Protein AF-A0A3D6EKQ5-F1 (afdb_monomer)

Solvent-accessible surface area (backbone atoms only — not comparable to full-atom values): 21066 Å² total; per-residue (Å²): 106,69,67,57,39,44,57,76,29,40,66,48,81,18,54,33,21,72,71,52,62,42,34,78,64,38,62,49,42,40,42,46,23,40,60,58,46,31,50,48,53,40,49,51,52,52,50,50,48,45,67,71,61,70,42,68,68,59,39,24,52,49,23,41,49,46,28,52,50,36,14,63,49,22,35,56,43,54,71,67,48,77,44,74,88,49,60,64,68,60,22,17,38,53,28,49,66,78,52,100,91,41,53,16,80,29,11,40,38,24,54,36,21,58,61,23,40,50,49,21,51,51,40,48,45,40,61,43,36,66,47,64,58,96,85,37,53,77,44,56,71,69,58,50,40,50,52,41,36,51,51,11,52,51,30,26,55,49,10,61,65,42,39,54,60,68,74,67,49,54,49,80,45,76,52,97,90,41,62,25,38,41,36,100,89,46,75,39,41,68,68,55,48,61,68,38,52,75,21,28,45,30,41,48,32,25,50,49,9,53,51,32,41,54,50,31,52,54,51,51,51,59,72,59,39,87,80,58,92,75,86,54,68,69,62,35,48,63,76,36,41,69,60,43,50,52,51,51,49,46,42,56,70,48,52,50,59,25,69,67,44,23,70,74,67,63,52,51,91,83,62,52,53,71,66,53,46,51,52,49,50,50,50,52,51,50,50,39,52,50,49,35,50,53,49,52,57,39,61,76,36,63,68,60,38,50,51,52,51,52,52,51,51,50,53,50,49,51,41,17,72,59,30,49,46,63,57,51,54,47,35,53,76,42,30,45,73,45,89,66,58,28,81,58,26,33,61,25,24,49,74,73,74,40,82,68,43,102,51,26,48,50,64,50,58,65,61,32,50,53,53,35,54,77,70,67,56,87,69,53,74,67,55,50,52,52,52,39,51,54,24,48,58,60,58,65,74,78,122

Mean predicted aligned error: 9.06 Å

Sequence (399 aa):
MLLCAYALHAPGITLADWTLLNTPQQARELFKIDVLQCIVFSLLILQGLARLVRNPRVFTGLALAIAIFVPVVAPHLWASGMADGLWLPIRGLFNGNPDRGVQALFPLFPWIAFPAFGAFLGGLYRHLRVMPVEGQARWSEARFLAGLAILGALLLAWGTSAQESWLWGGTWIQQNGVWMLQSRTGAFTYSELGAIANTTLPSVAARLGWILLAGVLMGAVELIRPRWTGPNPIKAASAESLLLYMLHLNLLFSVLLAPAVIGLTGWGWGSLGWTGTLLLTAAVIGLNLWAGIAWQKVRQTPDLMRSLQHKAVAALGIWCVLGGWWTVRHFLQSPELAKEPYAFLNAARARKGLPPTPDGLCRDPEEYFREAGRRKLHLSPEAKADITRLIQARSGGTR

Nearest PDB structures (foldseek):
  1izl-assembly1_C  TM=2.451E-01  e=8.647E+00  Thermosynechococcus vestitus BP-1

Secondary structure (DSSP, 8-state):
-HHHHHHHTSS-SSHHHHHTS--HHHHHHTT---HHHHHHHHHHHHHHHHHHH--HHHHHHHHHHHHHHHHHHHHHHHHTTTTTTS-HHHHHHH----BTTB--SS-HHHHTHHHHHHHHHHHHHIIIIIS-BTTB-SS-HHHHHHHHHHHHHHHHHHHHHHHHHHHS-SEEEEETTEEEEEETTEEEEHHHHHHHGGGSHHHHHHHHHHHHHHHHHHHHHHHHGGGS-S--HHHHHHHTHHHHHHHHHHIIIIIIT-HHHHHHH---TT-S-HHHHHHHHHHHHHHHHHHHHHHHHHHTSHHHHHHHHHHHHHHHHHHHHHTTHHHHHHHHH-GGG--S--TTHHHHHHHTTPPP-TTS----HHHHHHHHHHTT----HHHHHHHHHHHHHHHTT--

pLDDT: mean 85.55, std 8.43, range [36.78, 97.81]

Radius of gyration: 26.47 Å; Cα contacts (8 Å, |Δi|>4): 444; chains: 1; bounding box: 62×54×74 Å

Foldseek 3Di:
DQVVQLQVLQCDLAPCSVPWVPFPLSVLSSLAADPVNLVVVLCVVLVVLCVVVVDLVVSLVVLQVLLQVLLACLLVCAVVVVCVPPDSNVSLQRYQDDDPNHGHPAHNQPNSSVVSVVSNVVSVCCVQAVDDDPNHRNDDLVRSLVVLLVQLVVLQVQLVVCLCCPLVVADFDQDPNFTWGDDPSGTHGPVSSVRCSCRHSSNSSNVSSVVSNVVSVLSVCVVVPVVDDDDDLSCLCVVCVVVLVVQLCCCVPPVCQPPVNCVVPVDDVPPQPPVSVVVVVVVSVVVSSVVSVVVVVCVVPVVSNVVVVVVVVVVSVCCRHVPPVVVVVVCLQQVAQDPFQTPCLQVSCVVVVHHADPRSYHLDLVSNVVSCVVVVPDADPVRSVVVNVSSPVVVVPPD

Structure (mmCIF, N/CA/C/O backbone):
data_AF-A0A3D6EKQ5-F1
#
_entry.id   AF-A0A3D6EKQ5-F1
#
loop_
_atom_site.group_PDB
_atom_site.id
_atom_site.type_symbol
_atom_site.label_atom_id
_atom_site.label_alt_id
_atom_site.label_comp_id
_atom_site.label_asym_id
_atom_site.label_entity_id
_atom_site.label_seq_id
_atom_site.pdbx_PDB_ins_code
_atom_site.Cartn_x
_atom_site.Cartn_y
_atom_site.Cartn_z
_atom_site.occupancy
_atom_site.B_iso_or_equiv
_atom_site.auth_seq_id
_atom_site.auth_comp_id
_atom_site.auth_asym_id
_atom_site.auth_atom_id
_atom_site.pdbx_PDB_model_num
ATOM 1 N N . MET A 1 1 ? -13.963 2.367 -4.782 1.00 60.16 1 MET A N 1
ATOM 2 C CA . MET A 1 1 ? -12.722 1.933 -4.103 1.00 60.16 1 MET A CA 1
ATOM 3 C C . MET A 1 1 ? -11.947 0.908 -4.914 1.00 60.16 1 MET A C 1
ATOM 5 O O . MET A 1 1 ? -10.806 1.210 -5.213 1.00 60.16 1 MET A O 1
ATOM 9 N N . LEU A 1 2 ? -12.530 -0.226 -5.336 1.00 72.25 2 LEU A N 1
ATOM 10 C CA . LEU A 1 2 ? -11.803 -1.205 -6.167 1.00 72.25 2 LEU A CA 1
ATOM 11 C C . LEU A 1 2 ? -11.220 -0.577 -7.446 1.00 72.25 2 LEU A C 1
ATOM 13 O O . LEU A 1 2 ? -10.037 -0.728 -7.719 1.00 72.25 2 LEU A O 1
ATOM 17 N N . LEU A 1 3 ? -12.025 0.217 -8.163 1.00 73.38 3 LEU A N 1
ATOM 18 C CA . LEU A 1 3 ? -11.567 0.961 -9.344 1.00 73.38 3 LEU A CA 1
ATOM 19 C C . LEU A 1 3 ? -10.416 1.926 -9.022 1.00 73.38 3 LEU A C 1
ATOM 21 O O . LEU A 1 3 ? -9.461 1.995 -9.779 1.00 73.38 3 LEU A O 1
ATOM 25 N N . CYS A 1 4 ? -10.468 2.624 -7.883 1.00 69.62 4 CYS A N 1
ATOM 26 C CA . CYS A 1 4 ? -9.389 3.516 -7.442 1.00 69.62 4 CYS A CA 1
ATOM 27 C C . CYS A 1 4 ? -8.101 2.745 -7.120 1.00 69.62 4 CYS A C 1
ATOM 29 O O . CYS A 1 4 ? -7.017 3.233 -7.409 1.00 69.62 4 CYS A O 1
ATOM 31 N N . ALA A 1 5 ? -8.226 1.550 -6.537 1.00 72.19 5 ALA A N 1
ATOM 32 C CA . ALA A 1 5 ? -7.088 0.710 -6.191 1.00 72.19 5 ALA A CA 1
ATOM 33 C C . ALA A 1 5 ? -6.362 0.203 -7.448 1.00 72.19 5 ALA A C 1
ATOM 35 O O . ALA A 1 5 ? -5.146 0.297 -7.524 1.00 72.19 5 ALA A O 1
ATOM 36 N N . TYR A 1 6 ? -7.102 -0.237 -8.473 1.00 76.69 6 TYR A N 1
ATOM 37 C CA . TYR A 1 6 ? -6.501 -0.588 -9.766 1.00 76.69 6 TYR A CA 1
ATOM 38 C C . TYR A 1 6 ? -5.999 0.634 -10.541 1.00 76.69 6 TYR A C 1
ATOM 40 O O . TYR A 1 6 ? -4.981 0.545 -11.215 1.00 76.69 6 TYR A O 1
ATOM 48 N N . ALA A 1 7 ? -6.667 1.785 -10.425 1.00 73.12 7 ALA A N 1
ATOM 49 C CA . ALA A 1 7 ? -6.238 3.011 -11.095 1.00 73.12 7 ALA A CA 1
ATOM 50 C C . ALA A 1 7 ? -4.869 3.519 -10.606 1.00 73.12 7 ALA A C 1
ATOM 52 O O . ALA A 1 7 ? -4.156 4.141 -11.383 1.00 73.12 7 ALA A O 1
ATOM 53 N N . LEU A 1 8 ? -4.479 3.239 -9.356 1.00 71.19 8 LEU A N 1
ATOM 54 C CA . LEU A 1 8 ? -3.144 3.578 -8.837 1.00 71.19 8 LEU A CA 1
ATOM 55 C C . LEU A 1 8 ? -2.021 2.742 -9.459 1.00 71.19 8 LEU A C 1
ATOM 57 O O . LEU A 1 8 ? -0.884 3.200 -9.510 1.00 71.19 8 LEU A O 1
ATOM 61 N N . HIS A 1 9 ? -2.344 1.547 -9.947 1.00 73.81 9 HIS A N 1
ATOM 62 C CA . HIS A 1 9 ? -1.413 0.671 -10.658 1.00 73.81 9 HIS A CA 1
ATOM 63 C C . HIS A 1 9 ? -1.655 0.667 -12.168 1.00 73.81 9 HIS A C 1
ATOM 65 O O . HIS A 1 9 ? -1.164 -0.208 -12.880 1.00 73.81 9 HIS A O 1
ATOM 71 N N . ALA A 1 10 ? -2.438 1.626 -12.666 1.00 75.75 10 ALA A N 1
ATOM 72 C CA . ALA A 1 10 ? -2.625 1.791 -14.092 1.00 75.75 10 ALA A CA 1
ATOM 73 C C . ALA A 1 10 ? -1.266 2.058 -14.767 1.00 75.75 10 ALA A C 1
ATOM 75 O O . ALA A 1 10 ? -0.468 2.822 -14.222 1.00 75.75 10 ALA A O 1
ATOM 76 N N . PRO A 1 11 ? -1.020 1.502 -15.969 1.00 70.38 11 PRO A N 1
ATOM 77 C CA . PRO A 1 11 ? 0.190 1.791 -16.747 1.00 70.38 11 PRO A CA 1
ATOM 78 C C . PRO A 1 11 ? 0.359 3.297 -17.013 1.00 70.38 11 PRO A C 1
ATOM 80 O O . PRO A 1 11 ? 1.474 3.792 -17.136 1.00 70.38 11 PRO A O 1
ATOM 83 N N . GLY A 1 12 ? -0.753 4.038 -17.029 1.00 76.56 12 GLY A N 1
ATOM 84 C CA . GLY A 1 12 ? -0.781 5.491 -16.995 1.00 76.56 12 GLY A CA 1
ATOM 85 C C . GLY A 1 12 ? -2.208 6.034 -16.945 1.00 76.56 12 GLY A C 1
ATOM 86 O O . GLY A 1 12 ? -3.189 5.288 -16.863 1.00 76.56 12 GLY A O 1
ATOM 87 N N . ILE A 1 13 ? -2.328 7.361 -16.984 1.00 78.81 13 ILE A N 1
ATOM 88 C CA . ILE A 1 13 ? -3.622 8.069 -16.966 1.00 78.81 13 ILE A CA 1
ATOM 89 C C . ILE A 1 13 ? -4.144 8.278 -18.398 1.00 78.81 13 ILE A C 1
ATOM 91 O O . ILE A 1 13 ? -5.315 8.601 -18.589 1.00 78.81 13 ILE A O 1
ATOM 95 N N . THR A 1 14 ? -3.296 8.095 -19.415 1.00 84.12 14 THR A N 1
ATOM 96 C CA . THR A 1 14 ? -3.632 8.415 -20.804 1.00 84.12 14 THR A CA 1
ATOM 97 C C . THR A 1 14 ? -4.042 7.184 -21.602 1.00 84.12 14 THR A C 1
ATOM 99 O O . THR A 1 14 ? -3.551 6.082 -21.373 1.00 84.12 14 THR A O 1
ATOM 102 N N . LEU A 1 15 ? -4.932 7.355 -22.580 1.00 85.31 15 LEU A N 1
ATOM 103 C CA . LEU A 1 15 ? -5.377 6.275 -23.460 1.00 85.31 15 LEU A CA 1
ATOM 104 C C . LEU A 1 15 ? -4.203 5.665 -24.241 1.00 85.31 15 LEU A C 1
ATOM 106 O O . LEU A 1 15 ? -4.181 4.460 -24.495 1.00 85.31 15 LEU A O 1
ATOM 110 N N . ALA A 1 16 ? -3.208 6.486 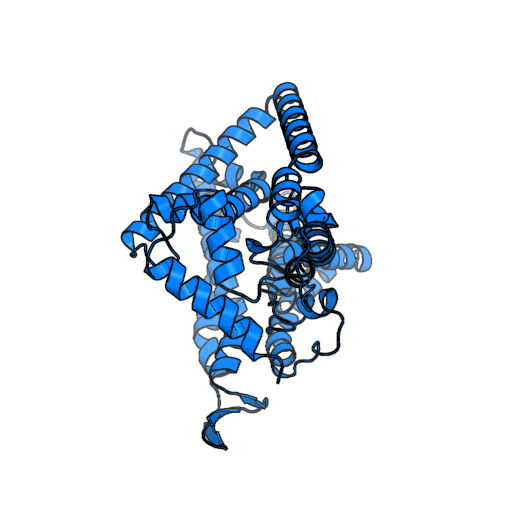-24.587 1.00 83.81 16 ALA A N 1
ATOM 111 C CA . ALA A 1 16 ? -1.972 6.031 -25.209 1.00 83.81 16 ALA A CA 1
ATOM 112 C C . ALA A 1 16 ? -1.180 5.083 -24.291 1.00 83.81 16 ALA A C 1
ATOM 114 O O . ALA A 1 16 ? -0.672 4.077 -24.783 1.00 83.81 16 ALA A O 1
ATOM 115 N N . ASP A 1 17 ? -1.142 5.341 -22.978 1.00 83.50 17 ASP A N 1
ATOM 116 C CA . ASP A 1 17 ? -0.492 4.462 -21.991 1.00 83.50 17 ASP A CA 1
ATOM 117 C C . ASP A 1 17 ? -1.170 3.099 -21.890 1.00 83.50 17 ASP A C 1
ATOM 119 O O . ASP A 1 17 ? -0.497 2.088 -21.750 1.00 83.50 17 ASP A O 1
ATOM 123 N N . TRP A 1 18 ? -2.495 3.042 -22.027 1.00 83.19 18 TRP A N 1
ATOM 124 C CA . TRP A 1 18 ? -3.238 1.780 -21.979 1.00 83.19 18 TRP A CA 1
ATOM 125 C C . TRP A 1 18 ? -3.137 0.950 -23.261 1.00 83.19 18 TRP A C 1
ATOM 127 O O . TRP A 1 18 ? -3.291 -0.270 -23.211 1.00 83.19 18 TRP A O 1
ATOM 137 N N . THR A 1 19 ? -2.900 1.597 -24.404 1.00 86.31 19 THR A N 1
ATOM 138 C CA . THR A 1 19 ? -3.004 0.956 -25.724 1.00 86.31 19 THR A CA 1
ATOM 139 C C . THR A 1 19 ? -1.656 0.732 -26.398 1.00 86.31 19 THR A C 1
ATOM 141 O O . THR A 1 19 ? -1.391 -0.366 -26.877 1.00 86.31 19 THR A O 1
ATOM 144 N N . LEU A 1 20 ? -0.803 1.757 -26.454 1.00 84.69 20 LEU A N 1
ATOM 145 C CA . LEU A 1 20 ? 0.400 1.767 -27.290 1.00 84.69 20 LEU A CA 1
ATOM 146 C C . LEU A 1 20 ? 1.695 1.850 -26.485 1.00 84.69 20 LEU A C 1
ATOM 148 O O . LEU A 1 20 ? 2.695 1.280 -26.913 1.00 84.69 20 LEU A O 1
ATOM 152 N N . LEU A 1 21 ? 1.685 2.553 -25.350 1.00 82.56 21 LEU A N 1
ATOM 153 C CA . LEU A 1 21 ? 2.854 2.723 -24.483 1.00 82.56 21 LEU A CA 1
ATOM 154 C C . LEU A 1 21 ? 2.877 1.724 -23.314 1.00 82.56 21 LEU A C 1
ATOM 156 O O . LEU A 1 21 ? 3.788 1.774 -22.500 1.00 82.56 21 LEU A O 1
ATOM 160 N N . ASN A 1 22 ? 1.921 0.791 -23.246 1.00 83.25 22 ASN A N 1
ATOM 161 C CA . ASN A 1 22 ? 1.898 -0.236 -22.209 1.00 83.25 22 ASN A CA 1
ATOM 162 C C . ASN A 1 22 ? 3.010 -1.266 -22.441 1.00 83.25 22 ASN A C 1
ATOM 164 O O . ASN A 1 22 ? 3.054 -1.911 -23.495 1.00 83.25 22 ASN A O 1
ATOM 168 N N . THR A 1 23 ? 3.872 -1.481 -21.451 1.00 82.00 23 THR A N 1
ATOM 169 C CA . THR A 1 23 ? 4.829 -2.596 -21.476 1.00 82.00 23 THR A CA 1
ATOM 170 C C . THR A 1 23 ? 4.271 -3.833 -20.769 1.00 82.00 23 THR A C 1
ATOM 172 O O . THR A 1 23 ? 3.460 -3.717 -19.848 1.00 82.00 23 THR A O 1
ATOM 175 N N . PRO A 1 24 ? 4.737 -5.054 -21.106 1.00 78.75 24 PRO A N 1
ATOM 176 C CA . PRO A 1 24 ? 4.334 -6.259 -20.381 1.00 78.75 24 PRO A CA 1
ATOM 177 C C . PRO A 1 24 ? 4.590 -6.177 -18.870 1.00 78.75 24 PRO A C 1
ATOM 179 O O . PRO A 1 24 ? 3.853 -6.784 -18.100 1.00 78.75 24 PRO A O 1
ATOM 182 N N . GLN A 1 25 ? 5.612 -5.429 -18.439 1.00 80.06 25 GLN A N 1
ATOM 183 C CA . GLN A 1 25 ? 5.889 -5.199 -17.023 1.00 80.06 25 GLN A CA 1
ATOM 184 C C . GLN A 1 25 ? 4.847 -4.269 -16.388 1.00 80.06 25 GLN A C 1
ATOM 186 O O . GLN A 1 25 ? 4.290 -4.621 -15.354 1.00 80.06 25 GLN A O 1
ATOM 191 N N . GLN A 1 26 ? 4.523 -3.133 -17.016 1.00 78.69 26 GLN A N 1
ATOM 192 C CA . GLN A 1 26 ? 3.479 -2.221 -16.524 1.00 78.69 26 GLN A CA 1
ATOM 193 C C . GLN A 1 26 ? 2.106 -2.909 -16.454 1.00 78.69 26 GLN A C 1
ATOM 195 O O . GLN A 1 26 ? 1.368 -2.744 -15.485 1.00 78.69 26 GLN A O 1
ATOM 200 N N . ALA A 1 27 ? 1.791 -3.769 -17.425 1.00 78.81 27 ALA A N 1
ATOM 201 C CA . ALA A 1 27 ? 0.578 -4.580 -17.395 1.00 78.81 27 ALA A CA 1
ATOM 202 C C . ALA A 1 27 ? 0.549 -5.579 -16.222 1.00 78.81 27 ALA A C 1
ATOM 204 O O . ALA A 1 27 ? -0.522 -5.878 -15.698 1.00 78.81 27 ALA A O 1
ATOM 205 N N . ARG A 1 28 ? 1.706 -6.107 -15.793 1.00 80.69 28 ARG A N 1
ATOM 206 C CA . ARG A 1 28 ? 1.794 -6.968 -14.602 1.00 80.69 28 ARG A CA 1
ATOM 207 C C . ARG A 1 28 ? 1.691 -6.163 -13.308 1.00 80.69 28 ARG A C 1
ATOM 209 O O . ARG A 1 28 ? 1.059 -6.645 -12.372 1.00 80.69 28 ARG A O 1
ATOM 216 N N . GLU A 1 29 ? 2.248 -4.951 -13.266 1.00 80.56 29 GLU A N 1
ATOM 217 C CA . GLU A 1 29 ? 2.117 -4.034 -12.123 1.00 80.56 29 GLU A CA 1
ATOM 218 C C . GLU A 1 29 ? 0.650 -3.698 -11.823 1.00 80.56 29 GLU A C 1
ATOM 220 O O . GLU A 1 29 ? 0.301 -3.564 -10.656 1.00 80.56 29 GLU A O 1
ATOM 225 N N . LEU A 1 30 ? -0.243 -3.690 -12.824 1.00 80.00 30 LEU A N 1
ATOM 226 C CA . LEU A 1 30 ? -1.694 -3.544 -12.614 1.00 80.00 30 LEU A CA 1
ATOM 227 C C . LEU A 1 30 ? -2.273 -4.587 -11.639 1.00 80.00 30 LEU A C 1
ATOM 229 O O . LEU A 1 30 ? -3.258 -4.329 -10.944 1.00 80.00 30 LEU A O 1
ATOM 233 N N . PHE A 1 31 ? -1.669 -5.776 -11.592 1.00 79.25 31 PHE A N 1
ATOM 234 C CA . PHE A 1 31 ? -2.070 -6.871 -10.710 1.00 79.25 31 PHE A CA 1
ATOM 235 C C . PHE A 1 31 ? -1.287 -6.917 -9.401 1.00 79.25 31 PHE A C 1
ATOM 237 O O . PHE A 1 31 ? -1.511 -7.818 -8.590 1.00 79.25 31 PHE A O 1
ATOM 244 N N . LYS A 1 32 ? -0.392 -5.954 -9.166 1.00 82.44 32 LYS A N 1
ATOM 245 C CA . LYS A 1 32 ? 0.234 -5.774 -7.864 1.00 82.44 32 LYS A CA 1
ATOM 246 C C . LYS A 1 32 ? -0.852 -5.499 -6.834 1.00 82.44 32 LYS A C 1
ATOM 248 O O . LYS A 1 32 ? -1.726 -4.664 -7.057 1.00 82.44 32 LYS A O 1
ATOM 253 N N . ILE A 1 33 ? -0.794 -6.235 -5.727 1.00 82.50 33 ILE A N 1
ATOM 254 C CA . ILE A 1 33 ? -1.696 -6.039 -4.597 1.00 82.50 33 ILE A CA 1
ATOM 255 C C . ILE A 1 33 ? -1.049 -5.061 -3.616 1.00 82.50 33 ILE A C 1
ATOM 257 O O . ILE A 1 33 ? -0.041 -5.368 -2.970 1.00 82.50 33 ILE A O 1
ATOM 261 N N . ASP A 1 34 ? -1.653 -3.884 -3.518 1.00 83.44 34 ASP A N 1
ATOM 262 C CA . ASP A 1 34 ? -1.345 -2.844 -2.544 1.00 83.44 34 ASP A CA 1
ATOM 263 C C . ASP A 1 34 ? -2.440 -2.762 -1.464 1.00 83.44 34 ASP A C 1
ATOM 265 O O . ASP A 1 34 ? -3.475 -3.441 -1.507 1.00 83.44 34 ASP A O 1
ATOM 269 N N . VAL A 1 35 ? -2.217 -1.924 -0.455 1.00 83.56 35 VAL A N 1
ATOM 270 C CA . VAL A 1 35 ? -3.054 -1.823 0.743 1.00 83.56 35 VAL A CA 1
ATOM 271 C C . VAL A 1 35 ? -4.511 -1.486 0.418 1.00 83.56 35 VAL A C 1
ATOM 273 O O . VAL A 1 35 ? -5.404 -1.971 1.107 1.00 83.56 35 VAL A O 1
ATOM 276 N N . LEU A 1 36 ? -4.805 -0.733 -0.651 1.00 83.56 36 LEU A N 1
ATOM 277 C CA . LEU A 1 36 ? -6.195 -0.461 -1.036 1.00 83.56 36 LEU A CA 1
ATOM 278 C C . LEU A 1 36 ? -6.921 -1.703 -1.555 1.00 83.56 36 LEU A C 1
ATOM 280 O O . LEU A 1 36 ? -8.068 -1.921 -1.163 1.00 83.56 36 LEU A O 1
ATOM 284 N N . GLN A 1 37 ? -6.289 -2.529 -2.399 1.00 87.12 37 GLN A N 1
ATOM 285 C CA . GLN A 1 37 ? -6.886 -3.808 -2.800 1.00 87.12 37 GLN A CA 1
ATOM 286 C C . GLN A 1 37 ? -7.058 -4.697 -1.569 1.00 87.12 37 GLN A C 1
ATOM 288 O O . GLN A 1 37 ? -8.145 -5.237 -1.372 1.00 87.12 37 GLN A O 1
ATOM 293 N N . CYS A 1 38 ? -6.046 -4.776 -0.699 1.00 89.81 38 CYS A N 1
ATOM 294 C CA . CYS A 1 38 ? -6.134 -5.522 0.555 1.00 89.81 38 CYS A CA 1
ATOM 295 C C . CYS A 1 38 ? -7.340 -5.089 1.400 1.00 89.81 38 CYS A C 1
ATOM 297 O O . CYS A 1 38 ? -8.133 -5.933 1.820 1.00 89.81 38 CYS A O 1
ATOM 299 N N . ILE A 1 39 ? -7.523 -3.782 1.617 1.00 88.38 39 ILE A N 1
ATOM 300 C CA . ILE A 1 39 ? -8.658 -3.228 2.367 1.00 88.38 39 ILE A CA 1
ATOM 301 C C . ILE A 1 39 ? -9.975 -3.589 1.682 1.00 88.38 39 ILE A C 1
ATOM 303 O O . ILE A 1 39 ? -10.888 -4.078 2.343 1.00 88.38 39 ILE A O 1
ATOM 307 N N . VAL A 1 40 ? -10.089 -3.381 0.367 1.00 89.56 40 VAL A N 1
ATOM 308 C CA . VAL A 1 40 ? -11.329 -3.656 -0.370 1.00 89.56 40 VAL A CA 1
ATOM 309 C C . VAL A 1 40 ? -11.696 -5.135 -0.301 1.00 89.56 40 VAL A C 1
ATOM 311 O O . VAL A 1 40 ? -12.831 -5.454 0.049 1.00 89.56 40 VAL A O 1
ATOM 314 N N . PHE 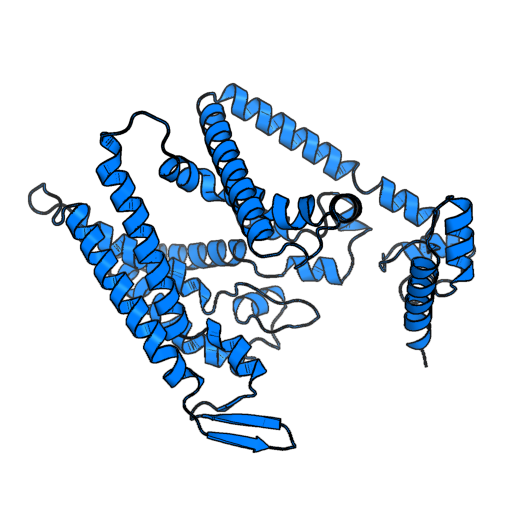A 1 41 ? -10.757 -6.040 -0.580 1.00 91.56 41 PHE A N 1
ATOM 315 C CA . PHE A 1 41 ? -11.002 -7.479 -0.502 1.00 91.56 41 PHE A CA 1
ATOM 316 C C . PHE A 1 41 ? -11.332 -7.918 0.926 1.00 91.56 41 PHE A C 1
ATOM 318 O O . PHE A 1 41 ? -12.301 -8.647 1.124 1.00 91.56 41 PHE A O 1
ATOM 325 N N . SER A 1 42 ? -10.614 -7.410 1.930 1.00 93.56 42 SER A N 1
ATOM 326 C CA . SER A 1 42 ? -10.902 -7.693 3.340 1.00 93.56 42 SER A CA 1
ATOM 327 C C . SER A 1 42 ? -12.315 -7.255 3.731 1.00 93.56 42 SER A C 1
ATOM 329 O O . SER A 1 42 ? -13.061 -8.025 4.332 1.00 93.56 42 SER A O 1
ATOM 331 N N . LEU A 1 43 ? -12.720 -6.039 3.350 1.00 92.25 43 LEU A N 1
ATOM 332 C CA . LEU A 1 43 ? -14.063 -5.527 3.619 1.00 92.25 43 LEU A CA 1
ATOM 333 C C . LEU A 1 43 ? -15.137 -6.314 2.866 1.00 92.25 43 LEU A C 1
ATOM 335 O O . LEU A 1 43 ? -16.185 -6.579 3.443 1.00 92.25 43 LEU A O 1
ATOM 339 N N . LEU A 1 44 ? -14.896 -6.722 1.616 1.00 93.56 44 LEU A N 1
ATOM 340 C CA . LEU A 1 44 ? -15.825 -7.567 0.860 1.00 93.56 44 LEU A CA 1
ATOM 341 C C . LEU A 1 44 ? -16.008 -8.937 1.519 1.00 93.56 44 LEU A C 1
ATOM 343 O O . LEU A 1 44 ? -17.145 -9.385 1.665 1.00 93.56 44 LEU A O 1
ATOM 347 N N . ILE A 1 45 ? -14.918 -9.566 1.966 1.00 94.62 45 ILE A N 1
ATOM 348 C CA . ILE A 1 45 ? -14.945 -10.848 2.681 1.00 94.62 45 ILE A CA 1
ATOM 349 C C . ILE A 1 45 ? -15.724 -10.703 3.992 1.00 94.62 45 ILE A C 1
ATOM 351 O O . ILE A 1 45 ? -16.667 -11.456 4.235 1.00 94.62 45 ILE A O 1
ATOM 355 N N . LEU A 1 46 ? -15.392 -9.703 4.813 1.00 95.06 46 LEU A N 1
ATOM 356 C CA . LEU A 1 46 ? -16.067 -9.464 6.091 1.00 95.06 46 LEU A CA 1
ATOM 357 C C . LEU A 1 46 ? -17.539 -9.080 5.899 1.00 95.06 46 LEU A C 1
ATOM 359 O O . LEU A 1 46 ? -18.402 -9.543 6.638 1.00 95.06 46 LEU A O 1
ATOM 363 N N . GLN A 1 47 ? -17.859 -8.281 4.883 1.00 94.06 47 GLN A N 1
ATOM 364 C CA . GLN A 1 47 ? -19.235 -7.918 4.555 1.00 94.06 47 GLN A CA 1
ATOM 365 C C . GLN A 1 47 ? -20.036 -9.126 4.052 1.00 94.06 47 GLN A C 1
ATOM 367 O O . GLN A 1 47 ? -21.208 -9.274 4.407 1.00 94.06 47 GLN A O 1
ATOM 372 N N . GLY A 1 48 ? -19.431 -9.983 3.226 1.00 95.25 48 GLY A N 1
ATOM 373 C CA . GLY A 1 48 ? -20.016 -11.254 2.806 1.00 95.25 48 GLY A CA 1
ATOM 374 C C . GLY A 1 48 ? -20.311 -12.137 4.015 1.00 95.25 48 GLY A C 1
ATOM 375 O O . GLY A 1 48 ? -21.445 -12.574 4.198 1.00 95.25 48 GLY A O 1
ATOM 376 N N . LEU A 1 49 ? -19.332 -12.285 4.908 1.00 94.88 49 LEU A N 1
ATOM 377 C CA . LEU A 1 49 ? -19.469 -13.035 6.152 1.00 94.88 49 LEU A CA 1
ATOM 378 C C . LEU A 1 49 ? -20.586 -12.482 7.048 1.00 94.88 49 LEU A C 1
ATOM 380 O O . LEU A 1 49 ? -21.408 -13.246 7.550 1.00 94.88 49 LEU A O 1
ATOM 384 N N . ALA A 1 50 ? -20.675 -11.159 7.202 1.00 93.44 50 ALA A N 1
ATOM 385 C CA . ALA A 1 50 ? -21.736 -10.512 7.970 1.00 93.44 50 ALA A CA 1
ATOM 386 C C . ALA A 1 50 ? -23.132 -10.822 7.402 1.00 93.44 50 ALA A C 1
ATOM 388 O O . ALA A 1 50 ? -24.068 -11.081 8.163 1.00 93.44 50 ALA A O 1
ATOM 389 N N . ARG A 1 51 ? -23.277 -10.839 6.068 1.00 95.00 51 ARG A N 1
ATOM 390 C CA . ARG A 1 51 ? -24.545 -11.177 5.395 1.00 95.00 51 ARG A CA 1
ATOM 391 C C . ARG A 1 51 ? -24.913 -12.654 5.508 1.00 95.00 51 ARG A C 1
ATOM 393 O O . ARG A 1 51 ? -26.101 -12.957 5.599 1.00 95.00 51 ARG A O 1
ATOM 400 N N . LEU A 1 52 ? -23.921 -13.543 5.499 1.00 96.19 52 LEU A N 1
ATOM 401 C CA . LEU A 1 52 ? -24.123 -14.986 5.633 1.00 96.19 52 LEU A CA 1
ATOM 402 C C . LEU A 1 52 ? -24.519 -15.367 7.062 1.00 96.19 52 LEU A C 1
ATOM 404 O O . LEU A 1 52 ? -25.505 -16.065 7.267 1.00 96.19 52 LEU A O 1
ATOM 408 N N . VAL A 1 53 ? -23.782 -14.869 8.054 1.00 94.44 53 VAL A N 1
ATOM 409 C CA . VAL A 1 53 ? -23.949 -15.260 9.460 1.00 94.44 53 VAL A CA 1
ATOM 410 C C . VAL A 1 53 ? -25.190 -14.619 10.081 1.00 94.44 53 VAL A C 1
ATOM 412 O O . VAL A 1 53 ? -25.824 -15.240 10.931 1.00 94.44 53 VAL A O 1
ATOM 415 N N . ARG A 1 54 ? -25.546 -13.388 9.668 1.00 91.50 54 ARG A N 1
ATOM 416 C CA . ARG A 1 54 ? -26.675 -12.543 10.136 1.00 91.50 54 ARG A CA 1
ATOM 417 C C . ARG A 1 54 ? -26.729 -12.245 11.644 1.00 91.50 54 ARG A C 1
ATOM 419 O O . ARG A 1 54 ? -27.298 -11.232 12.038 1.00 91.50 54 ARG A O 1
ATOM 426 N N . ASN A 1 55 ? -26.116 -13.068 12.493 1.00 92.62 55 ASN A N 1
ATOM 427 C CA . ASN A 1 55 ? -26.008 -12.902 13.933 1.00 92.62 55 ASN A CA 1
ATOM 428 C C . ASN A 1 55 ? -24.763 -12.060 14.286 1.00 92.62 55 ASN A C 1
ATOM 430 O O . ASN A 1 55 ? -23.636 -12.522 14.082 1.00 92.62 55 ASN A O 1
ATOM 434 N N . PRO A 1 56 ? -24.928 -10.858 14.876 1.00 90.50 56 PRO A N 1
ATOM 435 C CA . PRO A 1 56 ? -23.807 -9.974 15.197 1.00 90.50 56 PRO A CA 1
ATOM 436 C C . PRO A 1 56 ? -22.785 -10.571 16.173 1.00 90.50 56 PRO A C 1
ATOM 438 O O . PRO A 1 56 ? -21.600 -10.251 16.075 1.00 90.50 56 PRO A O 1
ATOM 441 N N . ARG A 1 57 ? -23.211 -11.437 17.106 1.00 91.62 57 ARG A N 1
ATOM 442 C CA . ARG A 1 57 ? -22.306 -12.059 18.090 1.00 91.62 57 ARG A CA 1
ATOM 443 C C . ARG A 1 57 ? -21.411 -13.094 17.423 1.00 91.62 57 ARG A C 1
ATOM 445 O O . ARG A 1 57 ? -20.201 -13.069 17.617 1.00 91.62 57 ARG A O 1
ATOM 452 N N . VAL A 1 58 ? -22.005 -13.946 16.588 1.00 94.94 58 VAL A N 1
ATOM 453 C CA . VAL A 1 58 ? -21.265 -14.957 15.823 1.00 94.94 58 VAL A CA 1
ATOM 454 C C . VAL A 1 58 ? -20.325 -14.278 14.828 1.00 94.94 58 VAL A C 1
ATOM 456 O O . VAL A 1 58 ? -19.163 -14.652 14.750 1.00 94.94 58 VAL A O 1
ATOM 459 N N . PHE A 1 59 ? -20.774 -13.219 14.144 1.00 96.19 59 PHE A N 1
ATOM 460 C CA . PHE A 1 59 ? -19.911 -12.426 13.264 1.00 96.19 59 PHE A CA 1
ATOM 461 C C . PHE A 1 59 ? -18.702 -11.839 14.008 1.00 96.19 59 PHE A C 1
ATOM 463 O O . PHE A 1 59 ? -17.577 -11.968 13.538 1.00 96.19 59 PHE A O 1
ATOM 470 N N . THR A 1 60 ? -18.920 -11.249 15.188 1.00 95.31 60 THR A N 1
ATOM 471 C CA . THR A 1 60 ? -17.838 -10.705 16.030 1.00 95.31 60 THR A CA 1
ATOM 472 C C . THR A 1 60 ? -16.825 -11.790 16.409 1.00 95.31 60 THR A C 1
ATOM 474 O O . THR A 1 60 ? -15.621 -11.570 16.303 1.00 95.31 60 THR A O 1
ATOM 477 N N . GLY A 1 61 ? -17.304 -12.976 16.803 1.00 96.69 61 GLY A N 1
ATOM 478 C CA . GLY A 1 61 ? -16.447 -14.120 17.121 1.00 96.69 61 GLY A CA 1
ATOM 479 C C . GLY A 1 61 ? -15.664 -14.642 15.913 1.00 96.69 61 GLY A C 1
ATOM 480 O O . GLY A 1 61 ? -14.469 -14.897 16.020 1.00 96.69 61 GLY A O 1
ATOM 481 N N . LEU A 1 62 ? -16.301 -14.735 14.742 1.00 97.00 62 LEU A N 1
ATOM 482 C CA . LEU A 1 62 ? -15.639 -15.158 13.504 1.00 97.00 62 LEU A CA 1
ATOM 483 C C . LEU A 1 62 ? -14.606 -14.137 13.018 1.00 97.00 62 LEU A C 1
ATOM 485 O O . LEU A 1 62 ? -13.553 -14.528 12.524 1.00 97.00 62 LEU A O 1
ATOM 489 N N . ALA A 1 63 ? -14.865 -12.841 13.189 1.00 96.88 63 ALA A N 1
ATOM 490 C CA . ALA A 1 63 ? -13.895 -11.796 12.882 1.00 96.88 63 ALA A CA 1
ATOM 491 C C . ALA A 1 63 ? -12.629 -11.936 13.748 1.00 96.88 63 ALA A C 1
ATOM 493 O O . ALA A 1 63 ? -11.518 -11.847 13.226 1.00 96.88 63 ALA A O 1
ATOM 494 N N . LEU A 1 64 ? -12.783 -12.247 15.042 1.00 97.31 64 LEU A N 1
ATOM 495 C CA . LEU A 1 64 ? -11.650 -12.565 15.915 1.00 97.31 64 LEU A CA 1
ATOM 496 C C . LEU A 1 64 ? -10.934 -13.851 15.480 1.00 97.31 64 LEU A C 1
ATOM 498 O O . LEU A 1 64 ? -9.707 -13.879 15.431 1.00 97.31 64 LEU A O 1
ATOM 502 N N . ALA A 1 65 ? -11.687 -14.894 15.119 1.00 97.38 65 ALA A N 1
ATOM 503 C CA . ALA A 1 65 ? -11.112 -16.142 14.627 1.00 97.38 65 ALA A CA 1
ATOM 504 C C . ALA A 1 65 ? -10.256 -15.911 13.371 1.00 97.38 65 ALA A C 1
ATOM 506 O O . ALA A 1 65 ? -9.130 -16.390 13.319 1.00 97.38 65 ALA A O 1
ATOM 507 N N . ILE A 1 66 ? -10.729 -15.115 12.404 1.00 97.06 66 ILE A N 1
ATOM 508 C CA . ILE A 1 66 ? -9.958 -14.731 11.208 1.00 97.06 66 ILE A CA 1
ATOM 509 C C . ILE A 1 66 ? -8.708 -13.932 11.595 1.00 97.06 66 ILE A C 1
ATOM 511 O O . ILE A 1 66 ? -7.625 -14.215 11.082 1.00 97.06 66 ILE A O 1
ATOM 515 N N . ALA A 1 67 ? -8.841 -12.968 12.513 1.00 96.62 67 ALA A N 1
ATOM 516 C CA . ALA A 1 67 ? -7.732 -12.130 12.963 1.00 96.62 67 ALA A CA 1
ATOM 517 C C . ALA A 1 67 ? -6.584 -12.924 13.605 1.00 96.62 67 ALA A C 1
ATOM 519 O O . ALA A 1 67 ? -5.435 -12.504 13.512 1.00 96.62 67 ALA A O 1
ATOM 520 N N . ILE A 1 68 ? -6.884 -14.067 14.227 1.00 96.50 68 ILE A N 1
ATOM 521 C CA . ILE A 1 68 ? -5.886 -14.953 14.841 1.00 96.50 68 ILE A CA 1
ATOM 522 C C . ILE A 1 68 ? -5.409 -16.019 13.849 1.00 96.50 68 ILE A C 1
ATOM 524 O O . ILE A 1 68 ? -4.211 -16.241 13.702 1.00 96.50 68 ILE A O 1
ATOM 528 N N . PHE A 1 69 ? -6.336 -16.678 13.155 1.00 96.00 69 PHE A N 1
ATOM 529 C CA . PHE A 1 69 ? -6.037 -17.809 12.279 1.00 96.00 69 PHE A CA 1
ATOM 530 C C . PHE A 1 69 ? -5.151 -17.411 11.097 1.00 96.00 69 PHE A C 1
ATOM 532 O O . PHE A 1 69 ? -4.185 -18.105 10.783 1.00 96.00 69 PHE A O 1
ATOM 539 N N . VAL A 1 70 ? -5.442 -16.278 10.452 1.00 95.31 70 VAL A N 1
ATOM 540 C CA . VAL A 1 70 ? -4.723 -15.878 9.238 1.00 95.31 70 VAL A CA 1
ATOM 541 C C . VAL A 1 70 ? -3.231 -15.617 9.507 1.00 95.31 70 VAL A C 1
ATOM 543 O O . VAL A 1 70 ? -2.421 -16.206 8.795 1.00 95.31 70 VAL A O 1
ATOM 546 N N . PRO A 1 71 ? -2.815 -14.847 10.532 1.00 93.62 71 PRO A N 1
ATOM 547 C CA . PRO A 1 71 ? -1.393 -14.676 10.861 1.00 93.62 71 PRO A CA 1
ATOM 548 C C . PRO A 1 71 ? -0.675 -15.943 11.349 1.00 93.62 71 PRO A C 1
ATOM 550 O O . PRO A 1 71 ? 0.549 -16.015 11.280 1.00 93.62 71 PRO A O 1
ATOM 553 N N . VAL A 1 72 ? -1.402 -16.947 11.854 1.00 92.06 72 VAL A N 1
ATOM 554 C CA . VAL A 1 72 ? -0.815 -18.253 12.215 1.00 92.06 72 VAL A CA 1
ATOM 555 C C . VAL A 1 72 ? -0.462 -19.054 10.959 1.00 92.06 72 VAL A C 1
ATOM 557 O O . VAL A 1 72 ? 0.592 -19.688 10.884 1.00 92.06 72 VAL A O 1
ATOM 560 N N . VAL A 1 73 ? -1.328 -19.005 9.948 1.00 90.81 73 VAL A N 1
ATOM 561 C CA . VAL A 1 73 ? -1.169 -19.770 8.704 1.00 90.81 73 VAL A CA 1
ATOM 562 C C . VAL A 1 73 ? -0.295 -19.039 7.678 1.00 90.81 73 VAL A C 1
ATOM 564 O O . VAL A 1 73 ? 0.451 -19.683 6.944 1.00 90.81 73 VAL A O 1
ATOM 567 N N . ALA A 1 74 ? -0.318 -17.703 7.655 1.00 91.44 74 ALA A N 1
ATOM 568 C CA . ALA A 1 74 ? 0.431 -16.865 6.716 1.00 91.44 74 ALA A CA 1
ATOM 569 C C . ALA A 1 74 ? 1.926 -17.221 6.556 1.00 91.44 74 ALA A C 1
ATOM 571 O O . ALA A 1 74 ? 2.335 -17.396 5.407 1.00 91.44 74 ALA A O 1
ATOM 572 N N . PRO A 1 75 ? 2.740 -17.395 7.622 1.00 88.25 75 PRO A N 1
ATOM 573 C CA . PRO A 1 75 ? 4.155 -17.733 7.450 1.00 88.25 75 PRO A CA 1
ATOM 574 C C . PRO A 1 75 ? 4.352 -19.064 6.716 1.00 88.25 75 PRO A C 1
ATOM 576 O O . PRO A 1 75 ? 5.230 -19.169 5.866 1.00 88.25 75 PRO A O 1
ATOM 579 N N . HIS A 1 76 ? 3.489 -20.051 6.968 1.00 85.00 76 HIS A N 1
ATOM 580 C CA . HIS A 1 76 ? 3.536 -21.353 6.302 1.00 85.00 76 HIS A CA 1
ATOM 581 C C . HIS A 1 76 ? 3.145 -21.255 4.818 1.00 85.00 76 HIS A C 1
ATOM 583 O O . HIS A 1 76 ? 3.757 -21.905 3.970 1.00 85.00 76 HIS A O 1
ATOM 589 N N . LEU A 1 77 ? 2.158 -20.416 4.482 1.00 86.62 77 LEU A N 1
ATOM 590 C CA . LEU A 1 77 ? 1.757 -20.166 3.089 1.00 86.62 77 LEU A CA 1
ATOM 591 C C . LEU A 1 77 ? 2.870 -19.502 2.278 1.00 86.62 77 LEU A C 1
ATOM 593 O O . LEU A 1 77 ? 3.070 -19.835 1.110 1.00 86.62 77 LEU A O 1
ATOM 597 N N . TRP A 1 78 ? 3.587 -18.561 2.893 1.00 86.50 78 TRP A N 1
ATOM 598 C CA . TRP A 1 78 ? 4.693 -17.863 2.245 1.00 86.50 78 TRP A CA 1
ATOM 599 C C . TRP A 1 78 ? 5.926 -18.757 2.108 1.00 86.50 78 TRP A C 1
ATOM 601 O O . TRP A 1 78 ? 6.557 -18.744 1.055 1.00 86.50 78 TRP A O 1
ATOM 611 N N . ALA A 1 79 ? 6.220 -19.561 3.132 1.00 80.19 79 ALA A N 1
ATOM 612 C CA . ALA A 1 79 ? 7.310 -20.533 3.145 1.00 80.19 79 ALA A CA 1
ATOM 613 C C . ALA A 1 79 ? 7.158 -21.628 2.079 1.00 80.19 79 ALA A C 1
ATOM 615 O O . ALA A 1 79 ? 8.119 -21.984 1.409 1.00 80.19 79 ALA A O 1
ATOM 616 N N . SER A 1 80 ? 5.950 -22.172 1.925 1.00 78.62 80 SER A N 1
ATOM 617 C CA . SER A 1 80 ? 5.687 -23.288 1.006 1.00 78.62 80 SER A CA 1
ATOM 618 C C . SER A 1 80 ? 5.502 -22.871 -0.453 1.00 78.62 80 SER A C 1
ATOM 620 O O . SER A 1 80 ? 5.385 -23.740 -1.313 1.00 78.62 80 SER A O 1
ATOM 622 N N . GLY A 1 81 ? 5.410 -21.567 -0.746 1.00 77.62 81 GLY A N 1
ATOM 623 C CA . GLY A 1 81 ? 5.087 -21.094 -2.094 1.00 77.62 81 GLY A CA 1
ATOM 624 C C . GLY A 1 81 ? 3.730 -21.610 -2.594 1.00 77.62 81 GLY A C 1
ATOM 625 O O . GLY A 1 81 ? 3.548 -21.811 -3.791 1.00 77.62 81 GLY A O 1
ATOM 626 N N . MET A 1 82 ? 2.755 -21.844 -1.697 1.00 75.88 82 MET A N 1
ATOM 627 C CA . MET A 1 82 ? 1.478 -22.525 -2.007 1.00 75.88 82 MET A CA 1
ATOM 628 C C . MET A 1 82 ? 0.684 -21.891 -3.173 1.00 75.88 82 MET A C 1
ATOM 630 O O . MET A 1 82 ? -0.189 -22.533 -3.754 1.00 75.88 82 MET A O 1
ATOM 634 N N . ALA A 1 83 ? 0.983 -20.644 -3.547 1.00 78.50 83 ALA A N 1
ATOM 635 C CA . ALA A 1 83 ? 0.319 -19.913 -4.623 1.00 78.50 83 ALA A CA 1
ATOM 636 C C . ALA A 1 83 ? 1.160 -19.766 -5.908 1.00 78.50 83 ALA A C 1
ATOM 638 O O . ALA A 1 83 ? 0.750 -19.043 -6.817 1.00 78.50 83 ALA A O 1
ATOM 639 N N . ASP A 1 84 ? 2.303 -20.445 -6.022 1.00 77.31 84 ASP A N 1
ATOM 640 C CA . ASP A 1 84 ? 3.277 -20.173 -7.085 1.00 77.31 84 ASP A CA 1
ATOM 641 C C . ASP A 1 84 ? 2.830 -20.632 -8.486 1.00 77.31 84 ASP A C 1
ATOM 643 O O . ASP A 1 84 ? 3.293 -20.109 -9.499 1.00 77.31 84 ASP A O 1
ATOM 647 N N . GLY A 1 85 ? 1.859 -21.547 -8.553 1.00 75.81 85 GLY A N 1
ATOM 648 C CA . GLY A 1 85 ? 1.200 -21.974 -9.794 1.00 75.81 85 GLY A CA 1
ATOM 649 C C . GLY A 1 85 ? -0.084 -21.210 -10.141 1.00 75.81 85 GLY A C 1
ATOM 650 O O . GLY A 1 85 ? -0.685 -21.472 -11.183 1.00 75.81 85 GLY A O 1
ATOM 651 N N . LEU A 1 86 ? -0.543 -20.293 -9.282 1.00 83.62 86 LEU A N 1
ATOM 652 C CA . LEU A 1 86 ? -1.799 -19.575 -9.498 1.00 83.62 86 LEU A CA 1
ATOM 653 C C . LEU A 1 86 ? -1.635 -18.414 -10.482 1.00 83.62 86 LEU A C 1
ATOM 655 O O . LEU A 1 86 ? -0.550 -17.874 -10.704 1.00 83.62 86 LEU A O 1
ATOM 659 N N . TRP A 1 87 ? -2.755 -17.992 -11.069 1.00 84.00 87 TRP A N 1
ATOM 660 C CA . TRP A 1 87 ? -2.781 -16.792 -11.895 1.00 84.00 87 TRP A CA 1
ATOM 661 C C . TRP A 1 87 ? -2.384 -15.563 -11.062 1.00 84.00 87 TRP A C 1
ATOM 663 O O . TRP A 1 87 ? -2.828 -15.412 -9.921 1.00 84.00 87 TRP A O 1
ATOM 673 N N . LEU A 1 88 ? -1.572 -14.675 -11.648 1.00 78.31 88 LEU A N 1
ATOM 674 C CA . LEU A 1 88 ? -0.946 -13.523 -10.981 1.00 78.31 88 LEU A CA 1
ATOM 675 C C . LEU A 1 88 ? -1.901 -12.698 -10.083 1.00 78.31 88 LEU A C 1
ATOM 677 O O . LEU A 1 88 ? -1.519 -12.423 -8.945 1.00 78.31 88 LEU A O 1
ATOM 681 N N . PRO A 1 89 ? -3.144 -12.365 -10.503 1.00 78.62 89 PRO A N 1
ATOM 682 C CA . PRO A 1 89 ? -4.055 -11.567 -9.677 1.00 78.62 89 PRO A CA 1
ATOM 683 C C . PRO A 1 89 ? -4.502 -12.286 -8.399 1.00 78.62 89 PRO A C 1
ATOM 685 O O . PRO A 1 89 ? -4.789 -11.647 -7.392 1.00 78.62 89 PRO A O 1
ATOM 688 N N . ILE A 1 90 ? -4.583 -13.618 -8.442 1.00 84.25 90 ILE A N 1
ATOM 689 C CA . ILE A 1 90 ? -5.005 -14.448 -7.312 1.00 84.25 90 ILE A CA 1
ATOM 690 C C . ILE A 1 90 ? -3.806 -14.711 -6.405 1.00 84.25 90 ILE A C 1
ATOM 692 O O . ILE A 1 90 ? -3.922 -14.576 -5.190 1.00 84.25 90 ILE A O 1
ATOM 696 N N . ARG A 1 91 ? -2.640 -15.023 -6.984 1.00 84.62 91 ARG A N 1
ATOM 697 C CA . ARG A 1 91 ? -1.401 -15.274 -6.237 1.00 84.62 91 ARG A CA 1
ATOM 698 C C . ARG A 1 91 ? -1.059 -14.124 -5.290 1.00 84.62 91 ARG A C 1
ATOM 700 O O . ARG A 1 91 ? -0.815 -14.371 -4.111 1.00 84.62 91 ARG A O 1
ATOM 707 N N . GLY A 1 92 ? -1.111 -12.885 -5.787 1.00 82.81 92 GLY A N 1
ATOM 708 C CA . GLY A 1 92 ? -0.797 -11.688 -5.000 1.00 82.81 92 GLY A CA 1
ATOM 709 C C . GLY A 1 92 ? -1.722 -11.458 -3.798 1.00 82.81 92 GLY A C 1
ATOM 710 O O . GLY A 1 92 ? -1.401 -10.650 -2.933 1.00 82.81 92 GLY A O 1
ATOM 711 N N . LEU A 1 93 ? -2.858 -12.162 -3.706 1.00 86.00 93 LEU A N 1
ATOM 712 C CA . LEU A 1 93 ? -3.710 -12.153 -2.516 1.00 86.00 93 LEU A CA 1
ATOM 713 C C . LEU A 1 93 ? -3.208 -13.113 -1.429 1.00 86.00 93 LEU A C 1
ATOM 715 O O . LEU A 1 93 ? -3.519 -12.903 -0.262 1.00 86.00 93 LEU A O 1
ATOM 719 N N . PHE A 1 94 ? -2.446 -14.153 -1.765 1.00 87.00 94 PHE A N 1
ATOM 720 C CA . PHE A 1 94 ? -2.017 -15.180 -0.809 1.00 87.00 94 PHE A CA 1
ATOM 721 C C . PHE A 1 94 ? -0.587 -14.987 -0.309 1.00 87.00 94 PHE A C 1
ATOM 723 O O . PHE A 1 94 ? -0.336 -15.206 0.874 1.00 87.00 94 PHE A O 1
ATOM 730 N N . ASN A 1 95 ? 0.345 -14.577 -1.173 1.00 83.94 95 ASN A N 1
ATOM 731 C CA . ASN A 1 95 ? 1.736 -14.358 -0.780 1.00 83.94 95 ASN A CA 1
ATOM 732 C C . ASN A 1 95 ? 2.330 -13.075 -1.379 1.00 83.94 95 ASN A C 1
ATOM 734 O O . ASN A 1 95 ? 1.851 -12.553 -2.384 1.00 83.94 95 ASN A O 1
ATOM 738 N N . GLY A 1 96 ? 3.359 -12.554 -0.703 1.00 81.56 96 GLY A N 1
ATOM 739 C CA . GLY A 1 96 ? 4.125 -11.370 -1.102 1.00 81.56 96 GLY A CA 1
ATOM 740 C C . GLY A 1 96 ? 5.497 -11.705 -1.685 1.00 81.56 96 GLY A C 1
ATOM 741 O O . GLY A 1 96 ? 6.377 -10.845 -1.708 1.00 81.56 96 GLY A O 1
ATOM 742 N N . ASN A 1 97 ? 5.705 -12.955 -2.110 1.00 82.44 97 ASN A N 1
ATOM 743 C CA . ASN A 1 97 ? 6.975 -13.392 -2.683 1.00 82.44 97 ASN A CA 1
ATOM 744 C C . ASN A 1 97 ? 7.134 -12.803 -4.098 1.00 82.44 97 ASN A C 1
ATOM 746 O O . ASN A 1 97 ? 6.145 -12.757 -4.836 1.00 82.44 97 ASN A O 1
ATOM 750 N N . PRO A 1 98 ? 8.340 -12.357 -4.496 1.00 79.62 98 PRO A N 1
ATOM 751 C CA . PRO A 1 98 ? 8.573 -11.852 -5.845 1.00 79.62 98 PRO A CA 1
ATOM 752 C C . PRO A 1 98 ? 8.282 -12.926 -6.899 1.00 79.62 98 PRO A C 1
ATOM 754 O O . PRO A 1 98 ? 8.821 -14.027 -6.826 1.00 79.62 98 PRO A O 1
ATOM 757 N N . ASP A 1 99 ? 7.467 -12.595 -7.900 1.00 74.75 99 ASP A N 1
ATOM 758 C CA . ASP A 1 99 ? 7.169 -13.479 -9.028 1.00 74.75 99 ASP A CA 1
ATOM 759 C C . ASP A 1 99 ? 6.990 -12.697 -10.322 1.00 74.75 99 ASP A C 1
ATOM 761 O O . ASP A 1 99 ? 6.316 -11.669 -10.358 1.00 74.75 99 ASP A O 1
ATOM 765 N N . ARG A 1 100 ? 7.599 -13.182 -11.410 1.00 72.19 100 ARG A N 1
ATOM 766 C CA . ARG A 1 100 ? 7.519 -12.576 -12.758 1.00 72.19 100 ARG A CA 1
ATOM 767 C C . ARG A 1 100 ? 7.786 -11.060 -12.783 1.00 72.19 100 ARG A C 1
ATOM 769 O O . ARG A 1 100 ? 7.258 -10.354 -13.647 1.00 72.19 100 ARG A O 1
ATOM 776 N N . GLY A 1 101 ? 8.620 -10.581 -11.856 1.00 72.06 101 GLY A N 1
ATOM 777 C CA . GLY A 1 101 ? 8.982 -9.172 -11.705 1.00 72.06 101 GLY A CA 1
ATOM 778 C C . GLY A 1 101 ? 7.997 -8.327 -10.893 1.00 72.06 101 GLY A C 1
ATOM 779 O O . GLY A 1 101 ? 8.151 -7.113 -10.893 1.00 72.06 101 GLY A O 1
ATOM 780 N N . VAL A 1 102 ? 7.003 -8.918 -10.219 1.00 75.88 102 VAL A N 1
ATOM 781 C CA . VAL A 1 102 ? 6.032 -8.206 -9.371 1.00 75.88 102 VAL A CA 1
ATOM 782 C C . VAL A 1 102 ? 6.061 -8.768 -7.954 1.00 75.88 102 VAL A C 1
ATOM 784 O O . VAL A 1 102 ? 6.181 -9.974 -7.748 1.00 75.88 102 VAL A O 1
ATOM 787 N N . GLN A 1 103 ? 5.928 -7.885 -6.966 1.00 82.00 103 GLN A N 1
ATOM 788 C CA . GLN A 1 103 ? 5.841 -8.252 -5.558 1.00 82.00 103 GLN A CA 1
ATOM 789 C C . GLN A 1 103 ? 4.603 -7.610 -4.925 1.00 82.00 103 GLN A C 1
ATOM 791 O O . GLN A 1 103 ? 4.453 -6.386 -4.956 1.00 82.00 103 GLN A O 1
ATOM 796 N N . ALA A 1 104 ? 3.721 -8.426 -4.344 1.00 82.62 104 ALA A N 1
ATOM 797 C CA . ALA A 1 104 ? 2.589 -7.929 -3.567 1.00 82.62 104 ALA A CA 1
ATOM 798 C C . ALA A 1 104 ? 3.081 -7.410 -2.209 1.00 82.62 104 ALA A C 1
ATOM 800 O O . ALA A 1 104 ? 3.640 -8.161 -1.411 1.00 82.62 104 ALA A O 1
ATOM 801 N N . LEU A 1 105 ? 2.867 -6.120 -1.949 1.00 82.44 105 LEU A N 1
ATOM 802 C CA . LEU A 1 105 ? 3.289 -5.478 -0.700 1.00 82.44 105 LEU A CA 1
ATOM 803 C C . LEU A 1 105 ? 2.334 -5.824 0.449 1.00 82.44 105 LEU A C 1
ATOM 805 O O . LEU A 1 105 ? 2.767 -6.043 1.581 1.00 82.44 105 LEU A O 1
ATOM 809 N N . PHE A 1 106 ? 1.037 -5.915 0.142 1.00 87.31 106 PHE A N 1
ATOM 810 C CA . PHE A 1 106 ? -0.023 -6.164 1.119 1.00 87.31 106 PHE A CA 1
ATOM 811 C C . PHE A 1 106 ? -0.976 -7.280 0.652 1.00 87.31 106 PHE A C 1
ATOM 813 O O . PHE A 1 106 ? -2.133 -7.002 0.345 1.00 87.31 106 PHE A O 1
ATOM 820 N N . PRO A 1 107 ? -0.535 -8.550 0.574 1.00 90.38 107 PRO A N 1
ATOM 821 C CA . PRO A 1 107 ? -1.440 -9.679 0.311 1.00 90.38 107 PRO A CA 1
ATOM 822 C C . PRO A 1 107 ? -2.528 -9.812 1.396 1.00 90.38 107 PRO A C 1
ATOM 824 O O . PRO A 1 107 ? -2.421 -9.253 2.476 1.00 90.38 107 PRO A O 1
ATOM 827 N N . LEU A 1 108 ? -3.586 -10.596 1.195 1.00 91.31 108 LEU A N 1
ATOM 828 C CA . LEU A 1 108 ? -4.568 -10.841 2.265 1.00 91.31 108 LEU A CA 1
ATOM 829 C C . LEU A 1 108 ? -3.969 -11.594 3.458 1.00 91.31 108 LEU A C 1
ATOM 831 O O . LEU A 1 108 ? -4.424 -11.404 4.582 1.00 91.31 108 LEU A O 1
ATOM 835 N N . PHE A 1 109 ? -2.943 -12.416 3.248 1.00 92.75 109 PHE A N 1
ATOM 836 C CA . PHE A 1 109 ? -2.261 -13.156 4.310 1.00 92.75 109 PHE A CA 1
ATOM 837 C C . PHE A 1 109 ? -0.906 -12.494 4.599 1.00 92.75 109 PHE A C 1
ATOM 839 O O . PHE A 1 109 ? -0.036 -12.525 3.731 1.00 92.75 109 PHE A O 1
ATOM 846 N N . PRO A 1 110 ? -0.692 -11.885 5.781 1.00 93.50 110 PRO A N 1
ATOM 847 C CA . PRO A 1 110 ? -1.553 -11.893 6.973 1.00 93.50 110 PRO A CA 1
ATOM 848 C C . PRO A 1 110 ? -2.558 -10.725 7.063 1.00 93.50 110 PRO A C 1
ATOM 850 O O . PRO A 1 110 ? -3.295 -10.620 8.044 1.00 93.50 110 PRO A O 1
ATOM 853 N N . TRP A 1 111 ? -2.526 -9.776 6.127 1.00 94.75 111 TRP A N 1
ATOM 854 C CA . TRP A 1 111 ? -2.998 -8.411 6.363 1.00 94.75 111 TRP A CA 1
ATOM 855 C C . TRP A 1 111 ? -4.519 -8.252 6.559 1.00 94.75 111 TRP A C 1
ATOM 857 O O . TRP A 1 111 ? -4.948 -7.277 7.178 1.00 94.75 111 TRP A O 1
ATOM 867 N N . ILE A 1 112 ? -5.345 -9.227 6.160 1.00 95.75 112 ILE A N 1
ATOM 868 C CA . ILE A 1 112 ? -6.783 -9.274 6.496 1.00 95.75 112 ILE A CA 1
ATOM 869 C C . ILE A 1 112 ? -7.033 -9.301 8.011 1.00 95.75 112 ILE A C 1
ATOM 871 O O . ILE A 1 112 ? -8.107 -8.905 8.471 1.00 95.75 112 ILE A O 1
ATOM 875 N N . ALA A 1 113 ? -6.036 -9.709 8.803 1.00 96.12 113 ALA A N 1
ATOM 876 C CA . ALA A 1 113 ? -6.125 -9.712 10.254 1.00 96.12 113 ALA A CA 1
ATOM 877 C C . ALA A 1 113 ? -6.412 -8.321 10.831 1.00 96.12 113 ALA A C 1
ATOM 879 O O . ALA A 1 113 ? -7.154 -8.220 11.804 1.00 96.12 113 ALA A O 1
ATOM 880 N N . PHE A 1 114 ? -5.907 -7.244 10.214 1.00 95.31 114 PHE A N 1
ATOM 881 C CA . PHE A 1 114 ? -6.128 -5.882 10.707 1.00 95.31 114 PHE A CA 1
ATOM 882 C C . PHE A 1 114 ? -7.597 -5.441 10.551 1.00 95.31 114 PHE A C 1
ATOM 884 O O . PHE A 1 114 ? -8.212 -5.096 11.564 1.00 95.31 114 PHE A O 1
ATOM 891 N N . PRO A 1 115 ? -8.226 -5.504 9.355 1.00 95.19 115 PRO A N 1
ATOM 892 C CA . PRO A 1 115 ? -9.662 -5.251 9.227 1.00 95.19 115 PRO A CA 1
ATOM 893 C C . PRO A 1 115 ? -10.532 -6.209 10.045 1.00 95.19 115 PRO A C 1
ATOM 895 O O . PRO A 1 115 ? -11.529 -5.774 10.621 1.00 95.19 115 PRO A O 1
ATOM 898 N N . ALA A 1 116 ? -10.169 -7.495 10.127 1.00 96.88 116 ALA A N 1
ATOM 899 C CA . ALA A 1 116 ? -10.925 -8.482 10.898 1.00 96.88 116 ALA A CA 1
ATOM 900 C C . ALA A 1 116 ? -10.895 -8.167 12.403 1.00 96.88 116 ALA A C 1
ATOM 902 O O . ALA A 1 116 ? -11.934 -8.165 13.064 1.00 96.88 116 ALA A O 1
ATOM 903 N N . PHE A 1 117 ? -9.730 -7.790 12.932 1.00 96.81 117 PHE A N 1
ATOM 904 C CA . PHE A 1 117 ? -9.596 -7.334 14.311 1.00 96.81 117 PHE A CA 1
ATOM 905 C C . PHE A 1 117 ? -10.349 -6.019 14.552 1.00 96.81 117 PHE A C 1
ATOM 907 O O . PHE A 1 117 ? -11.035 -5.873 15.562 1.00 96.81 117 PHE A O 1
ATOM 914 N N . GLY A 1 118 ? -10.319 -5.088 13.593 1.00 94.94 118 GLY A N 1
ATOM 915 C CA . GLY A 1 118 ? -11.143 -3.877 13.629 1.00 94.94 118 GLY A CA 1
ATOM 916 C C . GLY A 1 118 ? -12.646 -4.180 13.691 1.00 94.94 118 GLY A C 1
ATOM 917 O O . GLY A 1 118 ? -13.365 -3.577 14.487 1.00 94.94 118 GLY A O 1
ATOM 918 N N . ALA A 1 119 ? -13.127 -5.159 12.919 1.00 95.44 119 ALA A N 1
ATOM 919 C CA . ALA A 1 119 ? -14.518 -5.611 12.966 1.00 95.44 119 ALA A CA 1
ATOM 920 C C . ALA A 1 119 ? -14.874 -6.257 14.317 1.00 95.44 119 ALA A C 1
ATOM 922 O O . ALA A 1 119 ? -15.950 -5.987 14.857 1.00 95.44 119 ALA A O 1
ATOM 923 N N . PHE A 1 120 ? -13.960 -7.042 14.897 1.00 96.50 120 PHE A N 1
ATOM 924 C CA . PHE A 1 120 ? -14.103 -7.569 16.256 1.00 96.50 120 PHE A CA 1
ATOM 925 C C . PHE A 1 120 ? -14.235 -6.441 17.291 1.00 96.50 120 PHE A C 1
ATOM 927 O O . PHE A 1 120 ? -15.186 -6.436 18.076 1.00 96.50 120 PHE A O 1
ATOM 934 N N . LEU A 1 121 ? -13.349 -5.440 17.253 1.00 95.06 121 LEU A N 1
ATOM 935 C CA . LEU A 1 121 ? -13.412 -4.287 18.154 1.00 95.06 121 LEU A CA 1
ATOM 936 C C . LEU A 1 121 ? -14.682 -3.457 17.962 1.00 95.06 121 LEU A C 1
ATOM 938 O O . LEU A 1 121 ? -15.245 -2.976 18.942 1.00 95.06 121 LEU A O 1
ATOM 942 N N . GLY A 1 122 ? -15.178 -3.326 16.730 1.00 92.81 122 GLY A N 1
ATOM 943 C CA . GLY A 1 122 ? -16.472 -2.704 16.451 1.00 92.81 122 GLY A CA 1
ATOM 944 C C . GLY A 1 122 ? -17.640 -3.473 17.081 1.00 92.81 122 GLY A C 1
ATOM 945 O O . GLY A 1 122 ? -18.544 -2.871 17.664 1.00 92.81 122 GLY A O 1
ATOM 946 N N . GLY A 1 123 ? -17.599 -4.808 17.033 1.00 92.25 123 GLY A N 1
ATOM 947 C CA .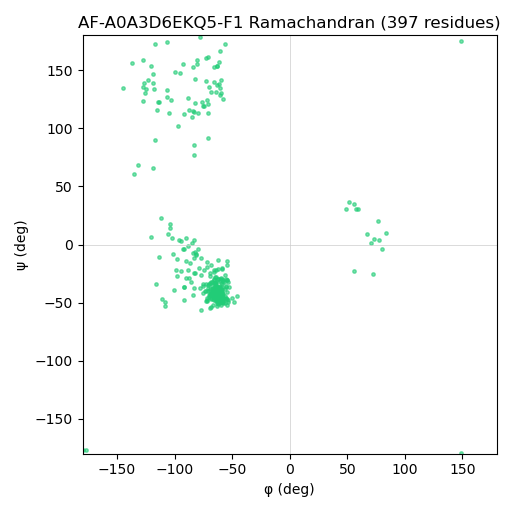 GLY A 1 123 ? -18.548 -5.678 17.731 1.00 92.25 123 GLY A CA 1
ATOM 948 C C . GLY A 1 123 ? -18.484 -5.517 19.253 1.00 92.25 123 GLY A C 1
ATOM 949 O O . GLY A 1 123 ? -19.522 -5.365 19.905 1.00 92.25 123 GLY A O 1
ATOM 950 N N . LEU A 1 124 ? -17.271 -5.463 19.811 1.00 92.06 124 LEU A N 1
ATOM 951 C CA . LEU A 1 124 ? -17.033 -5.232 21.235 1.00 92.06 124 LEU A CA 1
ATOM 952 C C . LEU A 1 124 ? -17.535 -3.850 21.673 1.00 92.06 124 LEU A C 1
ATOM 954 O O . LEU A 1 124 ? -18.249 -3.742 22.668 1.00 92.06 124 LEU A O 1
ATOM 958 N N . TYR A 1 125 ? -17.242 -2.807 20.895 1.00 91.00 125 TYR A N 1
ATOM 959 C CA . TYR A 1 125 ? -17.746 -1.456 21.126 1.00 91.00 125 TYR A CA 1
ATOM 960 C C . TYR A 1 125 ? -19.273 -1.435 21.130 1.00 91.00 125 TYR A C 1
ATOM 962 O O . TYR A 1 125 ? -19.888 -0.932 22.068 1.00 91.00 125 TYR A O 1
ATOM 970 N N . ARG A 1 126 ? -19.914 -2.048 20.128 1.00 89.25 126 ARG A N 1
ATOM 971 C CA . ARG A 1 126 ? -21.376 -2.148 20.083 1.00 89.25 126 ARG A CA 1
ATOM 972 C C . ARG A 1 126 ? -21.927 -2.817 21.343 1.00 89.25 126 ARG A C 1
ATOM 974 O O . ARG A 1 126 ? -22.906 -2.328 21.899 1.00 89.25 126 ARG A O 1
ATOM 981 N N . HIS A 1 127 ? -21.316 -3.909 21.794 1.00 87.12 127 HIS A N 1
ATOM 982 C CA . HIS A 1 127 ? -21.791 -4.662 22.952 1.00 87.12 127 HIS A CA 1
ATOM 983 C C . HIS A 1 127 ? -21.580 -3.935 24.291 1.00 87.12 127 HIS A C 1
ATOM 985 O O . HIS A 1 127 ? -22.455 -3.983 25.153 1.00 87.12 127 HIS A O 1
ATOM 991 N N . LEU A 1 128 ? -20.435 -3.271 24.473 1.00 87.00 128 LEU A N 1
ATOM 992 C CA . LEU A 1 128 ? -20.064 -2.620 25.734 1.00 87.00 128 LEU A CA 1
ATOM 993 C C . LEU A 1 128 ? -20.584 -1.182 25.858 1.00 87.00 128 LEU A C 1
ATOM 995 O O . LEU A 1 128 ? -20.817 -0.708 26.966 1.00 87.00 128 LEU A O 1
ATOM 999 N N . ARG A 1 129 ? -20.754 -0.466 24.745 1.00 85.06 129 ARG A N 1
ATOM 1000 C CA . ARG A 1 129 ? -21.146 0.953 24.746 1.00 85.06 129 ARG A CA 1
ATOM 1001 C C . ARG A 1 129 ? -22.550 1.192 24.219 1.00 85.06 129 ARG A C 1
ATOM 1003 O O . ARG A 1 129 ? -23.287 1.965 24.812 1.00 85.06 129 ARG A O 1
ATOM 1010 N N . VAL A 1 130 ? -22.891 0.589 23.082 1.00 81.12 130 VAL A N 1
ATOM 1011 C CA . VAL A 1 130 ? -24.061 1.015 22.296 1.00 81.12 130 VAL A CA 1
ATOM 1012 C C . VAL A 1 130 ? -25.325 0.254 22.675 1.00 81.12 130 VAL A C 1
ATOM 1014 O O . VAL A 1 130 ? -26.401 0.838 22.652 1.00 81.12 130 VAL A O 1
ATOM 1017 N N . MET A 1 131 ? -25.229 -1.038 23.003 1.00 74.50 131 MET A N 1
ATOM 1018 C CA . MET A 1 131 ? -26.400 -1.813 23.411 1.00 74.50 131 MET A CA 1
ATOM 1019 C C . MET A 1 131 ? -26.870 -1.358 24.800 1.00 74.50 131 MET A C 1
ATOM 1021 O O . MET A 1 131 ? -26.142 -1.578 25.773 1.00 74.50 131 MET A O 1
ATOM 1025 N N . PRO A 1 132 ? -28.064 -0.748 24.904 1.00 60.88 132 PRO A N 1
ATOM 1026 C CA . PRO A 1 132 ? -28.558 -0.248 26.172 1.00 60.88 132 PRO A CA 1
ATOM 1027 C C . PRO A 1 132 ? -28.905 -1.423 27.085 1.00 60.88 132 PRO A C 1
ATOM 1029 O O . PRO A 1 132 ? -29.539 -2.394 26.670 1.00 60.88 132 PRO A O 1
ATOM 1032 N N . VAL A 1 133 ? -28.498 -1.315 28.342 1.00 63.28 133 VAL A N 1
ATOM 1033 C CA . VAL A 1 133 ? -29.122 -2.035 29.452 1.00 63.28 133 VAL A CA 1
ATOM 1034 C C . VAL A 1 133 ? -29.734 -0.947 30.313 1.00 63.28 133 VAL A C 1
ATOM 1036 O O . VAL A 1 133 ? -29.034 -0.005 30.668 1.00 63.28 133 VAL A O 1
ATOM 1039 N N . GLU A 1 134 ? -31.045 -1.019 30.547 1.00 67.38 134 GLU A N 1
ATOM 1040 C CA . GLU A 1 134 ? -31.756 -0.052 31.402 1.00 67.38 134 GLU A CA 1
ATOM 1041 C C . GLU A 1 134 ? -31.581 1.420 30.961 1.00 67.38 134 GLU A C 1
ATOM 1043 O O . GLU A 1 134 ? -31.508 2.336 31.771 1.00 67.38 134 GLU A O 1
ATOM 1048 N N . GLY A 1 135 ? -31.492 1.666 29.649 1.00 65.38 135 GLY A N 1
ATOM 1049 C CA . GLY A 1 135 ? -31.404 3.022 29.094 1.00 65.38 135 GLY A CA 1
ATOM 1050 C C . GLY A 1 135 ? -30.030 3.697 29.201 1.00 65.38 135 GLY A C 1
ATOM 1051 O O . GLY A 1 135 ? -29.902 4.838 28.761 1.00 65.38 135 GLY A O 1
ATOM 1052 N N . GLN A 1 136 ? -28.992 3.015 29.708 1.00 60.00 136 GLN A N 1
ATOM 1053 C CA . GLN A 1 136 ? -27.624 3.547 29.755 1.00 60.00 136 GLN A CA 1
ATOM 1054 C C . GLN A 1 136 ? -26.605 2.691 28.989 1.00 60.00 136 GLN A C 1
ATOM 1056 O O . GLN A 1 136 ? -26.757 1.480 28.804 1.00 60.00 136 GLN A O 1
ATOM 1061 N N . ALA A 1 137 ? -25.535 3.352 28.534 1.00 69.00 137 ALA A N 1
ATOM 1062 C CA . ALA A 1 137 ? -24.341 2.693 28.017 1.00 69.00 137 ALA A CA 1
ATOM 1063 C C . ALA A 1 137 ? -23.623 1.974 29.168 1.00 69.00 137 ALA A C 1
ATOM 1065 O O . ALA A 1 137 ? -23.362 2.587 30.202 1.00 69.00 137 ALA A O 1
ATOM 1066 N N . ARG A 1 138 ? -23.253 0.696 28.996 1.00 77.75 138 ARG A N 1
ATOM 1067 C CA . ARG A 1 138 ? -22.610 -0.067 30.085 1.00 77.75 138 ARG A CA 1
ATOM 1068 C C . ARG A 1 138 ? -21.262 0.539 30.482 1.00 77.75 138 ARG A C 1
ATOM 1070 O O . ARG A 1 138 ? -20.888 0.509 31.653 1.00 77.75 138 ARG A O 1
ATOM 1077 N N . TRP A 1 139 ? -20.497 1.033 29.507 1.00 86.12 139 TRP A N 1
ATOM 1078 C CA . TRP A 1 139 ? -19.159 1.592 29.711 1.00 86.12 139 TRP A CA 1
ATOM 1079 C C . TRP A 1 139 ? -19.090 3.063 29.289 1.00 86.12 139 TRP A C 1
ATOM 1081 O O . TRP A 1 139 ? -19.590 3.448 28.231 1.00 86.12 139 TRP A O 1
ATOM 1091 N N . SER A 1 140 ? -18.401 3.887 30.084 1.00 87.81 140 SER A N 1
ATOM 1092 C CA . SER A 1 140 ? -18.033 5.248 29.679 1.00 87.81 140 SER A CA 1
ATOM 1093 C C . SER A 1 140 ? -16.947 5.225 28.597 1.00 87.81 140 SER A C 1
ATOM 1095 O O . SER A 1 140 ? -16.246 4.227 28.414 1.00 87.81 140 SER A O 1
ATOM 1097 N N . GLU A 1 141 ? -16.789 6.334 27.871 1.00 88.12 141 GLU A N 1
ATOM 1098 C CA . GLU A 1 141 ? -15.787 6.444 26.801 1.00 88.12 141 GLU A CA 1
ATOM 1099 C C . GLU A 1 141 ? -14.366 6.245 27.328 1.00 88.12 141 GLU A C 1
ATOM 1101 O O . GLU A 1 141 ? -13.611 5.437 26.794 1.00 88.12 141 GLU A O 1
ATOM 1106 N N . ALA A 1 142 ? -14.047 6.895 28.449 1.00 89.75 142 ALA A N 1
ATOM 1107 C CA . ALA A 1 142 ? -12.758 6.763 29.117 1.00 89.75 142 ALA A CA 1
ATOM 1108 C C . ALA A 1 142 ? -12.471 5.316 29.553 1.00 89.75 142 ALA A C 1
ATOM 1110 O O . ALA A 1 142 ? -11.356 4.835 29.367 1.00 89.75 142 ALA A O 1
ATOM 1111 N N . ARG A 1 143 ? -13.475 4.591 30.076 1.00 91.75 143 ARG A N 1
ATOM 1112 C CA . ARG A 1 143 ? -13.320 3.172 30.448 1.00 91.75 143 ARG A CA 1
ATOM 1113 C C . ARG A 1 143 ? -13.028 2.296 29.231 1.00 91.75 143 ARG A C 1
ATOM 1115 O O . ARG A 1 143 ? -12.167 1.426 29.303 1.00 91.75 143 ARG A O 1
ATOM 1122 N N . PHE A 1 144 ? -13.708 2.539 28.111 1.00 92.25 144 PHE A N 1
ATOM 1123 C CA . PHE A 1 144 ? -13.450 1.808 26.872 1.00 92.25 144 PHE A CA 1
ATOM 1124 C C . PHE A 1 144 ? -12.048 2.092 26.317 1.00 92.25 144 PHE A C 1
ATOM 1126 O O . PHE A 1 144 ? -11.328 1.154 25.983 1.00 92.25 144 PHE A O 1
ATOM 1133 N N . LEU A 1 145 ? -11.627 3.361 26.285 1.00 93.88 145 LEU A N 1
ATOM 1134 C CA . LEU A 1 145 ? -10.277 3.742 25.857 1.00 93.88 145 LEU A CA 1
ATOM 1135 C C . LEU A 1 145 ? -9.190 3.146 26.763 1.00 93.88 145 LEU A C 1
ATOM 1137 O O . LEU A 1 145 ? -8.190 2.651 26.254 1.00 93.88 145 LEU A O 1
ATOM 1141 N N . ALA A 1 146 ? -9.397 3.121 28.083 1.00 94.94 146 ALA A N 1
ATOM 1142 C CA . ALA A 1 146 ? -8.478 2.465 29.012 1.00 94.94 146 ALA A CA 1
ATOM 1143 C C . ALA A 1 146 ? -8.376 0.954 28.743 1.00 94.94 146 ALA A C 1
ATOM 1145 O O . ALA A 1 146 ? -7.276 0.407 28.701 1.00 94.94 146 ALA A O 1
ATOM 1146 N N . GLY A 1 147 ? -9.506 0.285 28.482 1.00 95.06 147 GLY A N 1
ATOM 1147 C CA . GLY A 1 147 ? -9.519 -1.124 28.081 1.00 95.06 147 GLY A CA 1
ATOM 1148 C C . GLY A 1 147 ? -8.749 -1.379 26.780 1.00 95.06 147 GLY A C 1
ATOM 1149 O O . GLY A 1 147 ? -7.959 -2.319 26.710 1.00 95.06 147 GLY A O 1
ATOM 1150 N N . LEU A 1 148 ? -8.916 -0.513 25.773 1.00 95.62 148 LEU A N 1
ATOM 1151 C CA . LEU A 1 148 ? -8.137 -0.580 24.532 1.00 95.62 148 LEU A CA 1
ATOM 1152 C C . LEU A 1 148 ? -6.643 -0.325 24.759 1.00 95.62 148 LEU A C 1
ATOM 1154 O O . LEU A 1 148 ? -5.828 -0.975 24.110 1.00 95.62 148 LEU A O 1
ATOM 1158 N N . ALA A 1 149 ? -6.274 0.576 25.674 1.00 97.00 149 ALA A N 1
ATOM 1159 C CA . ALA A 1 149 ? -4.875 0.848 25.999 1.00 97.00 149 ALA A CA 1
ATOM 1160 C C . ALA A 1 149 ? -4.207 -0.366 26.641 1.00 97.00 149 ALA A C 1
ATOM 1162 O O . ALA A 1 149 ? -3.113 -0.746 26.234 1.00 97.00 149 ALA A O 1
ATOM 1163 N N . ILE A 1 150 ? -4.887 -1.001 27.602 1.00 97.50 150 ILE A N 1
ATOM 1164 C CA . ILE A 1 150 ? -4.405 -2.221 28.258 1.00 97.50 150 ILE A CA 1
ATOM 1165 C C . ILE A 1 150 ? -4.249 -3.337 27.225 1.00 97.50 150 ILE A C 1
ATOM 1167 O O . ILE A 1 150 ? -3.189 -3.951 27.146 1.00 97.50 150 ILE A O 1
ATOM 1171 N N . LEU A 1 151 ? -5.265 -3.566 26.387 1.00 97.06 151 LEU A N 1
ATOM 1172 C CA . LEU A 1 151 ? -5.188 -4.564 25.320 1.00 97.06 151 LEU A CA 1
ATOM 1173 C C . LEU A 1 151 ? -4.042 -4.262 24.342 1.00 97.06 151 LEU A C 1
ATOM 1175 O O . LEU A 1 151 ? -3.293 -5.166 23.983 1.00 97.06 151 LEU A O 1
ATOM 1179 N N . GLY A 1 152 ? -3.883 -2.999 23.942 1.00 97.25 152 GLY A N 1
ATOM 1180 C CA . GLY A 1 152 ? -2.806 -2.556 23.063 1.00 97.25 152 GLY A CA 1
ATOM 1181 C C . GLY A 1 152 ? -1.422 -2.790 23.663 1.00 97.25 152 GLY A C 1
ATOM 1182 O O . GLY A 1 152 ? -0.551 -3.335 22.990 1.00 97.25 152 GLY A O 1
ATOM 1183 N N . ALA A 1 153 ? -1.233 -2.459 24.941 1.00 97.81 153 ALA A N 1
ATOM 1184 C CA . ALA A 1 153 ? 0.014 -2.696 25.661 1.00 97.81 153 ALA A CA 1
ATOM 1185 C C . ALA A 1 153 ? 0.326 -4.195 25.806 1.00 97.81 153 ALA A C 1
ATOM 1187 O O . ALA A 1 153 ? 1.463 -4.601 25.580 1.00 97.81 153 ALA A O 1
ATOM 1188 N N . LEU A 1 154 ? -0.677 -5.024 26.120 1.00 97.81 154 LEU A N 1
ATOM 1189 C CA . LEU A 1 154 ? -0.516 -6.478 26.225 1.00 97.81 154 LEU A CA 1
ATOM 1190 C C . LEU A 1 154 ? -0.143 -7.109 24.879 1.00 97.81 154 LEU A C 1
ATOM 1192 O O . LEU A 1 154 ? 0.787 -7.909 24.820 1.00 97.81 154 LEU A O 1
ATOM 1196 N N . LEU A 1 155 ? -0.830 -6.729 23.797 1.00 97.31 155 LEU A N 1
ATOM 1197 C CA . LEU A 1 155 ? -0.519 -7.208 22.448 1.00 97.31 155 LEU A CA 1
ATOM 1198 C C . LEU A 1 155 ? 0.865 -6.750 21.985 1.00 97.31 155 LEU A C 1
ATOM 1200 O O . LEU A 1 155 ? 1.580 -7.531 21.362 1.00 97.31 155 LEU A O 1
ATOM 1204 N N . LEU A 1 156 ? 1.252 -5.513 22.312 1.00 96.88 156 LEU A N 1
ATOM 1205 C CA . LEU A 1 156 ? 2.578 -4.993 22.008 1.00 96.88 156 LEU A CA 1
ATOM 1206 C C . LEU A 1 156 ? 3.666 -5.779 22.744 1.00 96.88 156 LEU A C 1
ATOM 1208 O O . LEU A 1 156 ? 4.577 -6.283 22.097 1.00 96.88 156 LEU A O 1
ATOM 1212 N N . ALA A 1 157 ? 3.546 -5.920 24.066 1.00 96.62 157 ALA A N 1
ATOM 1213 C CA . ALA A 1 157 ? 4.527 -6.607 24.903 1.00 96.62 157 ALA A CA 1
ATOM 1214 C C . ALA A 1 157 ? 4.648 -8.100 24.565 1.00 96.62 157 ALA A C 1
ATOM 1216 O O . ALA A 1 157 ? 5.752 -8.640 24.483 1.00 96.62 157 ALA A O 1
ATOM 1217 N N . TRP A 1 158 ? 3.519 -8.778 24.342 1.00 96.12 158 TRP A N 1
ATOM 1218 C CA . TRP A 1 158 ? 3.533 -10.169 23.904 1.00 96.12 158 TRP A CA 1
ATOM 1219 C C . TRP A 1 158 ? 4.109 -10.301 22.493 1.00 96.12 158 TRP A C 1
ATOM 1221 O O . TRP A 1 158 ? 4.976 -11.136 22.263 1.00 96.12 158 TRP A O 1
ATOM 1231 N N . GLY A 1 159 ? 3.675 -9.458 21.554 1.00 94.50 159 GLY A N 1
ATOM 1232 C CA . GLY A 1 159 ? 4.128 -9.522 20.170 1.00 94.50 159 GLY A CA 1
ATOM 1233 C C . GLY A 1 159 ? 5.635 -9.314 20.035 1.00 94.50 159 GLY A C 1
ATOM 1234 O O . GLY A 1 159 ? 6.289 -10.076 19.331 1.00 94.50 159 GLY A O 1
ATOM 1235 N N . THR A 1 160 ? 6.203 -8.343 20.755 1.00 91.88 160 THR A N 1
ATOM 1236 C CA . THR A 1 160 ? 7.650 -8.077 20.735 1.00 91.88 160 THR A CA 1
ATOM 1237 C C . THR A 1 160 ? 8.451 -9.192 21.403 1.00 91.88 160 THR A C 1
ATOM 1239 O O . THR A 1 160 ? 9.462 -9.614 20.852 1.00 91.88 160 THR A O 1
ATOM 1242 N N . SER A 1 161 ? 7.996 -9.714 22.547 1.00 92.19 161 SER A N 1
ATOM 1243 C CA . SER A 1 161 ? 8.705 -10.790 23.260 1.00 92.19 161 SER A CA 1
ATOM 1244 C C . SER A 1 161 ? 8.608 -12.155 22.567 1.00 92.19 161 SER A C 1
ATOM 1246 O O . SER A 1 161 ? 9.554 -12.939 22.604 1.00 92.19 161 SER A O 1
ATOM 1248 N N . ALA A 1 162 ? 7.486 -12.452 21.907 1.00 90.88 162 ALA A N 1
ATOM 1249 C CA . ALA A 1 162 ? 7.262 -13.734 21.242 1.00 90.88 162 ALA A CA 1
ATOM 1250 C C . ALA A 1 162 ? 7.800 -13.784 19.800 1.00 90.88 162 ALA A C 1
ATOM 1252 O O . ALA A 1 162 ? 7.941 -14.872 19.245 1.00 90.88 162 ALA A O 1
ATOM 1253 N N . GLN A 1 163 ? 8.106 -12.641 19.172 1.00 84.00 163 GLN A N 1
ATOM 1254 C CA . GLN A 1 163 ? 8.573 -12.608 17.781 1.00 84.00 163 GLN A CA 1
ATOM 1255 C C . GLN A 1 163 ? 9.908 -13.341 17.595 1.00 84.00 163 GLN A C 1
ATOM 1257 O O . GLN A 1 163 ? 10.074 -14.053 16.602 1.00 84.00 163 GLN A O 1
ATOM 1262 N N . GLU A 1 164 ? 10.835 -13.201 18.547 1.00 79.75 164 GLU A N 1
ATOM 1263 C CA . GLU A 1 164 ? 12.132 -13.877 18.477 1.00 79.75 164 GLU A CA 1
ATOM 1264 C C . GLU A 1 164 ? 11.987 -15.396 18.588 1.00 79.75 164 GLU A C 1
ATOM 1266 O O . GLU A 1 164 ? 12.439 -16.134 17.715 1.00 79.75 164 GLU A O 1
ATOM 1271 N N . SER A 1 165 ? 11.281 -15.867 19.617 1.00 81.75 165 SER A N 1
ATOM 1272 C CA . SER A 1 165 ? 11.113 -17.300 19.880 1.00 81.75 165 SER A CA 1
ATOM 1273 C C . SER A 1 165 ? 10.308 -18.028 18.802 1.00 81.75 165 SER A C 1
ATOM 1275 O O . SER A 1 165 ? 10.557 -19.205 18.549 1.00 81.75 165 SER A O 1
ATOM 1277 N N . TRP A 1 166 ? 9.372 -17.342 18.140 1.00 82.81 166 TRP A N 1
ATOM 1278 C CA . TRP A 1 166 ? 8.534 -17.947 17.107 1.00 82.81 166 TRP A CA 1
ATOM 1279 C C . TRP A 1 166 ? 9.294 -18.225 15.807 1.00 82.81 166 TRP A C 1
ATOM 1281 O O . TRP A 1 166 ? 9.174 -19.309 15.243 1.00 82.81 166 TRP A O 1
ATOM 1291 N N . LEU A 1 167 ? 10.038 -17.238 15.302 1.00 76.50 167 LEU A N 1
ATOM 1292 C CA . LEU A 1 167 ? 10.706 -17.326 13.997 1.00 76.50 167 LEU A CA 1
ATOM 1293 C C . LEU A 1 167 ? 12.125 -17.861 14.089 1.00 76.50 167 LEU A C 1
ATOM 1295 O O . LEU A 1 167 ? 12.561 -18.583 13.200 1.00 76.50 167 LEU A O 1
ATOM 1299 N N . TRP A 1 168 ? 12.839 -17.494 15.150 1.00 77.62 168 TRP A N 1
ATOM 1300 C CA . TRP A 1 168 ? 14.260 -17.790 15.312 1.00 77.62 168 TRP A CA 1
ATOM 1301 C C . TRP A 1 168 ? 14.502 -18.965 16.265 1.00 77.62 168 TRP A C 1
ATOM 1303 O O . TRP A 1 168 ? 15.646 -19.299 16.568 1.00 77.62 168 TRP A O 1
ATOM 1313 N N . GLY A 1 169 ? 13.428 -19.624 16.714 1.00 75.75 169 GLY A N 1
ATOM 1314 C CA . GLY A 1 169 ? 13.478 -20.856 17.492 1.00 75.75 169 GLY A CA 1
ATOM 1315 C C . GLY A 1 169 ? 13.932 -22.040 16.637 1.00 75.75 169 GLY A C 1
ATOM 1316 O O . GLY A 1 169 ? 13.116 -22.720 16.013 1.00 75.75 169 GLY A O 1
ATOM 1317 N N . GLY A 1 170 ? 15.238 -22.299 16.612 1.00 83.19 170 GLY A N 1
ATOM 1318 C CA . GLY A 1 170 ? 15.832 -23.401 15.858 1.00 83.19 170 GLY A CA 1
ATOM 1319 C C . GLY A 1 170 ? 17.348 -23.478 16.008 1.00 83.19 170 GLY A C 1
ATOM 1320 O O . GLY A 1 170 ? 17.956 -22.706 16.748 1.00 83.19 170 GLY A O 1
ATOM 1321 N N . THR A 1 171 ? 17.963 -24.418 15.296 1.00 86.62 171 THR A N 1
ATOM 1322 C CA . THR A 1 171 ? 19.421 -24.551 15.216 1.00 86.62 171 THR A CA 1
ATOM 1323 C C . THR A 1 171 ? 19.908 -24.084 13.852 1.00 86.62 171 THR A C 1
ATOM 1325 O O . THR A 1 171 ? 19.420 -24.523 12.812 1.00 86.62 171 THR A O 1
ATOM 1328 N N . TRP A 1 172 ? 20.877 -23.172 13.841 1.00 88.81 172 TRP A N 1
ATOM 1329 C CA . TRP A 1 172 ? 21.540 -22.764 12.607 1.00 88.81 172 TRP A CA 1
ATOM 1330 C C . TRP A 1 172 ? 22.508 -23.855 12.163 1.00 88.81 172 TRP A C 1
ATOM 1332 O O . TRP A 1 172 ? 23.447 -24.190 12.883 1.00 88.81 172 TRP A O 1
ATOM 1342 N N . ILE A 1 173 ? 22.275 -24.407 10.976 1.00 90.00 173 ILE A N 1
ATOM 1343 C CA . ILE A 1 173 ? 23.111 -25.436 10.367 1.00 90.00 173 ILE A CA 1
ATOM 1344 C C . ILE A 1 173 ? 23.530 -24.942 8.989 1.00 90.00 173 ILE A C 1
ATOM 1346 O O . ILE A 1 173 ? 22.717 -24.443 8.210 1.00 90.00 173 ILE A O 1
ATOM 1350 N N . GLN A 1 174 ? 24.813 -25.083 8.678 1.00 91.06 174 GLN A N 1
ATOM 1351 C CA . GLN A 1 174 ? 25.318 -24.792 7.347 1.00 91.06 174 GLN A CA 1
ATOM 1352 C C . GLN A 1 174 ? 25.069 -26.001 6.436 1.00 91.06 174 GLN A C 1
ATOM 1354 O O . GLN A 1 174 ? 25.549 -27.098 6.717 1.00 91.06 174 GLN A O 1
ATOM 1359 N N . GLN A 1 175 ? 24.331 -25.813 5.340 1.00 86.56 175 GLN A N 1
ATOM 1360 C CA . GLN A 1 175 ? 24.155 -26.830 4.297 1.00 86.56 175 GLN A CA 1
ATOM 1361 C C . GLN A 1 175 ? 24.545 -26.240 2.944 1.00 86.56 175 GLN A C 1
ATOM 1363 O O . GLN A 1 175 ? 24.108 -25.149 2.590 1.00 86.56 175 GLN A O 1
ATOM 1368 N N . ASN A 1 176 ? 25.384 -26.951 2.185 1.00 85.56 176 ASN A N 1
ATOM 1369 C CA . ASN A 1 176 ? 25.852 -26.522 0.858 1.00 85.56 176 ASN A CA 1
ATOM 1370 C C . ASN A 1 176 ? 26.432 -25.090 0.837 1.00 85.56 176 ASN A C 1
ATOM 1372 O O . ASN A 1 176 ? 26.229 -24.339 -0.112 1.00 85.56 176 ASN A O 1
ATOM 1376 N N . GLY A 1 177 ? 27.127 -24.694 1.909 1.00 86.25 177 GLY A N 1
ATOM 1377 C CA . GLY A 1 177 ? 27.714 -23.357 2.049 1.00 86.25 177 GLY A CA 1
ATOM 1378 C C . GLY A 1 177 ? 26.740 -22.256 2.488 1.00 86.25 177 GLY A C 1
ATOM 1379 O O . GLY A 1 177 ? 27.192 -21.147 2.764 1.00 86.25 177 GLY A O 1
ATOM 1380 N N . VAL A 1 178 ? 25.443 -22.547 2.632 1.00 87.56 178 VAL A N 1
ATOM 1381 C CA . VAL A 1 178 ? 24.410 -21.587 3.050 1.00 87.56 178 VAL A CA 1
ATOM 1382 C C . VAL A 1 178 ? 23.974 -21.870 4.488 1.00 87.56 178 VAL A C 1
ATOM 1384 O O . VAL A 1 178 ? 23.712 -23.013 4.863 1.00 87.56 178 VAL A O 1
ATOM 1387 N N . TRP A 1 179 ? 23.897 -20.825 5.313 1.00 86.88 179 TRP A N 1
ATOM 1388 C CA . TRP A 1 179 ? 23.361 -20.920 6.671 1.00 86.88 179 TRP A CA 1
ATOM 1389 C C . TRP A 1 179 ? 21.838 -21.009 6.641 1.00 86.88 179 TRP A C 1
ATOM 1391 O O . TRP A 1 179 ? 21.172 -20.106 6.129 1.00 86.88 179 TRP A O 1
ATOM 1401 N N . MET A 1 180 ? 21.294 -22.078 7.219 1.00 88.81 180 MET A N 1
ATOM 1402 C CA . MET A 1 180 ? 19.853 -22.283 7.325 1.00 88.81 180 MET A CA 1
ATOM 1403 C C . MET A 1 180 ? 19.454 -22.567 8.768 1.00 88.81 180 MET A C 1
ATOM 1405 O O . MET A 1 180 ? 20.091 -23.359 9.462 1.00 88.81 180 MET A O 1
ATOM 1409 N N . LEU A 1 181 ? 18.386 -21.923 9.221 1.00 87.56 181 LEU A N 1
ATOM 1410 C CA . LEU A 1 181 ? 17.760 -22.213 10.498 1.00 87.56 181 LEU A CA 1
ATOM 1411 C C . LEU A 1 181 ? 16.890 -23.455 10.331 1.00 87.56 181 LEU A C 1
ATOM 1413 O O . LEU A 1 181 ? 15.877 -23.411 9.632 1.00 87.56 181 LEU A O 1
ATOM 1417 N N . GLN A 1 182 ? 17.258 -24.549 10.989 1.00 84.19 182 GLN A N 1
ATOM 1418 C CA . GLN A 1 182 ? 16.386 -25.705 11.122 1.00 84.19 182 GLN A CA 1
ATOM 1419 C C . GLN A 1 182 ? 15.437 -25.503 12.300 1.00 84.19 182 GLN A C 1
ATOM 1421 O O . GLN A 1 182 ? 15.846 -25.447 13.461 1.00 84.19 182 GLN A O 1
ATOM 1426 N N . SER A 1 183 ? 14.151 -25.402 11.986 1.00 81.50 183 SER A N 1
ATOM 1427 C CA . SER A 1 183 ? 13.058 -25.325 12.952 1.00 81.50 183 SER A CA 1
ATOM 1428 C C . SER A 1 183 ? 12.135 -26.537 12.801 1.00 81.50 183 SER A C 1
ATOM 1430 O O . SER A 1 183 ? 12.224 -27.293 11.833 1.00 81.50 183 SER A O 1
ATOM 1432 N N . ARG A 1 184 ? 11.167 -26.694 13.711 1.00 72.94 184 ARG A N 1
ATOM 1433 C CA . ARG A 1 184 ? 10.119 -27.730 13.589 1.00 72.94 184 ARG A CA 1
ATOM 1434 C C . ARG A 1 184 ? 9.283 -27.617 12.308 1.00 72.94 184 ARG A C 1
ATOM 1436 O O . ARG A 1 184 ? 8.625 -28.580 11.936 1.00 72.94 184 ARG A O 1
ATOM 1443 N N . THR A 1 185 ? 9.271 -26.445 11.677 1.00 68.31 185 THR A N 1
ATOM 1444 C CA . THR A 1 185 ? 8.416 -26.137 10.520 1.00 68.31 185 THR A CA 1
ATOM 1445 C C . THR A 1 185 ? 9.152 -26.197 9.182 1.00 68.31 185 THR A C 1
ATOM 1447 O O . THR A 1 185 ? 8.507 -26.132 8.140 1.00 68.31 185 THR A O 1
ATOM 1450 N N . GLY A 1 186 ? 10.481 -26.347 9.191 1.00 76.75 186 GLY A N 1
ATOM 1451 C CA . GLY A 1 186 ? 11.299 -26.382 7.980 1.00 76.75 186 GLY A CA 1
ATOM 1452 C C . GLY A 1 186 ? 12.704 -25.822 8.189 1.00 76.75 186 GLY A C 1
ATOM 1453 O O . GLY A 1 186 ? 13.064 -25.402 9.294 1.00 76.75 186 GLY A O 1
ATOM 1454 N N . ALA A 1 187 ? 13.485 -25.824 7.108 1.00 82.12 187 ALA A N 1
ATOM 1455 C CA . ALA A 1 187 ? 14.789 -25.177 7.027 1.00 82.12 187 ALA A CA 1
ATOM 1456 C C . ALA A 1 187 ? 14.653 -23.870 6.238 1.00 82.12 187 ALA A C 1
ATOM 1458 O O . ALA A 1 187 ? 14.170 -23.897 5.109 1.00 82.12 187 ALA A O 1
ATOM 1459 N N . PHE A 1 188 ? 15.069 -22.750 6.830 1.00 84.75 188 PHE A N 1
ATOM 1460 C CA . PHE A 1 188 ? 14.918 -21.425 6.226 1.00 84.75 188 PHE A CA 1
ATOM 1461 C C . PHE A 1 188 ? 16.243 -20.683 6.164 1.00 84.75 188 PHE A C 1
ATOM 1463 O O . PHE A 1 188 ? 17.010 -20.671 7.127 1.00 84.75 188 PHE A O 1
ATOM 1470 N N . THR A 1 189 ? 16.494 -20.006 5.053 1.00 86.19 189 THR A N 1
ATOM 1471 C CA . THR A 1 189 ? 17.594 -19.045 4.947 1.00 86.19 189 THR A CA 1
ATOM 1472 C C . THR A 1 189 ? 17.277 -17.768 5.733 1.00 86.19 189 THR A C 1
ATOM 1474 O O . THR A 1 189 ? 16.122 -17.452 6.031 1.00 86.19 189 THR A O 1
ATOM 1477 N N . TYR A 1 190 ? 18.307 -16.983 6.059 1.00 83.06 190 TYR A N 1
ATOM 1478 C CA . TYR A 1 190 ? 18.120 -15.706 6.756 1.00 83.06 190 TYR A CA 1
ATOM 1479 C C . TYR A 1 190 ? 17.227 -14.725 5.969 1.00 83.06 190 TYR A C 1
ATOM 1481 O O . TYR A 1 190 ? 16.401 -14.027 6.556 1.00 83.06 190 TYR A O 1
ATOM 1489 N N . SER A 1 191 ? 17.356 -14.688 4.638 1.00 81.12 191 SER A N 1
ATOM 1490 C CA . SER A 1 191 ? 16.542 -13.827 3.771 1.00 81.12 191 SER A CA 1
ATOM 1491 C C . SER A 1 191 ? 15.072 -14.247 3.744 1.00 81.12 191 SER A C 1
ATOM 1493 O O . SER A 1 191 ? 14.196 -13.384 3.810 1.00 81.12 191 SER A O 1
ATOM 1495 N N . GLU A 1 192 ? 14.787 -15.549 3.701 1.00 81.75 192 GLU A N 1
ATOM 1496 C CA . GLU A 1 192 ? 13.419 -16.075 3.784 1.00 81.75 192 GLU A CA 1
ATOM 1497 C C . GLU A 1 192 ? 12.785 -15.768 5.141 1.00 81.75 192 GLU A C 1
ATOM 1499 O O . GLU A 1 192 ? 11.652 -15.290 5.184 1.00 81.75 192 GLU A O 1
ATOM 1504 N N . LEU A 1 193 ? 13.532 -15.950 6.238 1.00 82.81 193 LEU A N 1
ATOM 1505 C CA . LEU A 1 193 ? 13.084 -15.569 7.581 1.00 82.81 193 LEU A CA 1
ATOM 1506 C C . LEU A 1 193 ? 12.760 -14.077 7.661 1.00 82.81 193 LEU A C 1
ATOM 1508 O O . LEU A 1 193 ? 11.716 -13.707 8.196 1.00 82.81 193 LEU A O 1
ATOM 1512 N N . GLY A 1 194 ? 13.604 -13.222 7.077 1.00 81.25 194 GLY A N 1
ATOM 1513 C CA . GLY A 1 194 ? 13.344 -11.788 6.969 1.00 81.25 194 GLY A CA 1
ATOM 1514 C C . GLY A 1 194 ? 12.062 -11.468 6.191 1.00 81.25 194 GLY A C 1
ATOM 1515 O O . GLY A 1 194 ? 11.282 -10.614 6.617 1.00 81.25 194 GLY A O 1
ATOM 1516 N N . ALA A 1 195 ? 11.798 -12.183 5.093 1.00 77.88 195 ALA A N 1
ATOM 1517 C CA . ALA A 1 195 ? 10.593 -11.998 4.285 1.00 77.88 195 ALA A CA 1
ATOM 1518 C C . ALA A 1 195 ? 9.314 -12.408 5.037 1.00 77.88 195 ALA A C 1
ATOM 1520 O O . ALA A 1 195 ? 8.322 -11.673 5.018 1.00 77.88 195 ALA A O 1
ATOM 1521 N N . ILE A 1 196 ? 9.341 -13.538 5.753 1.00 85.19 196 ILE A N 1
ATOM 1522 C CA . ILE A 1 196 ? 8.181 -14.025 6.514 1.00 85.19 196 ILE A CA 1
ATOM 1523 C C . ILE A 1 196 ? 8.050 -13.377 7.895 1.00 85.19 196 ILE A C 1
ATOM 1525 O O . ILE A 1 196 ? 6.995 -13.507 8.518 1.00 85.19 196 ILE A O 1
ATOM 1529 N N . ALA A 1 197 ? 9.061 -12.647 8.382 1.00 85.19 197 ALA A N 1
ATOM 1530 C CA . ALA A 1 197 ? 9.064 -12.100 9.740 1.00 85.19 197 ALA A CA 1
ATOM 1531 C C . ALA A 1 197 ? 7.834 -11.233 10.040 1.00 85.19 197 ALA A C 1
ATOM 1533 O O . ALA A 1 197 ? 7.252 -11.288 11.124 1.00 85.19 197 ALA A O 1
ATOM 1534 N N . ASN A 1 198 ? 7.399 -10.488 9.026 1.00 86.31 198 ASN A N 1
ATOM 1535 C CA . ASN A 1 198 ? 6.259 -9.581 9.079 1.00 86.31 198 ASN A CA 1
ATOM 1536 C C . ASN A 1 198 ? 4.896 -10.280 8.955 1.00 86.31 198 ASN A C 1
ATOM 1538 O O . ASN A 1 198 ? 3.864 -9.611 9.027 1.00 86.31 198 ASN A O 1
ATOM 1542 N N . THR A 1 199 ? 4.887 -11.596 8.733 1.00 87.81 199 THR A N 1
ATOM 1543 C CA . THR A 1 199 ? 3.675 -12.390 8.482 1.00 87.81 199 THR A CA 1
ATOM 1544 C C . THR A 1 199 ? 3.148 -13.112 9.715 1.00 87.81 199 THR A C 1
ATOM 1546 O O . THR A 1 199 ? 2.023 -13.605 9.708 1.00 87.81 199 THR A O 1
ATOM 1549 N N . THR A 1 200 ? 3.949 -13.165 10.778 1.00 90.75 200 THR A N 1
ATOM 1550 C CA . THR A 1 200 ? 3.671 -13.993 11.950 1.00 90.75 200 THR A CA 1
ATOM 1551 C C . THR A 1 200 ? 2.666 -13.363 12.903 1.00 90.75 200 THR A C 1
ATOM 1553 O O . THR A 1 200 ? 2.536 -12.140 12.991 1.00 90.75 200 THR A O 1
ATOM 1556 N N . LEU A 1 201 ? 1.984 -14.212 13.677 1.00 93.56 201 LEU A N 1
ATOM 1557 C CA . LEU A 1 201 ? 1.045 -13.770 14.704 1.00 93.56 201 LEU A CA 1
ATOM 1558 C C . LEU A 1 201 ? 1.673 -12.794 15.724 1.00 93.56 201 LEU A C 1
ATOM 1560 O O . LEU A 1 201 ? 1.049 -11.759 15.961 1.00 93.56 201 LEU A O 1
ATOM 1564 N N . PRO A 1 202 ? 2.884 -13.026 16.279 1.00 93.50 202 PRO A N 1
ATOM 1565 C CA . PRO A 1 202 ? 3.525 -12.051 17.165 1.00 93.50 202 PRO A CA 1
ATOM 1566 C C . PRO A 1 202 ? 3.780 -10.696 16.494 1.00 93.50 202 PRO A C 1
ATOM 1568 O O . PRO A 1 202 ? 3.481 -9.657 17.080 1.00 93.50 202 PRO A O 1
ATOM 1571 N N . SER A 1 203 ? 4.246 -10.689 15.238 1.00 92.88 203 SER A N 1
ATOM 1572 C CA . SER A 1 203 ? 4.480 -9.448 14.486 1.00 92.88 203 SER A CA 1
ATOM 1573 C C . SER A 1 203 ? 3.181 -8.666 14.257 1.00 92.88 203 SER A C 1
ATOM 1575 O O . SER A 1 203 ? 3.117 -7.453 14.481 1.00 92.88 203 SER A O 1
ATOM 1577 N N . VAL A 1 204 ? 2.106 -9.359 13.866 1.00 94.62 204 VAL A N 1
ATOM 1578 C CA . VAL A 1 204 ? 0.777 -8.753 13.697 1.00 94.62 204 VAL A CA 1
ATOM 1579 C C . VAL A 1 204 ? 0.243 -8.226 15.029 1.00 94.62 204 VAL A C 1
ATOM 1581 O O . VAL A 1 204 ? -0.251 -7.100 15.072 1.00 94.62 204 VAL A O 1
ATOM 1584 N N . ALA A 1 205 ? 0.388 -8.977 16.123 1.00 95.94 205 ALA A N 1
ATOM 1585 C CA . ALA A 1 205 ? -0.024 -8.543 17.455 1.00 95.94 205 ALA A CA 1
ATOM 1586 C C . ALA A 1 205 ? 0.735 -7.292 17.918 1.00 95.94 205 ALA A C 1
ATOM 1588 O O . ALA A 1 205 ? 0.101 -6.341 18.373 1.00 95.94 205 ALA A O 1
ATOM 1589 N N . ALA A 1 206 ? 2.055 -7.234 17.717 1.00 95.62 206 ALA A N 1
ATOM 1590 C CA . ALA A 1 206 ? 2.855 -6.060 18.056 1.00 95.62 206 ALA A CA 1
ATOM 1591 C C . ALA A 1 206 ? 2.365 -4.802 17.319 1.00 95.62 206 ALA A C 1
ATOM 1593 O O . ALA A 1 206 ? 2.195 -3.733 17.910 1.00 95.62 206 ALA A O 1
ATOM 1594 N N . ARG A 1 207 ? 2.068 -4.937 16.021 1.00 95.25 207 ARG A N 1
ATOM 1595 C CA . ARG A 1 207 ? 1.537 -3.846 15.189 1.00 95.25 207 ARG A CA 1
ATOM 1596 C C . ARG A 1 207 ? 0.129 -3.436 15.600 1.00 95.25 207 ARG A C 1
ATOM 1598 O O . ARG A 1 207 ? -0.151 -2.243 15.670 1.00 95.25 207 ARG A O 1
ATOM 1605 N N . LEU A 1 208 ? -0.744 -4.398 15.902 1.00 95.81 208 LEU A N 1
ATOM 1606 C CA . LEU A 1 208 ? -2.063 -4.115 16.468 1.00 95.81 208 LEU A CA 1
ATOM 1607 C C . LEU A 1 208 ? -1.935 -3.358 17.790 1.00 95.81 208 LEU A C 1
ATOM 1609 O O . LEU A 1 208 ? -2.658 -2.389 17.993 1.00 95.81 208 LEU A O 1
ATOM 1613 N N . GLY A 1 209 ? -0.976 -3.732 18.639 1.00 96.44 209 GLY A N 1
ATOM 1614 C CA . GLY A 1 209 ? -0.658 -3.017 19.870 1.00 96.44 209 GLY A CA 1
ATOM 1615 C C . GLY A 1 209 ? -0.363 -1.537 19.628 1.00 96.44 209 GLY A C 1
ATOM 1616 O O . GLY A 1 209 ? -1.030 -0.674 20.200 1.00 96.44 209 GLY A O 1
ATOM 1617 N N . TRP A 1 210 ? 0.547 -1.232 18.699 1.00 96.50 210 TRP A N 1
ATOM 1618 C CA . TRP A 1 210 ? 0.836 0.149 18.290 1.00 96.50 210 TRP A CA 1
ATOM 1619 C C . TRP A 1 210 ? -0.388 0.890 17.747 1.00 96.50 210 TRP A C 1
ATOM 1621 O O . TRP A 1 210 ? -0.636 2.032 18.133 1.00 96.50 210 TRP A O 1
ATOM 1631 N N . ILE A 1 211 ? -1.172 0.243 16.881 1.00 94.62 211 ILE A N 1
ATOM 1632 C CA . ILE A 1 211 ? -2.380 0.834 16.291 1.00 94.62 211 ILE A CA 1
ATOM 1633 C C . ILE A 1 211 ? -3.408 1.173 17.378 1.00 94.62 211 ILE A C 1
ATOM 1635 O O . ILE A 1 211 ? -4.004 2.249 17.339 1.00 94.62 211 ILE A O 1
ATOM 1639 N N . LEU A 1 212 ? -3.602 0.295 18.366 1.00 95.81 212 LEU A N 1
ATOM 1640 C CA . LEU A 1 212 ? -4.524 0.541 19.473 1.00 95.81 212 LEU A CA 1
ATOM 1641 C C . LEU A 1 212 ? -4.054 1.677 20.370 1.00 95.81 212 LEU A C 1
ATOM 1643 O O . LEU A 1 212 ? -4.858 2.542 20.704 1.00 95.81 212 LEU A O 1
ATOM 1647 N N . LEU A 1 213 ? -2.770 1.715 20.723 1.00 96.62 213 LEU A N 1
ATOM 1648 C CA . LEU A 1 213 ? -2.213 2.789 21.544 1.00 96.62 213 LEU A CA 1
ATOM 1649 C C . LEU A 1 213 ? -2.319 4.146 20.835 1.00 96.62 213 LEU A C 1
ATOM 1651 O O . LEU A 1 213 ? -2.745 5.125 21.447 1.00 96.62 213 LEU A O 1
ATOM 1655 N N . ALA A 1 214 ? -2.029 4.198 19.532 1.00 92.75 214 ALA A N 1
ATOM 1656 C CA . ALA A 1 214 ? -2.231 5.397 18.721 1.00 92.75 214 ALA A CA 1
ATOM 1657 C C . ALA A 1 214 ? -3.718 5.791 18.639 1.00 92.75 214 ALA A C 1
ATOM 1659 O O . ALA A 1 214 ? -4.063 6.965 18.781 1.00 92.75 214 ALA A O 1
ATOM 1660 N N . GLY A 1 215 ? -4.612 4.812 18.466 1.00 91.25 215 GLY A N 1
ATOM 1661 C CA . GLY A 1 215 ? -6.063 5.006 18.497 1.00 91.25 215 GLY A CA 1
ATOM 1662 C C . GLY A 1 215 ? -6.555 5.591 19.821 1.00 91.25 215 GLY A C 1
ATOM 1663 O O . GLY A 1 215 ? -7.347 6.533 19.827 1.00 91.25 215 GLY A O 1
ATOM 1664 N N . VAL A 1 216 ? -6.045 5.082 20.944 1.00 94.31 216 VAL A N 1
ATOM 1665 C CA . VAL A 1 216 ? -6.363 5.596 22.279 1.00 94.31 216 VAL A CA 1
ATOM 1666 C C . VAL A 1 216 ? -5.827 7.003 22.474 1.00 94.31 216 VAL A C 1
ATOM 1668 O O . VAL A 1 216 ? -6.558 7.842 22.991 1.00 94.31 216 VAL A O 1
ATOM 1671 N N . LEU A 1 217 ? -4.600 7.290 22.035 1.00 92.69 217 LEU A N 1
ATOM 1672 C CA . LEU A 1 217 ? -4.043 8.639 22.094 1.00 92.69 217 LEU A CA 1
ATOM 1673 C C . LEU A 1 217 ? -4.941 9.632 21.343 1.00 92.69 217 LEU A C 1
ATOM 1675 O O . LEU A 1 217 ? -5.290 10.676 21.889 1.00 92.69 217 LEU A O 1
ATOM 1679 N N . MET A 1 218 ? -5.384 9.281 20.131 1.00 89.69 218 MET A N 1
ATOM 1680 C CA . MET A 1 218 ? -6.323 10.104 19.361 1.00 89.69 218 MET A CA 1
ATOM 1681 C C . MET A 1 218 ? -7.674 10.271 20.074 1.00 89.69 218 MET A C 1
ATOM 1683 O O . MET A 1 218 ? -8.196 11.383 20.141 1.00 89.69 218 MET A O 1
ATOM 1687 N N . GLY A 1 219 ? -8.222 9.202 20.659 1.00 88.81 219 GLY A N 1
ATOM 1688 C CA . GLY A 1 219 ? -9.456 9.269 21.451 1.00 88.81 219 GLY A CA 1
ATOM 1689 C C . GLY A 1 219 ? -9.320 10.121 22.718 1.00 88.81 219 GLY A C 1
ATOM 1690 O O . GLY A 1 219 ? -10.230 10.866 23.071 1.00 88.81 219 GLY A O 1
ATOM 1691 N N . ALA A 1 220 ? -8.166 10.075 23.385 1.00 89.50 220 ALA A N 1
ATOM 1692 C CA . ALA A 1 220 ? -7.874 10.901 24.553 1.00 89.50 220 ALA A CA 1
ATOM 1693 C C . ALA A 1 220 ? -7.781 12.387 24.182 1.00 89.50 220 ALA A C 1
ATOM 1695 O O . ALA A 1 220 ? -8.314 13.233 24.902 1.00 89.50 220 ALA A O 1
ATOM 1696 N N . VAL A 1 221 ? -7.172 12.706 23.033 1.00 87.75 221 VAL A N 1
ATOM 1697 C CA . VAL A 1 221 ? -7.171 14.071 22.491 1.00 87.75 221 VAL A CA 1
ATOM 1698 C C . VAL A 1 221 ? -8.606 14.552 22.266 1.00 87.75 221 VAL A C 1
ATOM 1700 O O . VAL A 1 221 ? -8.935 15.650 22.708 1.00 87.75 221 VAL A O 1
ATOM 1703 N N . GLU A 1 222 ? -9.485 13.737 21.671 1.00 85.69 222 GLU A N 1
ATOM 1704 C CA . GLU A 1 222 ? -10.905 14.087 21.480 1.00 85.69 222 GLU A CA 1
ATOM 1705 C C . GLU A 1 222 ? -11.661 14.318 22.793 1.00 85.69 222 GLU A C 1
ATOM 1707 O O . GLU A 1 222 ? -12.478 15.232 22.865 1.00 85.69 222 GLU A O 1
ATOM 1712 N N . LEU A 1 223 ? -11.370 13.558 23.853 1.00 85.94 223 LEU A N 1
ATOM 1713 C CA . LEU A 1 223 ? -11.989 13.773 25.166 1.00 85.94 223 LEU A CA 1
ATOM 1714 C C . LEU A 1 223 ? -11.590 15.109 25.808 1.00 85.94 223 LEU A C 1
ATOM 1716 O O . LEU A 1 223 ? -12.390 15.719 26.515 1.00 85.94 223 LEU A O 1
ATOM 1720 N N . ILE A 1 224 ? -10.360 15.572 25.575 1.00 85.56 224 ILE A N 1
ATOM 1721 C CA . ILE A 1 224 ? -9.844 16.841 26.118 1.00 85.56 224 ILE A CA 1
ATOM 1722 C C . ILE A 1 224 ? -10.277 18.030 25.243 1.00 85.56 224 ILE A C 1
ATOM 1724 O O . ILE A 1 224 ? -10.400 19.163 25.720 1.00 85.56 224 ILE A O 1
ATOM 1728 N N . ARG A 1 225 ? -10.559 17.765 23.965 1.00 79.25 225 ARG A N 1
ATOM 1729 C CA . ARG A 1 225 ? -10.815 18.752 22.918 1.00 79.25 225 ARG A CA 1
ATOM 1730 C C . ARG A 1 225 ? -11.987 19.714 23.126 1.00 79.25 225 ARG A C 1
ATOM 1732 O O . ARG A 1 225 ? -11.856 20.825 22.619 1.00 79.25 225 ARG A O 1
ATOM 1739 N N . PRO A 1 226 ? -13.088 19.412 23.848 1.00 76.44 226 PRO A N 1
ATOM 1740 C CA . PRO A 1 226 ? -14.138 20.400 24.127 1.00 76.44 226 PRO A CA 1
ATOM 1741 C C . PRO A 1 226 ? -13.626 21.696 24.780 1.00 76.44 226 PRO A C 1
ATOM 1743 O O . PRO A 1 226 ? -14.336 22.694 24.801 1.00 76.44 226 PRO A O 1
ATOM 1746 N N . ARG A 1 227 ? -12.385 21.699 25.285 1.00 76.06 227 ARG A N 1
ATOM 1747 C CA . ARG A 1 227 ? -11.685 22.869 25.827 1.00 76.06 227 ARG A CA 1
ATOM 1748 C C . ARG A 1 227 ? -11.031 23.770 24.767 1.00 76.06 227 ARG A C 1
ATOM 1750 O O . ARG A 1 227 ? -10.523 24.825 25.129 1.00 76.06 227 ARG A O 1
ATOM 1757 N N . TRP A 1 228 ? -10.997 23.375 23.493 1.00 80.00 228 TRP A N 1
ATOM 1758 C CA . TRP A 1 228 ? -10.297 24.084 22.414 1.00 80.00 228 TRP A CA 1
ATOM 1759 C C . TRP A 1 228 ? -11.261 24.559 21.321 1.00 80.00 228 TRP A C 1
ATOM 1761 O O . TRP A 1 228 ? -12.092 23.797 20.825 1.00 80.00 228 TRP A O 1
ATOM 1771 N N . THR A 1 229 ? -11.116 25.813 20.890 1.00 74.06 229 THR A N 1
ATOM 1772 C CA . THR A 1 229 ? -11.850 26.382 19.753 1.00 74.06 229 THR A CA 1
ATOM 1773 C C . THR A 1 229 ? -11.082 26.124 18.449 1.00 74.06 229 THR A C 1
ATOM 1775 O O . THR A 1 229 ? -9.899 26.433 18.344 1.00 74.06 229 THR A O 1
ATOM 1778 N N . GLY A 1 230 ? -11.726 25.522 17.437 1.00 75.81 230 GLY A N 1
ATOM 1779 C CA . GLY A 1 230 ? -11.111 25.316 16.115 1.00 75.81 230 GLY A CA 1
ATOM 1780 C C . GLY A 1 230 ? -11.566 24.064 15.347 1.00 75.81 230 GLY A C 1
ATOM 1781 O O . GLY A 1 230 ? -12.332 23.245 15.871 1.00 75.81 230 GLY A O 1
ATOM 1782 N N . PRO A 1 231 ? -11.103 23.891 14.088 1.00 73.19 231 PRO A N 1
ATOM 1783 C CA . PRO A 1 231 ? -11.375 22.701 13.281 1.00 73.19 231 PRO A CA 1
ATOM 1784 C C . PRO A 1 231 ? -10.764 21.450 13.916 1.00 73.19 231 PRO A C 1
ATOM 1786 O O . PRO A 1 231 ? -9.809 21.520 14.689 1.00 73.19 231 PRO A O 1
ATOM 1789 N N . ASN A 1 232 ? -11.350 20.290 13.633 1.00 79.56 232 ASN A N 1
ATOM 1790 C CA . ASN A 1 232 ? -10.897 19.028 14.199 1.00 79.56 232 ASN A CA 1
ATOM 1791 C C . ASN A 1 232 ? -9.986 18.306 13.209 1.00 79.56 232 ASN A C 1
ATOM 1793 O O . ASN A 1 232 ? -10.520 17.698 12.283 1.00 79.56 232 ASN A O 1
ATOM 1797 N N . PRO A 1 233 ? -8.654 18.339 13.375 1.00 73.56 233 PRO A N 1
ATOM 1798 C CA . PRO A 1 233 ? -7.760 17.679 12.435 1.00 73.56 233 PRO A CA 1
ATOM 1799 C C . PRO A 1 233 ? -7.944 16.157 12.447 1.00 73.56 233 PRO A C 1
ATOM 1801 O O . PRO A 1 233 ? -7.869 15.551 11.388 1.00 73.56 233 PRO A O 1
ATOM 1804 N N . ILE A 1 234 ? -8.268 15.542 13.592 1.00 79.69 234 ILE A N 1
ATOM 1805 C CA . ILE A 1 234 ? -8.491 14.090 13.706 1.00 79.69 234 ILE A CA 1
ATOM 1806 C C . ILE A 1 234 ? -9.768 13.695 12.957 1.00 79.69 234 ILE A C 1
ATOM 1808 O O . ILE A 1 234 ? -9.767 12.775 12.136 1.00 79.69 234 ILE A O 1
ATOM 1812 N N . LYS A 1 235 ? -10.863 14.432 13.164 1.00 78.38 235 LYS A N 1
ATOM 1813 C CA . LYS A 1 235 ? -12.118 14.201 12.431 1.00 78.38 235 LYS A CA 1
ATOM 1814 C C . LYS A 1 235 ? -12.000 14.544 10.944 1.00 78.38 235 LYS A C 1
ATOM 1816 O O . LYS A 1 235 ? -12.554 13.826 10.122 1.00 78.38 235 LYS A O 1
ATOM 1821 N N . ALA A 1 236 ? -11.288 15.613 10.588 1.00 73.12 236 ALA A N 1
ATOM 1822 C CA . ALA A 1 236 ? -11.052 15.988 9.194 1.00 73.12 236 ALA A CA 1
ATOM 1823 C C . ALA A 1 236 ? -10.208 14.923 8.480 1.00 73.12 236 ALA A C 1
ATOM 1825 O O . ALA A 1 236 ? -10.577 14.464 7.401 1.00 73.12 236 ALA A O 1
ATOM 1826 N N . ALA A 1 237 ? -9.126 14.467 9.118 1.00 74.81 237 ALA A N 1
ATOM 1827 C CA . ALA A 1 237 ? -8.256 13.437 8.570 1.00 74.81 237 ALA A CA 1
ATOM 1828 C C . ALA A 1 237 ? -8.956 12.079 8.439 1.00 74.81 237 ALA A C 1
ATOM 1830 O O . ALA A 1 237 ? -8.797 11.395 7.432 1.00 74.81 237 ALA A O 1
ATOM 1831 N N . SER A 1 238 ? -9.770 11.696 9.425 1.00 75.94 238 SER A N 1
ATOM 1832 C CA . SER A 1 238 ? -10.519 10.435 9.373 1.00 75.94 238 SER A CA 1
ATOM 1833 C C . SER A 1 238 ? -11.655 10.460 8.343 1.00 75.94 238 SER A C 1
ATOM 1835 O O . SER A 1 238 ? -11.858 9.462 7.648 1.00 75.94 238 SER A O 1
ATOM 1837 N N . ALA A 1 239 ? -12.354 11.590 8.187 1.00 76.81 239 ALA A N 1
ATOM 1838 C CA . ALA A 1 239 ? -13.444 11.739 7.219 1.00 76.81 239 ALA A CA 1
ATOM 1839 C C . ALA A 1 239 ? -12.968 11.703 5.758 1.00 76.81 239 ALA A C 1
ATOM 1841 O O . ALA A 1 239 ? -13.695 11.216 4.894 1.00 76.81 239 ALA A O 1
ATOM 1842 N N . GLU A 1 240 ? -11.755 12.192 5.489 1.00 81.31 240 GLU A N 1
ATOM 1843 C CA . GLU A 1 240 ? -11.180 12.297 4.141 1.00 81.31 240 GLU A CA 1
ATOM 1844 C C . GLU A 1 240 ? -9.997 11.338 3.932 1.00 81.31 240 GLU A C 1
ATOM 1846 O O . GLU A 1 240 ? -9.160 11.545 3.055 1.00 81.31 240 GLU A O 1
ATOM 1851 N N . SER A 1 241 ? -9.926 10.264 4.725 1.00 76.75 241 SER A N 1
ATOM 1852 C CA . SER A 1 241 ? -8.781 9.344 4.764 1.00 76.75 241 SER A CA 1
ATOM 1853 C C . SER A 1 241 ? -8.382 8.791 3.391 1.00 76.75 241 SER A C 1
ATOM 1855 O O . SER A 1 241 ? -7.193 8.691 3.106 1.00 76.75 241 SER A O 1
ATOM 1857 N N . LEU A 1 242 ? -9.343 8.509 2.502 1.00 76.25 242 LEU A N 1
ATOM 1858 C CA . LEU A 1 242 ? -9.054 8.058 1.134 1.00 76.25 242 LEU A CA 1
ATOM 1859 C C . LEU A 1 242 ? -8.407 9.155 0.275 1.00 76.25 242 LEU A C 1
ATOM 1861 O O . LEU A 1 242 ? -7.466 8.875 -0.464 1.00 76.25 242 LEU A O 1
ATOM 1865 N N . LEU A 1 243 ? -8.903 10.393 0.362 1.00 78.56 243 LEU A N 1
ATOM 1866 C CA . LEU A 1 243 ? -8.356 11.523 -0.390 1.00 78.56 243 LEU A CA 1
ATOM 1867 C C . LEU A 1 243 ? -6.939 11.841 0.086 1.00 78.56 243 LEU A C 1
ATOM 1869 O O . LEU A 1 243 ? -6.043 12.006 -0.737 1.00 78.56 243 LEU A O 1
ATOM 1873 N N . LEU A 1 244 ? -6.733 11.862 1.404 1.00 79.94 244 LEU A N 1
ATOM 1874 C CA . LEU A 1 244 ? -5.417 12.068 2.007 1.00 79.94 244 LEU A CA 1
ATOM 1875 C C . LEU A 1 244 ? -4.445 10.958 1.628 1.00 79.94 244 LEU A C 1
ATOM 1877 O O . LEU A 1 244 ? -3.302 11.230 1.285 1.00 79.94 244 LEU A O 1
ATOM 1881 N N . TYR A 1 245 ? -4.912 9.713 1.630 1.00 78.31 245 TYR A N 1
ATOM 1882 C CA . TYR A 1 245 ? -4.106 8.577 1.214 1.00 78.31 245 TYR A CA 1
ATOM 1883 C C . TYR A 1 245 ? -3.668 8.692 -0.255 1.00 78.31 245 TYR A C 1
ATOM 1885 O O . TYR A 1 245 ? -2.481 8.572 -0.556 1.00 78.31 245 TYR A O 1
ATOM 1893 N N . MET A 1 246 ? -4.597 8.994 -1.170 1.00 76.69 246 MET A N 1
ATOM 1894 C CA . MET A 1 246 ? -4.265 9.177 -2.588 1.00 76.69 246 MET A CA 1
ATOM 1895 C C . MET A 1 246 ? -3.337 10.374 -2.818 1.00 76.69 246 MET A C 1
ATOM 1897 O O . MET A 1 246 ? -2.408 10.280 -3.617 1.00 76.69 246 MET A O 1
ATOM 1901 N N . LEU A 1 247 ? -3.566 11.497 -2.132 1.00 81.56 247 LEU A N 1
ATOM 1902 C CA . LEU A 1 247 ? -2.709 12.678 -2.234 1.00 81.56 247 LEU A CA 1
ATOM 1903 C C . LEU A 1 247 ? -1.292 12.374 -1.737 1.00 81.56 247 LEU A C 1
ATOM 1905 O O . LEU A 1 247 ? -0.324 12.696 -2.421 1.00 81.56 247 LEU A O 1
ATOM 1909 N N . HIS A 1 248 ? -1.175 11.714 -0.586 1.00 82.69 248 HIS A N 1
ATOM 1910 C CA . HIS A 1 248 ? 0.095 11.300 -0.007 1.00 82.69 248 HIS A CA 1
ATOM 1911 C C . HIS A 1 248 ? 0.895 10.395 -0.950 1.00 82.69 248 HIS A C 1
ATOM 1913 O O . HIS A 1 248 ? 2.056 10.692 -1.232 1.00 82.69 248 HIS A O 1
ATOM 1919 N N . LEU A 1 249 ? 0.271 9.339 -1.484 1.00 77.81 249 LEU A N 1
ATOM 1920 C CA . LEU A 1 249 ? 0.939 8.436 -2.420 1.00 77.81 249 LEU A CA 1
ATOM 1921 C C . LEU A 1 249 ? 1.372 9.144 -3.703 1.00 77.81 249 LEU A C 1
ATOM 1923 O O . LEU A 1 249 ? 2.514 8.990 -4.122 1.00 77.81 249 LEU A O 1
ATOM 1927 N N . ASN A 1 250 ? 0.489 9.935 -4.316 1.00 77.06 250 ASN A N 1
ATOM 1928 C CA . ASN A 1 250 ? 0.825 10.652 -5.546 1.00 77.06 250 ASN A CA 1
ATOM 1929 C C . ASN A 1 250 ? 1.956 11.658 -5.314 1.00 77.06 250 ASN A C 1
ATOM 1931 O O . ASN A 1 250 ? 2.839 11.816 -6.153 1.00 77.06 250 ASN A O 1
ATOM 1935 N N . LEU A 1 251 ? 1.972 12.319 -4.161 1.00 80.00 251 LEU A N 1
ATOM 1936 C CA . LEU A 1 251 ? 3.018 13.276 -3.849 1.00 80.00 251 LEU A CA 1
ATOM 1937 C C . LEU A 1 251 ? 4.373 12.589 -3.651 1.00 80.00 251 LEU A C 1
ATOM 1939 O O . LEU A 1 251 ? 5.356 13.037 -4.235 1.00 80.00 251 LEU A O 1
ATOM 1943 N N . LEU A 1 252 ? 4.425 11.494 -2.888 1.00 77.50 252 LEU A N 1
ATOM 1944 C CA . LEU A 1 252 ? 5.670 10.756 -2.671 1.00 77.50 252 LEU A CA 1
ATOM 1945 C C . LEU A 1 252 ? 6.144 10.049 -3.944 1.00 77.50 252 LEU A C 1
ATOM 1947 O O . LEU A 1 252 ? 7.272 10.259 -4.375 1.00 77.50 252 LEU A O 1
ATOM 1951 N N . PHE A 1 253 ? 5.290 9.226 -4.553 1.00 70.88 253 PHE A N 1
ATOM 1952 C CA . PHE A 1 253 ? 5.707 8.305 -5.609 1.00 70.88 253 PHE A CA 1
ATOM 1953 C C . PHE A 1 253 ? 5.669 8.896 -7.018 1.00 70.88 253 PHE A C 1
ATOM 1955 O O . PHE A 1 253 ? 6.368 8.389 -7.890 1.00 70.88 253 PHE A O 1
ATOM 1962 N N . SER A 1 254 ? 4.893 9.960 -7.253 1.00 69.38 254 SER A N 1
ATOM 1963 C CA . SER A 1 254 ? 4.813 10.600 -8.571 1.00 69.38 254 SER A CA 1
ATOM 1964 C C . SER A 1 254 ? 5.508 11.958 -8.603 1.00 69.38 254 SER A C 1
ATOM 1966 O O . SER A 1 254 ? 6.368 12.165 -9.452 1.00 69.38 254 SER A O 1
ATOM 1968 N N . VAL A 1 255 ? 5.187 12.877 -7.684 1.00 77.12 255 VAL A N 1
ATOM 1969 C CA . VAL A 1 255 ? 5.714 14.254 -7.744 1.00 77.12 255 VAL A CA 1
ATOM 1970 C C . VAL A 1 255 ? 7.159 14.331 -7.260 1.00 77.12 255 VAL A C 1
ATOM 1972 O O . VAL A 1 255 ? 8.022 14.790 -8.003 1.00 77.12 255 VAL A O 1
ATOM 1975 N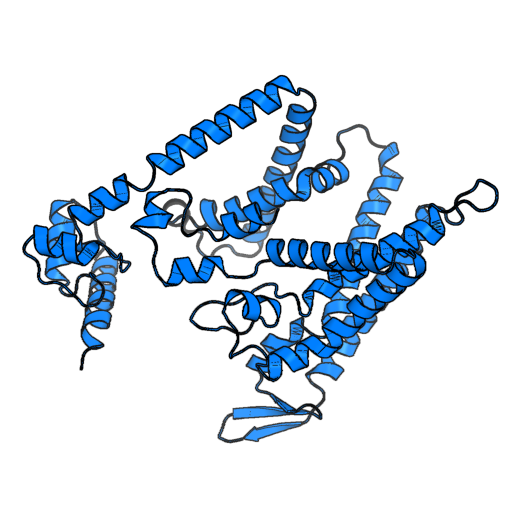 N . LEU A 1 256 ? 7.448 13.885 -6.035 1.00 76.12 256 LEU A N 1
ATOM 1976 C CA . LEU A 1 256 ? 8.787 14.018 -5.451 1.00 76.12 256 LEU A CA 1
ATOM 1977 C C . LEU A 1 256 ? 9.826 13.139 -6.150 1.00 76.12 256 LEU A C 1
ATOM 1979 O O . LEU A 1 256 ? 10.979 13.537 -6.273 1.00 76.12 256 LEU A O 1
ATOM 1983 N N . LEU A 1 257 ? 9.404 11.979 -6.657 1.00 72.81 257 LEU A N 1
ATOM 1984 C CA . LEU A 1 257 ? 10.259 11.079 -7.430 1.00 72.81 257 LEU A CA 1
ATOM 1985 C C . LEU A 1 257 ? 10.240 11.357 -8.938 1.00 72.81 257 LEU A C 1
ATOM 1987 O O . LEU A 1 257 ? 10.844 10.606 -9.707 1.00 72.81 257 LEU A O 1
ATOM 1991 N N . ALA A 1 258 ? 9.575 12.425 -9.389 1.00 72.44 258 ALA A N 1
ATOM 1992 C CA . ALA A 1 258 ? 9.617 12.801 -10.794 1.00 72.44 258 ALA A CA 1
ATOM 1993 C C . ALA A 1 258 ? 11.073 13.094 -11.202 1.00 72.44 258 ALA A C 1
ATOM 1995 O O . ALA A 1 258 ? 11.748 13.862 -10.511 1.00 72.44 258 ALA A O 1
ATOM 1996 N N . PRO A 1 259 ? 11.558 12.587 -12.353 1.00 70.44 259 PRO A N 1
ATOM 1997 C CA . PRO A 1 259 ? 12.930 12.831 -12.804 1.00 70.44 259 PRO A CA 1
ATOM 1998 C C . PRO A 1 259 ? 13.305 14.316 -12.868 1.00 70.44 259 PRO A C 1
ATOM 2000 O O . PRO A 1 259 ? 14.448 14.673 -12.606 1.00 70.44 259 PRO A O 1
ATOM 2003 N N . ALA A 1 260 ? 12.340 15.192 -13.167 1.00 69.56 260 ALA A N 1
ATOM 2004 C CA . ALA A 1 260 ? 12.536 16.639 -13.148 1.00 69.56 260 ALA A CA 1
ATOM 2005 C C . ALA A 1 260 ? 12.788 17.182 -11.731 1.00 69.56 260 ALA A C 1
ATOM 2007 O O . ALA A 1 260 ? 13.671 18.013 -11.542 1.00 69.56 260 ALA A O 1
ATOM 2008 N N . VAL A 1 261 ? 12.045 16.697 -10.732 1.00 74.56 261 VAL A N 1
ATOM 2009 C CA . VAL A 1 261 ? 12.210 17.111 -9.332 1.00 74.56 261 VAL A CA 1
ATOM 2010 C C . VAL A 1 261 ? 13.517 16.565 -8.775 1.00 74.56 261 VAL A C 1
ATOM 2012 O O . VAL A 1 261 ? 14.283 17.332 -8.198 1.00 74.56 261 VAL A O 1
ATOM 2015 N N . ILE A 1 262 ? 13.830 15.290 -9.021 1.00 77.69 262 ILE A N 1
ATOM 2016 C CA . ILE A 1 262 ? 15.119 14.695 -8.639 1.00 77.69 262 ILE A CA 1
ATOM 2017 C C . ILE A 1 262 ? 16.273 15.447 -9.316 1.00 77.69 262 ILE A C 1
ATOM 2019 O O . ILE A 1 262 ? 17.250 15.781 -8.656 1.00 77.69 262 ILE A O 1
ATOM 2023 N N . GLY A 1 263 ? 16.151 15.772 -10.606 1.00 71.62 263 GLY A N 1
ATOM 2024 C CA . GLY A 1 263 ? 17.174 16.512 -11.349 1.00 71.62 263 GLY A CA 1
ATOM 2025 C C . GLY A 1 263 ? 17.412 17.935 -10.833 1.00 71.62 263 GLY A C 1
ATOM 2026 O O . GLY A 1 263 ? 18.541 18.410 -10.879 1.00 71.62 263 GLY A O 1
ATOM 2027 N N . LEU A 1 264 ? 16.376 18.606 -10.317 1.00 79.19 264 LEU A N 1
ATOM 2028 C CA . LEU A 1 264 ? 16.479 19.956 -9.750 1.00 79.19 264 LEU A CA 1
ATOM 2029 C C . LEU A 1 264 ? 16.957 19.965 -8.294 1.00 79.19 264 LEU A C 1
ATOM 2031 O O . LEU A 1 264 ? 17.677 20.870 -7.887 1.00 79.19 264 LEU A O 1
ATOM 2035 N N . THR A 1 265 ? 16.518 18.993 -7.498 1.00 80.31 265 THR A N 1
ATOM 2036 C CA . THR A 1 265 ? 16.743 18.980 -6.042 1.00 80.31 265 THR A CA 1
ATOM 2037 C C . THR A 1 265 ? 17.920 18.106 -5.621 1.00 80.31 265 THR A C 1
ATOM 2039 O O . THR A 1 265 ? 18.449 18.276 -4.525 1.00 80.31 265 THR A O 1
ATOM 2042 N N . GLY A 1 266 ? 18.313 17.138 -6.453 1.00 76.62 266 GLY A N 1
ATOM 2043 C CA . GLY A 1 266 ? 19.216 16.054 -6.069 1.00 76.62 266 GLY A CA 1
ATOM 2044 C C . GLY A 1 266 ? 18.606 15.087 -5.046 1.00 76.62 266 GLY A C 1
ATOM 2045 O O . GLY A 1 266 ? 19.324 14.254 -4.494 1.00 76.62 266 GLY A O 1
ATOM 2046 N N . TRP A 1 267 ? 17.303 15.189 -4.751 1.00 78.00 267 TRP A N 1
ATOM 2047 C CA . TRP A 1 267 ? 16.635 14.371 -3.739 1.00 78.00 267 TRP A CA 1
ATOM 2048 C C . TRP A 1 267 ? 16.235 13.011 -4.308 1.00 78.00 267 TRP A C 1
ATOM 2050 O O . TRP A 1 267 ? 15.084 12.770 -4.663 1.00 78.00 267 TRP A O 1
ATOM 2060 N N . GLY A 1 268 ? 17.219 12.126 -4.436 1.00 70.19 268 GLY A N 1
ATOM 2061 C CA . GLY A 1 268 ? 16.993 10.718 -4.736 1.00 70.19 268 GLY A CA 1
ATOM 2062 C C . GLY A 1 2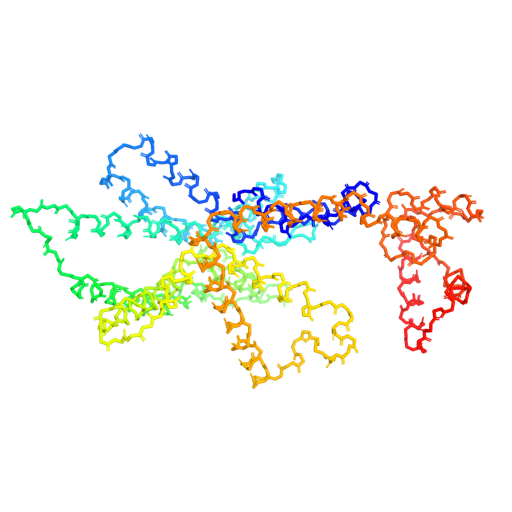68 ? 16.536 9.919 -3.511 1.00 70.19 268 GLY A C 1
ATOM 2063 O O . GLY A 1 268 ? 16.450 10.414 -2.385 1.00 70.19 268 GLY A O 1
ATOM 2064 N N . TRP A 1 269 ? 16.283 8.628 -3.721 1.00 69.00 269 TRP A N 1
ATOM 2065 C CA . TRP A 1 269 ? 16.040 7.698 -2.618 1.00 69.00 269 TRP A CA 1
ATOM 2066 C C . TRP A 1 269 ? 17.228 7.683 -1.649 1.00 69.00 269 TRP A C 1
ATOM 2068 O O . TRP A 1 269 ? 18.364 7.460 -2.056 1.00 69.00 269 TRP A O 1
ATOM 2078 N N . GLY A 1 270 ? 16.960 7.922 -0.362 1.00 71.94 270 GLY A N 1
ATOM 2079 C CA . GLY A 1 270 ? 17.971 7.869 0.700 1.00 71.94 270 GLY A CA 1
ATOM 2080 C C . GLY A 1 270 ? 18.973 9.029 0.723 1.00 71.94 270 GLY A C 1
ATOM 2081 O O . GLY A 1 270 ? 19.878 9.012 1.551 1.00 71.94 270 GLY A O 1
ATOM 2082 N N . SER A 1 271 ? 18.828 10.047 -0.135 1.00 80.44 271 SER A N 1
ATOM 2083 C CA . SER A 1 271 ? 19.746 11.199 -0.150 1.00 80.44 271 SER A CA 1
ATOM 2084 C C . SER A 1 271 ? 19.452 12.216 0.958 1.00 80.44 271 SER A C 1
ATOM 2086 O O . SER A 1 271 ? 20.303 13.028 1.317 1.00 80.44 271 SER A O 1
ATOM 2088 N N . LEU A 1 272 ? 18.233 12.191 1.498 1.00 78.25 272 LEU A N 1
ATOM 2089 C CA . LEU A 1 272 ? 17.811 13.027 2.613 1.00 78.25 272 LEU A CA 1
ATOM 2090 C C . LEU A 1 272 ? 18.221 12.338 3.919 1.00 78.25 272 LEU A C 1
ATOM 2092 O O . LEU A 1 272 ? 17.636 11.329 4.306 1.00 78.25 272 LEU A O 1
ATOM 2096 N N . GLY A 1 273 ? 19.205 12.898 4.628 1.00 86.06 273 GLY A N 1
ATOM 2097 C CA . GLY A 1 273 ? 19.519 12.468 5.995 1.00 86.06 273 GLY A CA 1
ATOM 2098 C C . GLY A 1 273 ? 18.299 12.567 6.928 1.00 86.06 273 GLY A C 1
ATOM 2099 O O . GLY A 1 273 ? 17.259 13.120 6.562 1.00 86.06 273 GLY A O 1
ATOM 2100 N N . TRP A 1 274 ? 18.418 12.069 8.162 1.00 86.44 274 TRP A N 1
ATOM 2101 C CA . TRP A 1 274 ? 17.301 11.996 9.119 1.00 86.44 274 TRP A CA 1
ATOM 2102 C C . TRP A 1 274 ? 16.533 13.312 9.289 1.00 86.44 274 TRP A C 1
ATOM 2104 O O . TRP A 1 274 ? 15.307 13.319 9.208 1.00 86.44 274 TRP A O 1
ATOM 2114 N N . THR A 1 275 ? 17.234 14.438 9.444 1.00 88.25 275 THR A N 1
ATOM 2115 C CA . THR A 1 275 ? 16.605 15.760 9.593 1.00 88.25 275 THR A CA 1
ATOM 2116 C C . THR A 1 275 ? 15.803 16.160 8.357 1.00 88.25 275 THR A C 1
ATOM 2118 O O . THR A 1 275 ? 14.662 16.599 8.481 1.00 88.25 275 THR A O 1
ATOM 2121 N N . GLY A 1 276 ? 16.370 15.972 7.161 1.00 86.06 276 GLY A N 1
ATOM 2122 C CA . GLY A 1 276 ? 15.681 16.264 5.902 1.00 86.06 276 GLY A CA 1
ATOM 2123 C C . GLY A 1 276 ? 14.445 15.385 5.722 1.00 86.06 276 GLY A C 1
ATOM 2124 O O . GLY A 1 276 ? 13.380 15.882 5.369 1.00 86.06 276 GLY A O 1
ATOM 2125 N N . THR A 1 277 ? 14.560 14.101 6.065 1.00 86.06 277 THR A N 1
ATOM 2126 C CA . THR A 1 277 ? 13.443 13.151 6.037 1.00 86.06 277 THR A CA 1
ATOM 2127 C C . THR A 1 277 ? 12.333 13.555 7.008 1.00 86.06 277 THR A C 1
ATOM 2129 O O . THR A 1 277 ? 11.161 13.546 6.631 1.00 86.06 277 THR A O 1
ATOM 2132 N N . LEU A 1 278 ? 12.667 13.968 8.235 1.00 87.62 278 LEU A N 1
ATOM 2133 C CA . LEU A 1 278 ? 11.685 14.424 9.224 1.00 87.62 278 LEU A CA 1
ATOM 2134 C C . LEU A 1 278 ? 10.976 15.710 8.785 1.00 87.62 278 LEU A C 1
ATOM 2136 O O . LEU A 1 278 ? 9.751 15.784 8.868 1.00 87.62 278 LEU A O 1
ATOM 2140 N N . LEU A 1 279 ? 11.721 16.697 8.281 1.00 88.88 279 LEU A N 1
ATOM 2141 C CA . LEU A 1 279 ? 11.149 17.952 7.786 1.00 88.88 279 LEU A CA 1
ATOM 2142 C C . LEU A 1 279 ? 10.237 17.721 6.582 1.00 88.88 279 LEU A C 1
ATOM 2144 O O . LEU A 1 279 ? 9.123 18.242 6.550 1.00 88.88 279 LEU A O 1
ATOM 2148 N N . LEU A 1 280 ? 10.672 16.900 5.623 1.00 86.31 280 LEU A N 1
ATOM 2149 C CA . LEU A 1 280 ? 9.854 16.536 4.472 1.00 86.31 280 LEU A CA 1
ATOM 2150 C C . LEU A 1 280 ? 8.595 15.787 4.917 1.00 86.31 280 LEU A C 1
ATOM 2152 O O . LEU A 1 280 ? 7.500 16.117 4.475 1.00 86.31 280 LEU A O 1
ATOM 2156 N N . THR A 1 281 ? 8.722 14.841 5.849 1.00 85.81 281 THR A N 1
ATOM 2157 C CA . THR A 1 281 ? 7.576 14.114 6.414 1.00 85.81 281 THR A CA 1
ATOM 2158 C C . THR A 1 281 ? 6.582 15.074 7.066 1.00 85.81 281 THR A C 1
ATOM 2160 O O . THR A 1 281 ? 5.388 15.011 6.774 1.00 85.81 281 THR A O 1
ATOM 2163 N N . ALA A 1 282 ? 7.057 16.012 7.889 1.00 87.69 282 ALA A N 1
ATOM 2164 C CA . ALA A 1 282 ? 6.216 17.028 8.516 1.00 87.69 282 ALA A CA 1
ATOM 2165 C C . ALA A 1 282 ? 5.528 17.932 7.478 1.00 87.69 282 ALA A C 1
ATOM 2167 O O . ALA A 1 282 ? 4.333 18.199 7.600 1.00 87.69 282 ALA A O 1
ATOM 2168 N N . ALA A 1 283 ? 6.243 18.349 6.428 1.00 88.62 283 ALA A N 1
ATOM 2169 C CA . ALA A 1 283 ? 5.687 19.150 5.340 1.00 88.62 283 ALA A CA 1
ATOM 2170 C C . ALA A 1 283 ? 4.602 18.389 4.562 1.00 88.62 283 ALA A C 1
ATOM 2172 O O . ALA A 1 283 ? 3.525 18.930 4.310 1.00 88.62 283 ALA A O 1
ATOM 2173 N N . VAL A 1 284 ? 4.843 17.115 4.239 1.00 87.12 284 VAL A N 1
ATOM 2174 C CA . VAL A 1 284 ? 3.870 16.247 3.563 1.00 87.12 284 VAL A CA 1
ATOM 2175 C C . VAL A 1 284 ? 2.633 16.037 4.435 1.00 87.12 284 VAL A C 1
ATOM 2177 O O . VAL A 1 284 ? 1.516 16.149 3.931 1.00 87.12 284 VAL A O 1
ATOM 2180 N N . ILE A 1 285 ? 2.797 15.776 5.736 1.00 85.38 285 ILE A N 1
ATOM 2181 C CA . ILE A 1 285 ? 1.676 15.664 6.683 1.00 85.38 285 ILE A CA 1
ATOM 2182 C C . ILE A 1 285 ? 0.893 16.981 6.737 1.00 85.38 285 ILE A C 1
ATOM 2184 O O . ILE A 1 285 ? -0.331 16.965 6.609 1.00 85.38 285 ILE A O 1
ATOM 2188 N N . GLY A 1 286 ? 1.581 18.116 6.876 1.00 87.38 286 GLY A N 1
ATOM 2189 C CA . GLY A 1 286 ? 0.965 19.440 6.933 1.00 87.38 286 GLY A CA 1
ATOM 2190 C C . GLY A 1 286 ? 0.157 19.769 5.678 1.00 87.38 286 GLY A C 1
ATOM 2191 O O . GLY A 1 286 ? -0.993 20.194 5.785 1.00 87.38 286 GLY A O 1
ATOM 2192 N N . LEU A 1 287 ? 0.711 19.499 4.492 1.00 88.50 287 LEU A N 1
ATOM 2193 C CA . LEU A 1 287 ? 0.024 19.704 3.217 1.00 88.50 287 LEU A CA 1
ATOM 2194 C C . LEU A 1 287 ? -1.209 18.806 3.083 1.00 88.50 287 LEU A C 1
ATOM 2196 O O . LEU A 1 287 ? -2.267 19.277 2.666 1.00 88.50 287 LEU A O 1
ATOM 2200 N N . ASN A 1 288 ? -1.094 17.531 3.464 1.00 86.31 288 ASN A N 1
ATOM 2201 C CA . ASN A 1 288 ? -2.223 16.605 3.461 1.00 86.31 288 ASN A CA 1
ATOM 2202 C C . ASN A 1 288 ? -3.332 17.093 4.403 1.00 86.31 288 ASN A C 1
ATOM 2204 O O . ASN A 1 288 ? -4.477 17.233 3.981 1.00 86.31 288 ASN A O 1
ATOM 2208 N N . LEU A 1 289 ? -3.004 17.439 5.650 1.00 84.56 289 LEU A N 1
ATOM 2209 C CA . LEU A 1 289 ? -3.980 17.965 6.608 1.00 84.56 289 LEU A CA 1
ATOM 2210 C C . LEU A 1 289 ? -4.650 19.247 6.103 1.00 84.56 289 LEU A C 1
ATOM 2212 O O . LEU A 1 289 ? -5.874 19.372 6.184 1.00 84.56 289 LEU A O 1
ATOM 2216 N N . TRP A 1 290 ? -3.873 20.176 5.542 1.00 88.62 290 TRP A N 1
ATOM 2217 C CA . TRP A 1 290 ? -4.405 21.391 4.931 1.00 88.62 290 TRP A CA 1
ATOM 2218 C C . TRP A 1 290 ? -5.374 21.072 3.789 1.00 88.62 290 TRP A C 1
ATOM 2220 O O . TRP A 1 290 ? -6.484 21.607 3.774 1.00 88.62 290 TRP A O 1
ATOM 2230 N N . ALA A 1 291 ? -5.005 20.163 2.883 1.00 86.31 291 ALA A N 1
ATOM 2231 C CA . ALA A 1 291 ? -5.851 19.750 1.768 1.00 86.31 291 ALA A CA 1
ATOM 2232 C C . ALA A 1 291 ? -7.155 19.100 2.254 1.00 86.31 291 ALA A C 1
ATOM 2234 O O . ALA A 1 291 ? -8.226 19.423 1.742 1.00 86.31 291 ALA A O 1
ATOM 2235 N N . GLY A 1 292 ? -7.093 18.251 3.286 1.00 84.12 292 GLY A N 1
ATOM 2236 C CA . GLY A 1 292 ? -8.274 17.650 3.911 1.00 84.12 292 GLY A CA 1
ATOM 2237 C C . GLY A 1 292 ? -9.220 18.694 4.508 1.00 84.12 292 GLY A C 1
ATOM 2238 O O . GLY A 1 292 ? -10.423 18.661 4.255 1.00 84.12 292 GLY A O 1
ATOM 2239 N N . ILE A 1 293 ? -8.684 19.677 5.240 1.00 85.06 293 ILE A N 1
ATOM 2240 C CA . ILE A 1 293 ? -9.476 20.778 5.814 1.00 85.06 293 ILE A CA 1
ATOM 2241 C C . ILE A 1 293 ? -10.075 21.660 4.708 1.00 85.06 293 ILE A C 1
ATOM 2243 O O . ILE A 1 293 ? -11.247 22.036 4.779 1.00 85.06 293 ILE A O 1
ATOM 2247 N N . ALA A 1 294 ? -9.290 22.003 3.685 1.00 87.25 294 ALA A N 1
ATOM 2248 C CA . ALA A 1 294 ? -9.745 22.808 2.557 1.00 87.25 294 ALA A CA 1
ATOM 2249 C C . ALA A 1 294 ? -10.873 22.101 1.794 1.00 87.25 294 ALA A C 1
ATOM 2251 O O . ALA A 1 294 ? -11.918 22.699 1.53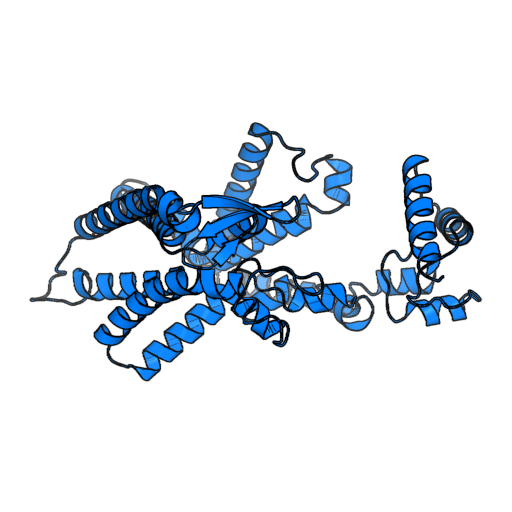6 1.00 87.25 294 ALA A O 1
ATOM 2252 N N . TRP A 1 295 ? -10.709 20.807 1.513 1.00 86.31 295 TRP A N 1
ATOM 2253 C CA . TRP A 1 295 ? -11.732 19.997 0.862 1.00 86.31 295 TRP A CA 1
ATOM 2254 C C . TRP A 1 295 ? -13.003 19.884 1.706 1.00 86.31 295 TRP A C 1
ATOM 2256 O O . TRP A 1 295 ? -14.107 20.031 1.184 1.00 86.31 295 TRP A O 1
ATOM 2266 N N . GLN A 1 296 ? -12.876 19.726 3.026 1.00 85.12 296 GLN A N 1
ATOM 2267 C CA . GLN A 1 296 ? -14.029 19.703 3.923 1.00 85.12 296 GLN A CA 1
ATOM 2268 C C . GLN A 1 296 ? -14.842 21.006 3.855 1.00 85.12 296 GLN A C 1
ATOM 2270 O O . GLN A 1 296 ? -16.072 20.954 3.850 1.00 85.12 296 GLN A O 1
ATOM 2275 N N . LYS A 1 297 ? -14.181 22.169 3.755 1.00 85.94 297 LYS A N 1
ATOM 2276 C CA . LYS A 1 297 ? -14.862 23.460 3.548 1.00 85.94 297 LYS A CA 1
ATOM 2277 C C . LYS A 1 297 ? -15.589 23.508 2.203 1.00 85.94 297 LYS A C 1
ATOM 2279 O O . LYS A 1 297 ? -16.736 23.939 2.147 1.00 85.94 297 LYS A O 1
ATOM 2284 N N . VAL A 1 298 ? -14.968 23.006 1.135 1.00 88.19 298 VAL A N 1
ATO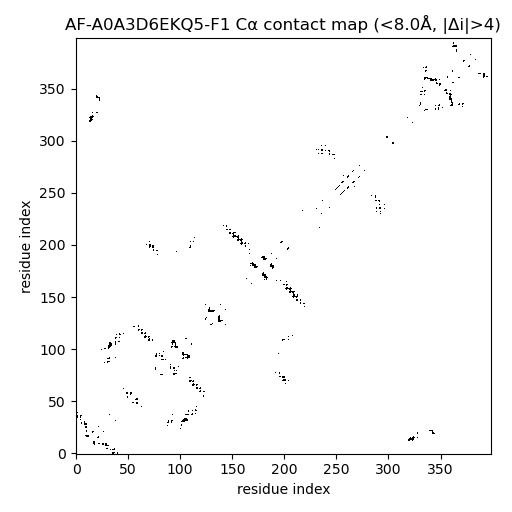M 2285 C CA . VAL A 1 298 ? -15.609 22.898 -0.188 1.00 88.19 298 VAL A CA 1
ATOM 2286 C C . VAL A 1 298 ? -16.847 21.996 -0.135 1.00 88.19 298 VAL A C 1
ATOM 2288 O O . VAL A 1 298 ? -17.874 22.332 -0.714 1.00 88.19 298 VAL A O 1
ATOM 2291 N N . ARG A 1 299 ? -16.812 20.882 0.608 1.00 85.69 299 ARG A N 1
ATOM 2292 C CA . ARG A 1 299 ? -17.972 19.979 0.752 1.00 85.69 299 ARG A CA 1
ATOM 2293 C C . ARG A 1 299 ? -19.172 20.620 1.451 1.00 85.69 299 ARG A C 1
ATOM 2295 O O . ARG A 1 299 ? -20.289 20.148 1.258 1.00 85.69 299 ARG A O 1
ATOM 2302 N N . GLN A 1 300 ? -18.967 21.678 2.237 1.00 87.81 300 GLN A N 1
ATOM 2303 C CA . GLN A 1 300 ? -20.065 22.443 2.842 1.00 87.81 300 GLN A CA 1
ATOM 2304 C C . GLN A 1 300 ? -20.833 23.282 1.808 1.00 87.81 300 GLN A C 1
ATOM 2306 O O . GLN A 1 300 ? -21.942 23.718 2.092 1.00 87.81 300 GLN A O 1
ATOM 2311 N N . THR A 1 301 ? -20.277 23.475 0.605 1.00 93.06 301 THR A N 1
ATOM 2312 C CA . THR A 1 301 ? -20.909 24.169 -0.527 1.00 93.06 301 THR A CA 1
ATOM 2313 C C . THR A 1 301 ? -21.099 23.199 -1.705 1.00 93.06 301 THR A C 1
ATOM 2315 O O . THR A 1 301 ? -20.218 23.072 -2.561 1.00 93.06 301 THR A O 1
ATOM 2318 N N . PRO A 1 302 ? -22.250 22.494 -1.785 1.00 90.69 302 PRO A N 1
ATOM 2319 C CA . PRO A 1 302 ? -22.479 21.436 -2.773 1.00 90.69 302 PRO A CA 1
ATOM 2320 C C . PRO A 1 302 ? -22.278 21.870 -4.229 1.00 90.69 302 PRO A C 1
ATOM 2322 O O . PRO A 1 302 ? -21.767 21.086 -5.030 1.00 90.69 302 PRO A O 1
ATOM 2325 N N . ASP A 1 303 ? -22.631 23.110 -4.571 1.00 93.50 303 ASP A N 1
ATOM 2326 C CA . ASP A 1 303 ? -22.512 23.631 -5.937 1.00 93.50 303 ASP A CA 1
ATOM 2327 C C . ASP A 1 303 ? -21.053 23.841 -6.347 1.00 93.50 303 ASP A C 1
ATOM 2329 O O . ASP A 1 303 ? -20.641 23.431 -7.436 1.00 93.50 303 ASP A O 1
ATOM 2333 N N . LEU A 1 304 ? -20.238 24.399 -5.443 1.00 92.12 304 LEU A N 1
ATOM 2334 C CA . LEU A 1 304 ? -18.799 24.542 -5.651 1.00 92.12 304 LEU A CA 1
ATOM 2335 C C . LEU A 1 304 ? -18.141 23.167 -5.788 1.00 92.12 304 LEU A C 1
ATOM 2337 O O . LEU A 1 304 ? -17.373 22.945 -6.724 1.00 92.12 304 LEU A O 1
ATOM 2341 N N . MET A 1 305 ? -18.479 22.232 -4.894 1.00 91.62 305 MET A N 1
ATOM 2342 C CA . MET A 1 305 ? -17.968 20.861 -4.934 1.00 91.62 305 MET A CA 1
ATOM 2343 C C . MET A 1 305 ? -18.277 20.190 -6.276 1.00 91.62 305 MET A C 1
ATOM 2345 O O . MET A 1 305 ? -17.370 19.661 -6.918 1.00 91.62 305 MET A O 1
ATOM 2349 N N . ARG A 1 306 ? -19.536 20.240 -6.731 1.00 92.06 306 ARG A N 1
ATOM 2350 C CA . ARG A 1 306 ? -19.940 19.663 -8.021 1.00 92.06 306 ARG A CA 1
ATOM 2351 C C . ARG A 1 306 ? -19.218 20.341 -9.178 1.00 92.06 306 ARG A C 1
ATOM 2353 O O . ARG A 1 306 ? -18.725 19.640 -10.055 1.00 92.06 306 ARG A O 1
ATOM 2360 N N . SER A 1 307 ? -19.116 21.669 -9.186 1.00 93.81 307 SER A N 1
ATOM 2361 C CA . SER A 1 307 ? -18.410 22.411 -10.239 1.00 93.81 307 SER A CA 1
ATOM 2362 C C . SER A 1 307 ? -16.938 22.003 -10.332 1.00 93.81 307 SER A C 1
ATOM 2364 O O . SER A 1 307 ? -16.445 21.693 -11.417 1.00 93.81 307 SER A O 1
ATOM 2366 N N . LEU A 1 308 ? -16.244 21.919 -9.193 1.00 91.31 308 LEU A N 1
ATOM 2367 C CA . LEU A 1 308 ? -14.851 21.479 -9.140 1.00 91.31 308 LEU A CA 1
ATOM 2368 C C . LEU A 1 308 ? -14.689 20.023 -9.582 1.00 91.31 308 LEU A C 1
ATOM 2370 O O . LEU A 1 308 ? -13.776 19.732 -10.348 1.00 91.31 308 LEU A O 1
ATOM 2374 N N . GLN A 1 309 ? -15.588 19.126 -9.169 1.00 88.50 309 GLN A N 1
ATOM 2375 C CA . GLN A 1 309 ? -15.578 17.732 -9.618 1.00 88.50 309 GLN A CA 1
ATOM 2376 C C . GLN A 1 309 ? -15.766 17.621 -11.133 1.00 88.50 309 GLN A C 1
ATOM 2378 O O . GLN A 1 309 ? -14.997 16.917 -11.779 1.00 88.50 309 GLN A O 1
ATOM 2383 N N . HIS A 1 310 ? -16.721 18.349 -11.720 1.00 91.56 310 HIS A N 1
ATOM 2384 C CA . HIS A 1 310 ? -16.928 18.339 -13.171 1.00 91.56 310 HIS A CA 1
ATOM 2385 C C . HIS A 1 310 ? -15.714 18.888 -13.917 1.00 91.56 310 HIS A C 1
ATOM 2387 O O . HIS A 1 310 ? -15.275 18.276 -14.885 1.00 91.56 310 HIS A O 1
ATOM 2393 N N . LYS A 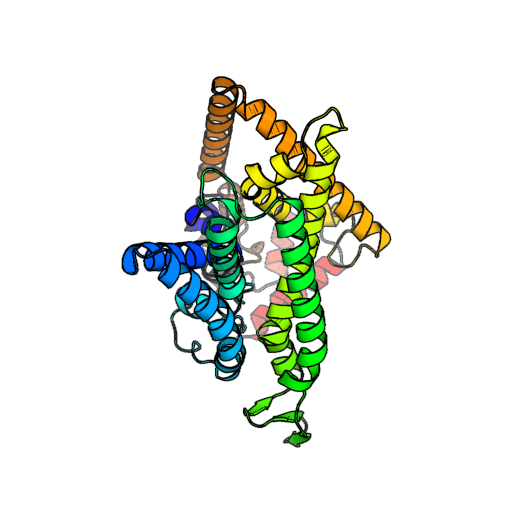1 311 ? -15.130 20.000 -13.452 1.00 93.00 311 LYS A N 1
ATOM 2394 C CA . LYS A 1 311 ? -13.910 20.564 -14.048 1.00 93.00 311 LYS A CA 1
ATOM 2395 C C . LYS A 1 311 ? -12.736 19.595 -13.953 1.00 93.00 311 LYS A C 1
ATOM 2397 O O . LYS A 1 311 ? -12.027 19.417 -14.936 1.00 93.00 311 LYS A O 1
ATOM 2402 N N . ALA A 1 312 ? -12.553 18.947 -12.804 1.00 86.25 312 ALA A N 1
ATOM 2403 C CA . ALA A 1 312 ? -11.497 17.963 -12.602 1.00 86.25 312 ALA A CA 1
ATOM 2404 C C . ALA A 1 312 ? -11.688 16.736 -13.504 1.00 86.25 312 ALA A C 1
ATOM 2406 O O . ALA A 1 312 ? -10.744 16.323 -14.168 1.00 86.25 312 ALA A O 1
ATOM 2407 N N . VAL A 1 313 ? -12.906 16.192 -13.588 1.00 88.44 313 VAL A N 1
ATOM 2408 C CA . VAL A 1 313 ? -13.230 15.059 -14.469 1.00 88.44 313 VAL A CA 1
ATOM 2409 C C . VAL A 1 313 ? -13.076 15.441 -15.939 1.00 88.44 313 VAL A C 1
ATOM 2411 O O . VAL A 1 313 ? -12.522 14.661 -16.704 1.00 88.44 313 VAL A O 1
ATOM 2414 N N . ALA A 1 314 ? -13.502 16.640 -16.341 1.00 91.19 314 ALA A N 1
ATOM 2415 C CA . ALA A 1 314 ? -13.332 17.127 -17.706 1.00 91.19 314 ALA A CA 1
ATOM 2416 C C . ALA A 1 314 ? -11.849 17.296 -18.059 1.00 91.19 314 ALA A C 1
ATOM 2418 O O . ALA A 1 314 ? -11.406 16.791 -19.086 1.00 91.19 314 ALA A O 1
ATOM 2419 N N . ALA A 1 315 ? -11.063 17.939 -17.191 1.00 88.75 315 ALA A N 1
ATOM 2420 C CA . ALA A 1 315 ? -9.624 18.091 -17.381 1.00 88.75 315 ALA A CA 1
ATOM 2421 C C . ALA A 1 315 ? -8.915 16.730 -17.449 1.00 88.75 315 ALA A C 1
ATOM 2423 O O . ALA A 1 315 ? -8.101 16.508 -18.343 1.00 88.75 315 ALA A O 1
ATOM 2424 N N . LEU A 1 316 ? -9.273 15.798 -16.559 1.00 85.31 316 LEU A N 1
ATOM 2425 C CA . LEU A 1 316 ? -8.759 14.430 -16.570 1.00 85.31 316 LEU A CA 1
ATOM 2426 C C . LEU A 1 316 ? -9.164 13.691 -17.850 1.00 85.31 316 LEU A C 1
ATOM 2428 O O . LEU A 1 316 ? -8.344 12.988 -18.419 1.00 85.31 316 LEU A O 1
ATOM 2432 N N . GLY A 1 317 ? -10.400 13.858 -18.324 1.00 87.12 317 GLY A N 1
ATOM 2433 C CA . GLY A 1 317 ? -10.887 13.255 -19.564 1.00 87.12 317 GLY A CA 1
ATOM 2434 C C . GLY A 1 317 ? -10.141 13.780 -20.789 1.00 87.12 317 GLY A C 1
ATOM 2435 O O . GLY A 1 317 ? -9.687 12.991 -21.614 1.00 87.12 317 GLY A O 1
ATOM 2436 N N . ILE A 1 318 ? -9.931 15.097 -20.870 1.00 88.75 318 ILE A N 1
ATOM 2437 C CA . ILE A 1 318 ? -9.129 15.725 -21.929 1.00 88.75 318 ILE A CA 1
ATOM 2438 C C . ILE A 1 318 ? -7.689 15.211 -21.874 1.00 88.75 318 ILE A C 1
ATOM 2440 O O . ILE A 1 318 ? -7.147 14.805 -22.899 1.00 88.75 318 ILE A O 1
ATOM 2444 N N . TRP A 1 319 ? -7.076 15.179 -20.688 1.00 85.75 319 TRP A N 1
ATOM 2445 C CA . TRP A 1 319 ? -5.730 14.635 -20.510 1.00 85.75 319 TRP A CA 1
ATOM 2446 C C . TRP A 1 319 ? -5.660 13.138 -20.822 1.00 85.75 319 TRP A C 1
ATOM 2448 O O . TRP A 1 319 ? -4.682 12.682 -21.397 1.00 85.75 319 TRP A O 1
ATOM 2458 N N . CYS A 1 320 ? -6.695 12.365 -20.509 1.00 86.00 320 CYS A N 1
ATOM 2459 C CA . CYS A 1 320 ? -6.755 10.948 -20.840 1.00 86.00 320 CYS A CA 1
ATOM 2460 C C . CYS A 1 320 ? -6.767 10.742 -22.361 1.00 86.00 320 CYS A C 1
ATOM 2462 O O . CYS A 1 320 ? -6.020 9.917 -22.881 1.00 86.00 320 CYS A O 1
ATOM 2464 N N . VAL A 1 321 ? -7.566 11.530 -23.085 1.00 86.06 321 VAL A N 1
ATOM 2465 C CA . VAL A 1 321 ? -7.707 11.409 -24.543 1.00 86.06 321 VAL A CA 1
ATOM 2466 C C . VAL A 1 321 ? -6.509 11.977 -25.291 1.00 86.06 321 VAL A C 1
ATOM 2468 O O . VAL A 1 321 ? -6.096 11.372 -26.272 1.00 86.06 321 VAL A O 1
ATOM 2471 N N . LEU A 1 322 ? -5.972 13.128 -24.878 1.00 86.88 322 LEU A N 1
ATOM 2472 C CA . LEU A 1 322 ? -4.906 13.839 -25.599 1.00 86.88 322 LEU A CA 1
ATOM 2473 C C . LEU A 1 322 ? -3.508 13.561 -25.042 1.00 86.88 322 LEU A C 1
ATOM 2475 O O . LEU A 1 322 ? -2.518 13.659 -25.771 1.00 86.88 322 LEU A O 1
ATOM 2479 N N . GLY A 1 323 ? -3.417 13.228 -23.758 1.00 79.38 323 GLY A N 1
ATOM 2480 C CA . GLY A 1 323 ? -2.164 12.892 -23.100 1.00 79.38 323 GLY A CA 1
ATOM 2481 C C . GLY A 1 323 ? -1.537 11.640 -23.708 1.00 79.38 323 GLY A C 1
ATOM 2482 O O . GLY A 1 323 ? -2.207 10.809 -24.319 1.00 79.38 323 GLY A O 1
ATOM 2483 N N . GLY A 1 324 ? -0.213 11.539 -23.602 1.00 81.12 324 GLY A N 1
ATOM 2484 C CA . GLY A 1 324 ? 0.559 10.393 -24.091 1.00 81.12 324 GLY A CA 1
ATOM 2485 C C . GLY A 1 324 ? 0.680 10.289 -25.619 1.00 81.12 324 GLY A C 1
ATOM 2486 O O . GLY A 1 324 ? 1.698 9.805 -26.109 1.00 81.12 324 GLY A O 1
ATOM 2487 N N . TRP A 1 325 ? -0.251 10.838 -26.411 1.00 87.25 325 TRP A N 1
ATOM 2488 C CA . TRP A 1 325 ? -0.133 10.865 -27.880 1.00 87.25 325 TRP A CA 1
ATOM 2489 C C . TRP A 1 325 ? 1.068 11.659 -28.376 1.00 87.25 325 TRP A C 1
ATOM 2491 O O . TRP A 1 325 ? 1.644 11.328 -29.413 1.00 87.25 325 TRP A O 1
ATOM 2501 N N . TRP A 1 326 ? 1.489 12.679 -27.627 1.00 85.31 326 TRP A N 1
ATOM 2502 C CA . TRP A 1 326 ? 2.742 13.376 -27.902 1.00 85.31 326 TRP A CA 1
ATOM 2503 C C . TRP A 1 326 ? 3.946 12.430 -27.805 1.00 85.31 326 TRP A C 1
ATOM 2505 O O . TRP A 1 326 ? 4.802 12.423 -28.688 1.00 85.31 326 TRP A O 1
ATOM 2515 N N . THR A 1 327 ? 3.975 11.579 -26.778 1.00 85.00 327 THR A N 1
ATOM 2516 C CA . THR A 1 327 ? 5.006 10.554 -26.568 1.00 85.00 327 THR A CA 1
ATOM 2517 C C . THR A 1 327 ? 4.964 9.489 -27.665 1.00 85.00 327 THR A C 1
ATOM 2519 O O . THR A 1 327 ? 6.002 9.158 -28.237 1.00 85.00 327 THR A O 1
ATOM 2522 N N . VAL A 1 328 ? 3.771 9.017 -28.046 1.00 88.31 328 VAL A N 1
ATOM 2523 C CA . VAL A 1 328 ? 3.598 8.103 -29.190 1.00 88.31 328 VAL A CA 1
ATOM 2524 C C . VAL A 1 328 ? 4.143 8.739 -30.469 1.00 88.31 328 VAL A C 1
ATOM 2526 O O . VAL A 1 328 ? 4.961 8.137 -31.160 1.00 88.31 328 VAL A O 1
ATOM 2529 N N . ARG A 1 329 ? 3.760 9.986 -30.771 1.00 90.06 329 ARG A N 1
ATOM 2530 C CA . ARG A 1 329 ? 4.256 10.722 -31.944 1.00 90.06 329 ARG A CA 1
ATOM 2531 C C . ARG A 1 329 ? 5.773 10.900 -31.905 1.00 90.06 329 ARG A C 1
ATOM 2533 O O . ARG A 1 329 ? 6.417 10.789 -32.947 1.00 90.06 329 ARG A O 1
ATOM 2540 N N . HIS A 1 330 ? 6.341 11.159 -30.729 1.00 89.56 330 HIS A N 1
ATOM 2541 C CA . HIS A 1 330 ? 7.782 11.271 -30.542 1.00 89.56 330 HIS A CA 1
ATOM 2542 C C . HIS A 1 330 ? 8.496 9.967 -30.929 1.00 89.56 330 HIS A C 1
ATOM 2544 O O . HIS A 1 330 ? 9.376 9.998 -31.789 1.00 89.56 330 HIS A O 1
ATOM 2550 N N . PHE A 1 331 ? 8.068 8.820 -30.394 1.00 91.06 331 PHE A N 1
ATOM 2551 C CA . PHE A 1 331 ? 8.691 7.524 -30.698 1.00 91.06 331 PHE A CA 1
ATOM 2552 C C . PHE A 1 331 ? 8.350 6.978 -32.089 1.00 91.06 331 PHE A C 1
ATOM 2554 O O . PHE A 1 331 ? 9.136 6.224 -32.651 1.00 91.06 331 PHE A O 1
ATOM 2561 N N . LEU A 1 332 ? 7.247 7.403 -32.709 1.00 91.06 332 LEU A N 1
ATOM 2562 C CA . LEU A 1 332 ? 6.990 7.123 -34.126 1.00 91.06 332 LEU A CA 1
ATOM 2563 C C . LEU A 1 332 ? 8.010 7.812 -35.052 1.00 91.06 332 LEU A C 1
ATOM 2565 O O . LEU A 1 332 ? 8.333 7.278 -36.108 1.00 91.06 332 LEU A O 1
ATOM 2569 N N . GLN A 1 333 ? 8.511 8.995 -34.678 1.00 91.94 333 GLN A N 1
ATOM 2570 C CA . GLN A 1 333 ? 9.504 9.753 -35.457 1.00 91.94 333 GLN A CA 1
ATOM 2571 C C . GLN A 1 333 ? 10.958 9.420 -35.085 1.00 91.94 333 GLN A C 1
ATOM 2573 O O . GLN A 1 333 ? 11.878 9.589 -35.897 1.00 91.94 333 GLN A O 1
ATOM 2578 N N . SER A 1 334 ? 11.158 9.016 -33.834 1.00 91.25 334 SER A N 1
ATOM 2579 C CA . SER A 1 334 ? 12.457 8.772 -33.211 1.00 91.25 334 SER A CA 1
ATOM 2580 C C . SER A 1 334 ? 12.428 7.456 -32.410 1.00 91.25 334 SER A C 1
ATOM 2582 O O . SER A 1 334 ? 12.590 7.493 -31.187 1.00 91.25 334 SER A O 1
ATOM 2584 N N . PRO A 1 335 ? 12.172 6.294 -33.053 1.00 92.25 335 PRO A N 1
ATOM 2585 C CA . PRO A 1 335 ? 12.081 5.005 -32.357 1.00 92.25 335 PRO A CA 1
ATOM 2586 C C . PRO A 1 335 ? 13.387 4.604 -31.661 1.00 92.25 335 PRO A C 1
ATOM 2588 O O . PRO A 1 335 ? 13.376 3.815 -30.723 1.00 92.25 335 PRO A O 1
ATOM 2591 N N . GLU A 1 336 ? 14.514 5.175 -32.081 1.00 90.81 336 GLU A N 1
ATOM 2592 C CA . GLU A 1 336 ? 15.848 4.872 -31.561 1.00 90.81 336 GLU A CA 1
ATOM 2593 C C . GLU A 1 336 ? 16.035 5.358 -30.124 1.00 90.81 336 GLU A C 1
ATOM 2595 O O . GLU A 1 336 ? 16.807 4.775 -29.370 1.00 90.81 336 GLU A O 1
ATOM 2600 N N . LEU A 1 337 ? 15.297 6.404 -29.736 1.00 90.12 337 LEU A N 1
ATOM 2601 C CA . LEU A 1 337 ? 15.349 7.005 -28.402 1.00 90.12 337 LEU A CA 1
ATOM 2602 C C . LEU A 1 337 ? 14.490 6.256 -27.373 1.00 90.12 337 LEU A C 1
ATOM 2604 O O . LEU A 1 337 ? 14.508 6.604 -26.189 1.00 90.12 337 LEU A O 1
ATOM 2608 N N . ALA A 1 338 ? 13.715 5.254 -27.802 1.00 88.19 338 ALA A N 1
ATOM 2609 C CA . ALA A 1 338 ? 12.883 4.475 -26.901 1.00 88.19 338 ALA A CA 1
ATOM 2610 C C . ALA A 1 338 ? 13.751 3.691 -25.907 1.00 88.19 338 ALA A C 1
ATOM 2612 O O . ALA A 1 338 ? 14.715 3.012 -26.267 1.00 88.19 338 ALA A O 1
ATOM 2613 N N . LYS A 1 339 ? 13.395 3.786 -24.624 1.00 85.75 339 LYS A N 1
ATOM 2614 C CA . LYS A 1 339 ? 14.046 3.022 -23.550 1.00 85.75 339 LYS A CA 1
ATOM 2615 C C . LYS A 1 339 ? 13.306 1.729 -23.226 1.00 85.75 339 LYS A C 1
ATOM 2617 O O . LYS A 1 339 ? 13.939 0.808 -22.712 1.00 85.75 339 LYS A O 1
ATOM 2622 N N . GLU A 1 340 ? 12.020 1.676 -23.562 1.00 86.50 340 GLU A N 1
ATOM 2623 C CA . GLU A 1 340 ? 11.082 0.602 -23.246 1.00 86.50 340 GLU A CA 1
ATOM 2624 C C . GLU A 1 340 ? 10.519 -0.060 -24.514 1.00 86.50 340 GLU A C 1
ATOM 2626 O O . GLU A 1 340 ? 10.360 0.618 -25.534 1.00 86.50 340 GLU A O 1
ATOM 2631 N N . PRO A 1 341 ? 10.234 -1.373 -24.475 1.00 87.06 341 PRO A N 1
ATOM 2632 C CA . PRO A 1 341 ? 9.849 -2.139 -25.654 1.00 87.06 341 PRO A CA 1
ATOM 2633 C C . PRO A 1 341 ? 8.351 -1.995 -25.964 1.00 87.06 341 PRO A C 1
ATOM 2635 O O . PRO A 1 341 ? 7.534 -2.817 -25.547 1.00 87.06 341 PRO A O 1
ATOM 2638 N N . TYR A 1 342 ? 7.973 -0.943 -26.693 1.00 88.44 342 TYR A N 1
ATOM 2639 C CA . TYR A 1 342 ? 6.582 -0.746 -27.117 1.00 88.44 342 TYR A CA 1
ATOM 2640 C C . TYR A 1 342 ? 6.241 -1.544 -28.379 1.00 88.44 342 TYR A C 1
ATOM 2642 O O . TYR A 1 342 ? 7.026 -1.609 -29.328 1.00 88.44 342 TYR A O 1
ATOM 2650 N N . ALA A 1 343 ? 5.019 -2.079 -28.440 1.00 86.69 343 ALA A N 1
ATOM 2651 C CA . ALA A 1 343 ? 4.573 -2.960 -29.524 1.00 86.69 343 ALA A CA 1
ATOM 2652 C C . ALA A 1 343 ? 4.666 -2.323 -30.927 1.00 86.69 343 ALA A C 1
ATOM 2654 O O . ALA A 1 343 ? 4.910 -3.015 -31.915 1.00 86.69 343 ALA A O 1
ATOM 2655 N N . PHE A 1 344 ? 4.510 -0.998 -31.033 1.00 92.25 344 PHE A N 1
ATOM 2656 C CA . PHE A 1 344 ? 4.545 -0.285 -32.314 1.00 92.25 344 PHE A CA 1
ATOM 2657 C C . PHE A 1 344 ? 5.961 0.076 -32.799 1.00 92.25 344 PHE A C 1
ATOM 2659 O O . PHE A 1 344 ? 6.106 0.554 -33.928 1.00 92.25 344 PHE A O 1
ATOM 2666 N N . LEU A 1 345 ? 7.009 -0.131 -31.988 1.00 92.31 345 LEU A N 1
ATOM 2667 C CA . LEU A 1 345 ? 8.359 0.335 -32.322 1.00 92.31 345 LEU A CA 1
ATOM 2668 C C . LEU A 1 345 ? 8.912 -0.315 -33.587 1.00 92.31 345 LEU A C 1
ATOM 2670 O O . LEU A 1 345 ? 9.489 0.383 -34.411 1.00 92.31 345 LEU A O 1
ATOM 2674 N N . ASN A 1 346 ? 8.686 -1.611 -33.809 1.00 92.06 346 ASN A N 1
ATOM 2675 C CA . ASN A 1 346 ? 9.155 -2.272 -35.031 1.00 92.06 346 ASN A CA 1
ATOM 2676 C C . ASN A 1 346 ? 8.500 -1.704 -36.298 1.00 92.06 346 ASN A C 1
ATOM 2678 O O . ASN A 1 346 ? 9.176 -1.510 -37.308 1.00 92.06 346 ASN A O 1
ATOM 2682 N N . ALA A 1 347 ? 7.214 -1.350 -36.235 1.00 92.19 347 ALA A N 1
ATOM 2683 C CA . ALA A 1 347 ? 6.545 -0.665 -37.338 1.00 92.19 347 ALA A CA 1
ATOM 2684 C C . ALA A 1 347 ? 7.114 0.750 -37.558 1.00 92.19 347 ALA A C 1
ATOM 2686 O O . ALA A 1 347 ? 7.277 1.179 -38.701 1.00 92.19 347 ALA A O 1
ATOM 2687 N N . ALA A 1 348 ? 7.457 1.468 -36.483 1.00 92.94 348 ALA A N 1
ATOM 2688 C CA . ALA A 1 348 ? 8.113 2.774 -36.566 1.00 92.94 348 ALA A CA 1
ATOM 2689 C C . ALA A 1 348 ? 9.526 2.680 -37.170 1.00 92.94 348 ALA A C 1
ATOM 2691 O O . ALA A 1 348 ? 9.872 3.471 -38.048 1.00 92.94 348 ALA A O 1
ATOM 2692 N N . ARG A 1 349 ? 10.317 1.680 -36.755 1.00 94.12 349 ARG A N 1
ATOM 2693 C CA . ARG A 1 349 ? 11.651 1.385 -37.301 1.00 94.12 349 ARG A CA 1
ATOM 2694 C C . ARG A 1 349 ? 11.578 1.088 -38.795 1.00 94.12 349 ARG A C 1
ATOM 2696 O O . ARG A 1 349 ? 12.268 1.748 -39.567 1.00 94.12 349 ARG A O 1
ATOM 2703 N N . ALA A 1 350 ? 10.669 0.205 -39.212 1.00 92.44 350 ALA A N 1
ATOM 2704 C CA . ALA A 1 350 ? 10.468 -0.127 -40.622 1.00 92.44 350 ALA A CA 1
ATOM 2705 C C . ALA A 1 350 ? 10.107 1.107 -41.469 1.00 92.44 350 ALA A C 1
ATOM 2707 O O . ALA A 1 350 ? 10.682 1.313 -42.535 1.00 92.44 350 ALA A O 1
ATOM 2708 N N . ARG A 1 351 ? 9.226 1.991 -40.970 1.00 93.19 351 ARG A N 1
ATOM 2709 C CA . ARG A 1 351 ? 8.882 3.260 -41.647 1.00 93.19 351 ARG A CA 1
ATOM 2710 C C . ARG A 1 351 ? 10.073 4.205 -41.807 1.00 93.19 351 ARG A C 1
ATOM 2712 O O . ARG A 1 351 ? 10.095 4.991 -42.748 1.00 93.19 351 ARG A O 1
ATOM 2719 N N . LYS A 1 352 ? 11.039 4.148 -40.890 1.00 92.25 352 LYS A N 1
ATOM 2720 C CA . LYS A 1 352 ? 12.268 4.951 -40.924 1.00 92.25 352 LYS A CA 1
ATOM 2721 C C . LYS A 1 352 ? 13.401 4.281 -41.718 1.00 92.25 352 LYS A C 1
ATOM 2723 O O . LYS A 1 352 ? 14.467 4.870 -41.851 1.00 92.25 352 LYS A O 1
ATOM 2728 N N . GLY A 1 353 ? 13.180 3.075 -42.250 1.00 91.62 353 GLY A N 1
ATOM 2729 C CA . GLY A 1 353 ? 14.198 2.299 -42.965 1.00 91.62 353 GLY A CA 1
ATOM 2730 C C . GLY A 1 353 ? 15.220 1.619 -42.049 1.00 91.62 353 GLY A C 1
ATOM 2731 O O . GLY A 1 353 ? 16.311 1.283 -42.495 1.00 91.62 353 GLY A O 1
ATOM 2732 N N . LEU A 1 354 ? 14.891 1.434 -40.768 1.00 92.06 354 LEU A N 1
ATOM 2733 C CA . LEU A 1 354 ? 15.737 0.747 -39.793 1.00 92.06 354 LEU A CA 1
ATOM 2734 C C . LEU A 1 354 ? 15.342 -0.731 -39.672 1.00 92.06 354 LEU A C 1
ATOM 2736 O O . LEU A 1 354 ? 14.151 -1.050 -39.761 1.00 92.06 354 LEU A O 1
ATOM 2740 N N . PRO A 1 355 ? 16.301 -1.638 -39.406 1.00 90.56 355 PRO A N 1
ATOM 2741 C CA . PRO A 1 355 ? 15.996 -3.051 -39.229 1.00 90.56 355 PRO A CA 1
ATOM 2742 C C . PRO A 1 355 ? 15.149 -3.269 -37.962 1.00 90.56 355 PRO A C 1
ATOM 2744 O O . PRO A 1 355 ? 15.413 -2.627 -36.935 1.00 90.56 355 PRO A O 1
ATOM 2747 N N . PRO A 1 356 ? 14.138 -4.158 -38.002 1.00 91.06 356 PRO A N 1
ATOM 2748 C CA . PRO A 1 356 ? 13.376 -4.528 -36.816 1.00 91.06 356 PRO A CA 1
ATOM 2749 C C . PRO A 1 356 ? 14.264 -5.278 -35.817 1.00 91.06 356 PRO A C 1
ATOM 2751 O O . PRO A 1 356 ? 15.231 -5.940 -36.192 1.00 91.06 356 PRO A O 1
ATOM 2754 N N . THR A 1 357 ? 13.923 -5.187 -34.537 1.00 90.69 357 THR A N 1
ATOM 2755 C CA . THR A 1 357 ? 14.632 -5.864 -33.442 1.00 90.69 357 THR A CA 1
ATOM 2756 C C . THR A 1 357 ? 13.634 -6.672 -32.603 1.00 90.69 357 THR A C 1
ATOM 2758 O O . THR A 1 357 ? 12.435 -6.383 -32.655 1.00 90.69 357 THR A O 1
ATOM 2761 N N . PRO A 1 358 ? 14.065 -7.694 -31.834 1.00 87.69 358 PRO A N 1
ATOM 2762 C CA . PRO A 1 358 ? 13.141 -8.574 -31.103 1.00 87.69 358 PRO A CA 1
ATOM 2763 C C . PRO A 1 358 ? 12.155 -7.842 -30.178 1.00 87.69 358 PRO A C 1
ATOM 2765 O O . PRO A 1 358 ? 11.031 -8.289 -29.985 1.00 87.69 358 PRO A O 1
ATOM 2768 N N . ASP A 1 359 ? 12.567 -6.698 -29.638 1.00 87.00 359 ASP A N 1
ATOM 2769 C CA . ASP A 1 359 ? 11.821 -5.866 -28.692 1.00 87.00 359 ASP A CA 1
ATOM 2770 C C . ASP A 1 359 ? 11.557 -4.439 -29.214 1.00 87.00 359 ASP A C 1
ATOM 2772 O O . ASP A 1 359 ? 11.067 -3.585 -28.477 1.00 87.00 359 ASP A O 1
ATOM 2776 N N . GLY A 1 360 ? 11.898 -4.157 -30.477 1.00 87.38 360 GLY A N 1
ATOM 2777 C CA . GLY A 1 360 ? 11.774 -2.833 -31.091 1.00 87.38 360 GLY A CA 1
ATOM 2778 C C . GLY A 1 360 ? 12.765 -1.782 -30.579 1.00 87.38 360 GLY A C 1
ATOM 2779 O O . GLY A 1 360 ? 12.725 -0.639 -31.037 1.00 87.38 360 GLY A O 1
ATOM 2780 N N . LEU A 1 361 ? 13.668 -2.144 -29.661 1.00 91.31 361 LEU A N 1
ATOM 2781 C CA . LEU A 1 361 ? 14.665 -1.239 -29.094 1.00 91.31 361 LEU A CA 1
ATOM 2782 C C . LEU A 1 361 ? 15.911 -1.127 -29.976 1.00 91.31 361 LEU A C 1
ATOM 2784 O O . LEU A 1 361 ? 16.273 -2.061 -30.697 1.00 91.31 361 LEU A O 1
ATOM 2788 N N . CYS A 1 362 ? 16.586 0.021 -29.877 1.00 90.75 362 CYS A N 1
ATOM 2789 C CA . CYS A 1 362 ? 17.851 0.284 -30.556 1.00 90.75 362 CYS A CA 1
ATOM 2790 C C . CYS A 1 362 ? 18.965 -0.660 -30.065 1.00 90.75 362 CYS A C 1
ATOM 2792 O O . CYS A 1 362 ? 19.099 -0.900 -28.861 1.00 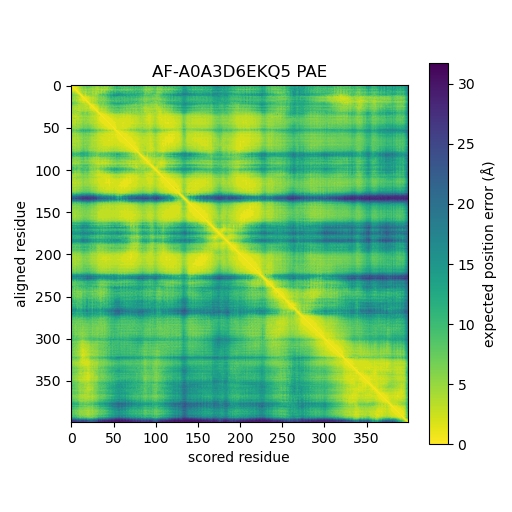90.75 362 CYS A O 1
ATOM 2794 N N . ARG A 1 363 ? 19.761 -1.183 -31.007 1.00 91.38 363 ARG A N 1
ATOM 2795 C CA . ARG A 1 363 ? 20.891 -2.106 -30.766 1.00 91.38 363 ARG A CA 1
ATOM 2796 C C . ARG A 1 363 ? 22.249 -1.507 -31.111 1.00 91.38 363 ARG A C 1
ATOM 2798 O O . ARG A 1 363 ? 23.271 -2.078 -30.736 1.00 91.38 363 ARG A O 1
ATOM 2805 N N . ASP A 1 364 ? 22.236 -0.358 -31.776 1.00 91.38 364 ASP A N 1
ATOM 2806 C CA . ASP A 1 364 ? 23.414 0.373 -32.209 1.00 91.38 364 ASP A CA 1
ATOM 2807 C C . ASP A 1 364 ? 23.486 1.734 -31.483 1.00 91.38 364 ASP A C 1
ATOM 2809 O O . ASP A 1 364 ? 22.609 2.586 -31.658 1.00 91.38 364 ASP A O 1
ATOM 2813 N N . PRO A 1 365 ? 24.506 1.973 -30.640 1.00 91.38 365 PRO A N 1
ATOM 2814 C CA . PRO A 1 365 ? 24.690 3.265 -29.988 1.00 91.38 365 PRO A CA 1
ATOM 2815 C C . PRO A 1 365 ? 24.805 4.436 -30.974 1.00 91.38 365 PRO A C 1
ATOM 2817 O O . PRO A 1 365 ? 24.344 5.535 -30.660 1.00 91.38 365 PRO A O 1
ATOM 2820 N N . GLU A 1 366 ? 25.373 4.231 -32.167 1.00 90.69 366 GLU A N 1
ATOM 2821 C CA . GLU A 1 366 ? 25.535 5.299 -33.162 1.00 90.69 366 GLU A CA 1
ATOM 2822 C C . GLU A 1 366 ? 24.185 5.780 -33.697 1.00 90.69 366 GLU A C 1
ATOM 2824 O O . GLU A 1 366 ? 23.936 6.986 -33.793 1.00 90.69 366 GLU A O 1
ATOM 2829 N N . GLU A 1 367 ? 23.275 4.840 -33.960 1.00 90.31 367 GLU A N 1
ATOM 2830 C CA . GLU A 1 367 ? 21.887 5.107 -34.326 1.00 90.31 367 GLU A CA 1
ATOM 2831 C C . GLU A 1 367 ? 21.204 6.009 -33.271 1.00 90.31 367 GLU A C 1
ATOM 2833 O O . GLU A 1 367 ? 20.599 7.030 -33.627 1.00 90.31 367 GLU A O 1
ATOM 2838 N N . TYR A 1 368 ? 21.368 5.692 -31.978 1.00 91.50 368 TYR A N 1
ATOM 2839 C CA . TYR A 1 368 ? 20.835 6.495 -30.869 1.00 91.50 368 TYR A CA 1
ATOM 2840 C C . TYR A 1 368 ? 21.449 7.901 -30.832 1.00 91.50 368 TYR A C 1
ATOM 2842 O O . TYR A 1 368 ? 20.728 8.900 -30.752 1.00 91.50 368 TYR A O 1
ATOM 2850 N N . PHE A 1 369 ? 22.781 8.012 -30.887 1.00 92.44 369 PHE A N 1
ATOM 2851 C CA . PHE A 1 369 ? 23.464 9.300 -30.746 1.00 92.44 369 PHE A CA 1
ATOM 2852 C C . PHE A 1 369 ? 23.238 10.228 -31.938 1.00 92.44 369 PHE A C 1
ATOM 2854 O O . PHE A 1 369 ? 23.111 11.439 -31.745 1.00 92.44 369 PHE A O 1
ATOM 2861 N N . ARG A 1 370 ? 23.111 9.683 -33.151 1.00 91.56 370 ARG A N 1
ATOM 2862 C CA . ARG A 1 370 ? 22.741 10.451 -34.345 1.00 91.56 370 ARG A CA 1
ATOM 2863 C C . ARG A 1 370 ? 21.366 11.095 -34.181 1.00 91.56 370 ARG A C 1
ATOM 2865 O O . ARG A 1 370 ? 21.199 12.288 -34.441 1.00 91.56 370 ARG A O 1
ATOM 2872 N N . GLU A 1 371 ? 20.387 10.328 -33.711 1.00 90.75 371 GLU A N 1
ATOM 2873 C CA . GLU A 1 371 ? 19.036 10.835 -33.476 1.00 90.75 371 GLU A CA 1
ATOM 2874 C C . GLU A 1 371 ? 18.989 11.827 -32.301 1.00 90.75 371 GLU A C 1
ATOM 2876 O O . GLU A 1 371 ? 18.346 12.876 -32.397 1.00 90.75 371 GLU A O 1
ATOM 2881 N N . ALA A 1 372 ? 19.723 11.549 -31.220 1.00 88.00 372 ALA A N 1
ATOM 2882 C CA . ALA A 1 372 ? 19.863 12.459 -30.087 1.00 88.00 372 ALA A CA 1
ATOM 2883 C C . ALA A 1 372 ? 20.479 13.804 -30.512 1.00 88.00 372 ALA A C 1
ATOM 2885 O O . ALA A 1 372 ? 19.982 14.861 -30.116 1.00 88.00 372 ALA A O 1
ATOM 2886 N N . GLY A 1 373 ? 21.493 13.772 -31.384 1.00 86.81 373 GLY A N 1
ATOM 2887 C CA . GLY A 1 373 ? 22.100 14.954 -31.995 1.00 86.81 373 GLY A CA 1
ATOM 2888 C C . GLY A 1 373 ? 21.112 15.741 -32.860 1.00 86.81 373 GLY A C 1
ATOM 2889 O O . GLY A 1 373 ? 20.969 16.950 -32.675 1.00 86.81 373 GLY A O 1
ATOM 2890 N N . ARG A 1 374 ? 20.341 15.064 -33.728 1.00 91.12 374 ARG A N 1
ATOM 2891 C CA . ARG A 1 374 ? 19.272 15.686 -34.538 1.00 91.12 374 ARG A CA 1
ATOM 2892 C C . ARG A 1 374 ? 18.239 16.412 -33.671 1.00 91.12 374 ARG A C 1
ATOM 2894 O O . ARG A 1 374 ? 17.760 17.484 -34.037 1.00 91.12 374 ARG A O 1
ATOM 2901 N N . ARG A 1 375 ? 17.902 15.836 -32.515 1.00 86.50 375 ARG A N 1
ATOM 2902 C CA . ARG A 1 375 ? 16.962 16.398 -31.530 1.00 86.50 375 ARG A CA 1
ATOM 2903 C C . ARG A 1 375 ? 17.608 17.386 -30.552 1.00 86.50 375 ARG A C 1
ATOM 2905 O O . ARG A 1 375 ? 16.900 17.908 -29.697 1.00 86.50 375 ARG A O 1
ATOM 2912 N N . LYS A 1 376 ? 18.909 17.672 -30.690 1.00 90.12 376 LYS A N 1
ATOM 2913 C CA . LYS A 1 376 ? 19.684 18.578 -29.824 1.00 90.12 376 LYS A CA 1
ATOM 2914 C C . LYS A 1 376 ? 19.673 18.172 -28.340 1.00 90.12 376 LYS A C 1
ATOM 2916 O O . LYS A 1 376 ? 19.758 19.024 -27.454 1.00 90.12 376 LYS A O 1
ATOM 2921 N N . LEU A 1 377 ? 19.578 16.871 -28.052 1.00 83.69 377 LEU A N 1
ATOM 2922 C CA . LEU A 1 377 ? 19.662 16.350 -26.687 1.00 83.69 377 LEU A CA 1
ATOM 2923 C C . LEU A 1 377 ? 21.099 16.476 -26.172 1.00 83.69 377 LEU A C 1
ATOM 2925 O O . LEU A 1 377 ? 22.031 15.919 -26.750 1.00 83.69 377 LEU A O 1
ATOM 2929 N N . HIS A 1 378 ? 21.270 17.205 -25.073 1.00 82.50 378 HIS A N 1
ATOM 2930 C CA . HIS A 1 378 ? 22.565 17.352 -24.418 1.00 82.50 378 HIS A CA 1
ATOM 2931 C C . HIS A 1 378 ? 22.797 16.138 -23.515 1.00 82.50 378 HIS A C 1
ATOM 2933 O O . HIS A 1 378 ? 22.070 15.927 -22.547 1.00 82.50 378 HIS A O 1
ATOM 2939 N N . LEU A 1 379 ? 23.790 15.319 -23.860 1.00 83.75 379 LEU A N 1
ATOM 2940 C CA . LEU A 1 379 ? 24.165 14.126 -23.103 1.00 83.75 379 LEU A CA 1
ATOM 2941 C C . LEU A 1 379 ? 25.552 14.340 -22.503 1.00 83.75 379 LEU A C 1
ATOM 2943 O O . LEU A 1 379 ? 26.507 14.584 -23.248 1.00 83.75 379 LEU A O 1
ATOM 2947 N N . SER A 1 380 ? 25.659 14.231 -21.177 1.00 86.38 380 SER A N 1
ATOM 2948 C CA . SER A 1 380 ? 26.951 14.237 -20.490 1.00 86.38 380 SER A CA 1
ATOM 2949 C C . SER A 1 380 ? 27.810 13.044 -20.942 1.00 86.38 380 SER A C 1
ATOM 2951 O O . SER A 1 380 ? 27.267 12.039 -21.416 1.00 86.38 380 SER A O 1
ATOM 2953 N N . PRO A 1 381 ? 29.147 13.118 -20.813 1.00 86.56 381 PRO A N 1
ATOM 2954 C CA . PRO A 1 381 ? 30.030 11.996 -21.136 1.00 86.56 381 PRO A CA 1
ATOM 2955 C C . PRO A 1 381 ? 29.649 10.708 -20.391 1.00 86.56 381 PRO A C 1
ATOM 2957 O O . PRO A 1 381 ? 29.601 9.639 -20.996 1.00 86.56 381 PRO A O 1
ATOM 2960 N N . GLU A 1 382 ? 29.282 10.829 -19.114 1.00 86.31 382 GLU A N 1
ATOM 2961 C CA . GLU A 1 382 ? 28.795 9.721 -18.284 1.00 86.31 382 GLU A CA 1
ATOM 2962 C C . GLU A 1 382 ? 27.493 9.126 -18.834 1.00 86.31 382 GLU A C 1
ATOM 2964 O O . GLU A 1 382 ? 27.410 7.920 -19.056 1.00 86.31 382 GLU A O 1
ATOM 2969 N N . ALA A 1 383 ? 26.509 9.966 -19.180 1.00 81.94 383 ALA A N 1
ATOM 2970 C CA . ALA A 1 383 ? 25.248 9.499 -19.752 1.00 81.94 383 ALA A CA 1
ATOM 2971 C C . ALA A 1 383 ? 25.450 8.771 -21.089 1.00 81.94 383 ALA A C 1
ATOM 2973 O O . ALA A 1 383 ? 24.762 7.790 -21.371 1.00 81.94 383 ALA A O 1
ATOM 2974 N N . LYS A 1 384 ? 26.402 9.218 -21.922 1.00 87.69 384 LYS A N 1
ATOM 2975 C CA . LYS A 1 384 ? 26.760 8.511 -23.162 1.00 87.69 384 LYS A CA 1
ATOM 2976 C C . LYS A 1 384 ? 27.365 7.138 -22.868 1.00 87.69 384 LYS A C 1
ATOM 2978 O O . LYS A 1 384 ? 27.001 6.168 -23.535 1.00 87.69 384 LYS A O 1
ATOM 2983 N N . ALA A 1 385 ? 28.254 7.044 -21.880 1.00 88.38 385 ALA A N 1
ATOM 2984 C CA . ALA A 1 385 ? 28.855 5.777 -21.472 1.00 88.38 385 ALA A CA 1
ATOM 2985 C C . ALA A 1 385 ? 27.795 4.793 -20.946 1.00 88.38 385 ALA A C 1
ATOM 2987 O O . ALA A 1 385 ? 27.768 3.635 -21.364 1.00 88.38 385 ALA A O 1
ATOM 2988 N N . ASP A 1 386 ? 26.868 5.265 -20.113 1.00 86.75 386 ASP A N 1
ATOM 2989 C CA . ASP A 1 386 ? 25.791 4.438 -19.566 1.00 86.75 386 ASP A CA 1
ATOM 2990 C C . ASP A 1 386 ? 24.799 3.976 -20.639 1.00 86.75 386 ASP A C 1
ATOM 2992 O O . ASP A 1 386 ? 24.431 2.802 -20.674 1.00 86.75 386 ASP A O 1
ATOM 2996 N N . ILE A 1 387 ? 24.402 4.857 -21.564 1.00 87.69 387 ILE A N 1
ATOM 2997 C CA . ILE A 1 387 ? 23.527 4.491 -22.690 1.00 87.69 387 ILE A CA 1
ATOM 2998 C C . ILE A 1 387 ? 24.206 3.452 -23.586 1.00 87.69 387 ILE A C 1
ATOM 3000 O O . ILE A 1 387 ? 23.573 2.475 -23.981 1.00 87.69 387 ILE A O 1
ATOM 3004 N N . THR A 1 388 ? 25.500 3.625 -23.863 1.00 90.94 388 THR A N 1
ATOM 3005 C CA . THR A 1 388 ? 26.284 2.664 -24.649 1.00 90.94 388 THR A CA 1
ATOM 3006 C C . THR A 1 388 ? 26.304 1.301 -23.964 1.00 90.94 388 THR A C 1
ATOM 3008 O O . THR A 1 388 ? 25.979 0.296 -24.595 1.00 90.94 388 THR A O 1
ATOM 3011 N N . ARG A 1 389 ? 26.585 1.270 -22.653 1.00 89.31 389 ARG A N 1
ATOM 3012 C CA . ARG A 1 389 ? 26.572 0.044 -21.846 1.00 89.31 389 ARG A CA 1
ATOM 3013 C C . ARG A 1 389 ? 25.202 -0.638 -21.882 1.00 89.31 389 ARG A C 1
ATOM 3015 O O . ARG A 1 389 ? 25.131 -1.847 -22.078 1.00 89.31 389 ARG A O 1
ATOM 3022 N N . LEU A 1 390 ? 24.117 0.125 -21.741 1.00 87.81 390 LEU A N 1
ATOM 3023 C CA . LEU A 1 390 ? 22.744 -0.390 -21.793 1.00 87.81 390 LEU A CA 1
ATOM 3024 C C . LEU A 1 390 ? 22.395 -0.991 -23.161 1.00 87.81 390 LEU A C 1
ATOM 3026 O O . LEU A 1 390 ? 21.806 -2.068 -23.221 1.00 87.81 390 LEU A O 1
ATOM 3030 N N . ILE A 1 391 ? 22.752 -0.317 -24.258 1.00 88.75 391 ILE A N 1
ATOM 3031 C CA . ILE A 1 391 ? 22.484 -0.798 -25.621 1.00 88.75 391 ILE A CA 1
ATOM 3032 C C . ILE A 1 391 ? 23.304 -2.060 -25.916 1.00 88.75 391 ILE A C 1
ATOM 3034 O O . ILE A 1 391 ? 22.759 -3.049 -26.406 1.00 88.75 391 ILE A O 1
ATOM 3038 N N . GLN A 1 392 ? 24.586 -2.074 -25.549 1.00 88.38 392 GLN A N 1
ATOM 3039 C CA . GLN A 1 392 ? 25.458 -3.236 -25.732 1.00 88.38 392 GLN A CA 1
ATOM 3040 C C . GLN A 1 392 ? 25.000 -4.444 -24.907 1.00 88.38 392 GLN A C 1
ATOM 3042 O O . GLN A 1 392 ? 24.971 -5.559 -25.426 1.00 88.38 392 GLN A O 1
ATOM 3047 N N . ALA A 1 393 ? 24.576 -4.229 -23.656 1.00 87.06 393 ALA A N 1
ATOM 3048 C CA . ALA A 1 393 ? 24.038 -5.289 -22.804 1.00 87.06 393 ALA A CA 1
ATOM 3049 C C . ALA A 1 393 ? 22.807 -5.962 -23.429 1.00 87.06 393 ALA A C 1
ATOM 3051 O O . ALA A 1 393 ? 22.651 -7.177 -23.337 1.00 87.06 393 ALA A O 1
ATOM 3052 N N . ARG A 1 394 ? 21.959 -5.194 -24.126 1.00 83.81 394 ARG A N 1
ATOM 3053 C CA . ARG A 1 394 ? 20.819 -5.745 -24.871 1.00 83.81 394 ARG A CA 1
ATOM 3054 C C . ARG A 1 394 ? 21.313 -6.622 -26.022 1.00 83.81 394 ARG A C 1
ATOM 3056 O O . ARG A 1 394 ? 20.822 -7.736 -26.189 1.00 83.81 394 ARG A O 1
ATOM 3063 N N . SER A 1 395 ? 22.267 -6.138 -26.816 1.00 74.81 395 SER A N 1
ATOM 3064 C CA . SER A 1 395 ? 22.809 -6.840 -27.992 1.00 74.81 395 SER A CA 1
ATOM 3065 C C . SER A 1 395 ? 23.576 -8.130 -27.654 1.00 74.81 395 SER A C 1
ATOM 3067 O O . SER A 1 395 ? 23.654 -9.022 -28.493 1.00 74.81 395 SER A O 1
ATOM 3069 N N . GLY A 1 396 ? 24.100 -8.264 -26.431 1.00 63.91 396 GLY A N 1
ATOM 3070 C CA . GLY A 1 396 ? 24.829 -9.455 -25.973 1.00 63.91 396 GLY A CA 1
ATOM 3071 C C . GLY A 1 396 ? 23.969 -10.671 -25.596 1.00 63.91 396 GLY A C 1
ATOM 3072 O O . GLY A 1 396 ? 24.517 -11.754 -25.433 1.00 63.91 396 GLY A O 1
ATOM 3073 N N . GLY A 1 397 ? 22.643 -10.523 -25.470 1.00 54.50 397 GLY A N 1
ATOM 3074 C CA . GLY A 1 397 ? 21.724 -11.599 -25.055 1.00 54.50 397 GLY A CA 1
ATOM 3075 C C . GLY A 1 397 ? 21.262 -12.553 -26.167 1.00 54.50 397 GLY A C 1
ATOM 3076 O O . GLY A 1 397 ? 20.414 -13.403 -25.918 1.00 54.50 397 GLY A O 1
ATOM 3077 N N . THR A 1 398 ? 21.775 -12.401 -27.390 1.00 46.09 398 THR A N 1
ATOM 3078 C CA . THR A 1 398 ? 21.470 -13.255 -28.553 1.00 46.09 398 THR A CA 1
ATOM 3079 C C . THR A 1 398 ? 22.730 -13.956 -29.061 1.00 46.09 398 THR A C 1
ATOM 3081 O O . THR A 1 398 ? 23.202 -13.673 -30.164 1.00 46.09 398 THR A O 1
ATOM 3084 N N . ARG A 1 399 ? 23.293 -14.851 -28.247 1.00 36.78 399 ARG A N 1
ATOM 3085 C CA . ARG A 1 399 ? 24.172 -15.925 -28.719 1.00 36.78 399 ARG A CA 1
ATOM 3086 C C . ARG A 1 399 ? 23.711 -17.252 -28.158 1.00 36.78 399 ARG A C 1
ATOM 3088 O O . ARG A 1 399 ? 23.415 -17.281 -26.945 1.00 36.78 399 ARG A O 1
#